Protein 4GGV (pdb70)

CATH classification: 1.10.630.10

Radius of gyration: 21.09 Å; Cα contacts (8 Å, |Δi|>4): 622; chains: 1; bounding box: 58×50×53 Å

B-factor: mean 36.75, std 15.18, range [9.9, 95.61]

Sequence (396 aa):
TTVVDRWNIHPDHLWLRGQRPESPVVFDETQGVWNVYGYPEAMDILNDHDTFTSDLAHLLPVSVDAPLLEGDMSQMDPPRHRKYRQLVSRAFTPRLVADMETRVADITRELLDAVDGKPEIEIAADLAYPLPVIVIAELLGVPAGDRDLFKKWADDIIEGFSGFSFLDTSGQGEQDVRDATERLRPLLDYMAGHVTERRRTPREDLLTHLVQAEVDGERLTDNEIVNVANILLVTGHITTTMTLGNTVLCLDADPEVAAKVRADRSLVPGAIEEALRVLSPSAALARGTSREVEVAGTVIPKDQIVMLWLGAGNRDPRQFTDPEVYDPTRDPNPHFGFGRGIHFCLGAPLARLEGRVALNALFDRFPVLRTDPAKPPTFFPTPDMIGVNTLHLRTS

Foldseek 3Di:
DALCVVFVFPVVDPLLVPDDDPDQWDADVPNGAIEGQAQVLQQVLQACCVQWPQQQVVLDDPQDPADAQALPLSNDGPPVSVVSVLLLPLQLDLVQLVVCLVVLLVVLCVLCVVCFPPQKDKQLVRHLQPRLLVSLCVLLVNDPVCPVVCVVLVVLLCLQQVGDDDQHDHPVSNVSNVVSVVVCVVVLVVSLVVLVVCVVPNDSGRSVSQQVRQDPNDHDDSNSSSSVSSNSSHVCNVVLSQLLQLLVSRLQVPVVVVVVCLVPVVLQLLSSLLSCLSFPQQQKGKTAGCAFDDRRNDTDHHGHIYIYRQNSNSQHCVPDPPSSDRDSPDPPRPGCNQHDHSNGNSCVSNSSSSRSSNVNVVCVSQVAWHFDPVHHFDFDPGPRGGGTPITMIGSD

Structure (mmCIF, N/CA/C/O backbone):
data_4GGV
#
_entry.id   4GGV
#
_cell.length_a   64.410
_cell.length_b   121.139
_cell.length_c   54.731
_cell.angle_alpha   90.00
_cell.angle_beta   90.00
_cell.angle_gamma   90.00
#
_symmetry.space_group_name_H-M   'P 21 21 2'
#
loop_
_entity.id
_entity.type
_entity.pdbx_description
1 polymer 'Cytochrome P450 superfamily protein'
2 non-polymer 'PROTOPORPHYRIN IX CONTAINING FE'
3 water water
#
loop_
_atom_site.group_PDB
_atom_site.id
_atom_site.type_symbol
_atom_site.label_atom_id
_atom_site.label_alt_id
_atom_site.label_comp_id
_atom_site.label_asym_id
_atom_site.label_entity_id
_atom_site.label_seq_id
_atom_site.pdbx_PDB_ins_code
_atom_site.Cartn_x
_atom_site.Cartn_y
_atom_site.Cartn_z
_atom_site.occupancy
_atom_site.B_iso_or_equiv
_atom_site.auth_seq_id
_atom_site.auth_comp_id
_atom_site.auth_asym_id
_atom_site.auth_atom_id
_atom_site.pdbx_PDB_model_num
ATOM 1 N N . THR A 1 23 ? 22.391 40.853 26.679 1.00 35.50 2 THR A N 1
ATOM 2 C CA . THR A 1 23 ? 22.858 41.993 27.463 1.00 53.60 2 THR A CA 1
ATOM 3 C C . THR A 1 23 ? 24.270 41.736 27.993 1.00 58.51 2 THR A C 1
ATOM 4 O O . THR A 1 23 ? 24.482 40.840 28.815 1.00 40.36 2 THR A O 1
ATOM 8 N N . THR A 1 24 ? 25.230 42.525 27.511 1.00 42.61 3 THR A N 1
ATOM 9 C CA . THR A 1 24 ? 26.635 42.370 27.891 1.00 37.75 3 THR A CA 1
ATOM 10 C C . THR A 1 24 ? 26.899 42.788 29.334 1.00 32.89 3 THR A C 1
ATOM 11 O O . THR A 1 24 ? 26.074 43.467 29.950 1.00 36.14 3 THR A O 1
ATOM 15 N N . VAL A 1 25 ? 28.054 42.380 29.862 1.00 21.95 4 VAL A N 1
ATOM 16 C CA . VAL A 1 25 ? 28.476 42.759 31.211 1.00 35.03 4 VAL A CA 1
ATOM 17 C C . VAL A 1 25 ? 28.625 44.280 31.338 1.00 22.00 4 VAL A C 1
ATOM 18 O O . VAL A 1 25 ? 28.439 44.844 32.421 1.00 19.85 4 VAL A O 1
ATOM 22 N N . VAL A 1 26 ? 28.954 44.936 30.227 1.00 16.17 5 VAL A N 1
ATOM 23 C CA . VAL A 1 26 ? 29.121 46.387 30.214 1.00 34.97 5 VAL A CA 1
ATOM 24 C C . VAL A 1 26 ? 27.787 47.092 30.451 1.00 31.15 5 VAL A C 1
ATOM 25 O O . VAL A 1 26 ? 27.659 47.921 31.356 1.00 32.94 5 VAL A O 1
ATOM 29 N N . ASP A 1 27 ? 26.792 46.743 29.642 1.00 30.56 6 ASP A N 1
ATOM 30 C CA . ASP A 1 27 ? 25.482 47.384 29.707 1.00 40.91 6 ASP A CA 1
ATOM 31 C C . ASP A 1 27 ? 24.711 47.020 30.974 1.00 43.54 6 ASP A C 1
ATOM 32 O O . ASP A 1 27 ? 23.907 47.813 31.471 1.00 36.10 6 ASP A O 1
ATOM 37 N N . ARG A 1 28 ? 24.955 45.820 31.495 1.00 31.93 7 ARG A N 1
ATOM 38 C CA . ARG A 1 28 ? 24.314 45.385 32.732 1.00 30.45 7 ARG A CA 1
ATOM 39 C C . ARG A 1 28 ? 24.706 46.275 33.913 1.00 39.01 7 ARG A C 1
ATOM 40 O O . ARG A 1 28 ? 23.881 46.573 34.779 1.00 29.96 7 ARG A O 1
ATOM 48 N N . TRP A 1 29 ? 25.957 46.723 33.932 1.00 37.35 8 TRP A N 1
ATOM 49 C CA . TRP A 1 29 ? 26.455 47.498 35.064 1.00 39.28 8 TRP A CA 1
ATOM 50 C C . TRP A 1 29 ? 26.813 48.940 34.714 1.00 33.34 8 TRP A C 1
ATOM 51 O O . TRP A 1 29 ? 27.356 49.665 35.552 1.00 35.49 8 TRP A O 1
ATOM 62 N N . ASN A 1 30 ? 26.504 49.344 33.483 1.00 28.27 9 ASN A N 1
ATOM 63 C CA . ASN A 1 30 ? 26.791 50.699 33.009 1.00 37.15 9 ASN A CA 1
ATOM 64 C C . ASN A 1 30 ? 28.259 51.049 33.237 1.00 39.92 9 ASN A C 1
ATOM 65 O O . ASN A 1 30 ? 28.583 52.062 33.859 1.00 40.02 9 ASN A O 1
ATOM 70 N N . ILE A 1 31 ? 29.142 50.191 32.734 1.00 44.36 10 ILE A N 1
ATOM 71 C CA . ILE A 1 31 ? 30.574 50.313 32.984 1.00 33.99 10 ILE A CA 1
ATOM 72 C C . ILE A 1 31 ? 31.222 51.392 32.117 1.00 30.63 10 ILE A C 1
ATOM 73 O O . ILE A 1 31 ? 31.084 51.378 30.891 1.00 21.53 10 ILE A O 1
ATOM 78 N N . HIS A 1 32 ? 31.941 52.306 32.770 1.00 31.23 11 HIS A N 1
ATOM 79 C CA . HIS A 1 32 ? 32.609 53.440 32.116 1.00 40.76 11 HIS A CA 1
ATOM 80 C C . HIS A 1 32 ? 31.837 54.018 30.929 1.00 35.98 11 HIS A C 1
ATOM 81 O O . HIS A 1 32 ? 32.246 53.850 29.777 1.00 39.26 11 HIS A O 1
ATOM 88 N N . PRO A 1 33 ? 30.722 54.711 31.213 1.00 45.33 12 PRO A N 1
ATOM 89 C CA . PRO A 1 33 ? 29.860 55.278 30.168 1.00 43.42 12 PRO A CA 1
ATOM 90 C C . PRO A 1 33 ? 30.597 56.267 29.267 1.00 40.28 12 PRO A C 1
ATOM 91 O O . PRO A 1 33 ? 30.115 56.555 28.174 1.00 42.96 12 PRO A O 1
ATOM 95 N N . ASP A 1 34 ? 31.739 56.775 29.720 1.00 40.49 13 ASP A N 1
ATOM 96 C CA . ASP A 1 34 ? 32.549 57.684 28.914 1.00 44.28 13 ASP A CA 1
ATOM 97 C C . ASP A 1 34 ? 33.169 56.970 27.713 1.00 43.20 13 ASP A C 1
ATOM 98 O O . ASP A 1 34 ? 33.450 57.584 26.682 1.00 38.16 13 ASP A O 1
ATOM 103 N N . HIS A 1 35 ? 33.381 55.666 27.855 1.00 45.86 14 HIS A N 1
ATOM 104 C CA . HIS A 1 35 ? 33.986 54.872 26.792 1.00 40.43 14 HIS A CA 1
ATOM 105 C C . HIS A 1 35 ? 32.925 54.262 25.867 1.00 33.32 14 HIS A C 1
ATOM 106 O O . HIS A 1 35 ? 32.303 53.250 26.197 1.00 33.78 14 HIS A O 1
ATOM 113 N N . LEU A 1 36 ? 32.727 54.889 24.708 1.00 32.20 15 LEU A N 1
ATOM 114 C CA . LEU A 1 36 ? 31.700 54.473 23.747 1.00 42.21 15 LEU A CA 1
ATOM 115 C C . LEU A 1 36 ? 32.068 53.175 23.029 1.00 34.85 15 LEU A C 1
ATOM 116 O O . LEU A 1 36 ? 31.191 52.399 22.635 1.00 33.71 15 LEU A O 1
ATOM 121 N N . TRP A 1 37 ? 33.368 52.947 22.859 1.00 35.66 16 TRP A N 1
ATOM 122 C CA . TRP A 1 37 ? 33.864 51.741 22.195 1.00 39.69 16 TRP A CA 1
ATOM 123 C C . TRP A 1 37 ? 33.576 50.476 23.004 1.00 33.22 16 TRP A C 1
ATOM 124 O O . TRP A 1 37 ? 33.608 49.368 22.465 1.00 28.33 16 TRP A O 1
ATOM 135 N N . LEU A 1 38 ? 33.290 50.651 24.294 1.00 28.97 17 LEU A N 1
ATOM 136 C CA . LEU A 1 38 ? 32.861 49.547 25.155 1.00 34.60 17 LEU A CA 1
ATOM 137 C C . LEU A 1 38 ? 31.495 48.998 24.734 1.00 37.88 17 LEU A C 1
ATOM 138 O O . LEU A 1 38 ? 31.066 47.951 25.220 1.00 41.68 17 LEU A O 1
ATOM 143 N N . ARG A 1 39 ? 30.820 49.702 23.827 1.00 35.89 18 ARG A N 1
ATOM 144 C CA . ARG A 1 39 ? 29.496 49.300 23.357 1.00 38.71 18 ARG A CA 1
ATOM 145 C C . ARG A 1 39 ? 29.442 49.163 21.836 1.00 41.69 18 ARG A C 1
ATOM 146 O O . ARG A 1 39 ? 28.376 48.938 21.263 1.00 47.27 18 ARG A O 1
ATOM 154 N N . GLY A 1 40 ? 30.595 49.292 21.189 1.00 40.19 19 GLY A N 1
ATOM 155 C CA . GLY A 1 40 ? 30.669 49.153 19.747 1.00 39.81 19 GLY A CA 1
ATOM 156 C C . GLY A 1 40 ? 30.574 50.474 19.008 1.00 38.32 19 GLY A C 1
ATOM 157 O O . GLY A 1 40 ? 30.568 50.505 17.775 1.00 41.42 19 GLY A O 1
ATOM 158 N N . GLN A 1 41 ? 30.493 51.569 19.755 1.00 33.21 20 GLN A N 1
ATOM 159 C CA . GLN A 1 41 ? 30.441 52.894 19.143 1.00 46.16 20 GLN A CA 1
ATOM 160 C C . GLN A 1 41 ? 31.846 53.420 18.889 1.00 38.61 20 GLN A C 1
ATOM 161 O O . GLN A 1 41 ? 32.470 54.015 19.772 1.00 35.51 20 GLN A O 1
ATOM 167 N N . ARG A 1 42 ? 32.330 53.196 17.671 1.00 36.57 21 ARG A N 1
ATOM 168 C CA . ARG A 1 42 ? 33.701 53.527 17.303 1.00 41.15 21 ARG A CA 1
ATOM 169 C C . ARG A 1 42 ? 33.752 54.678 16.308 1.00 42.42 21 ARG A C 1
ATOM 170 O O . ARG A 1 42 ? 32.866 54.811 15.459 1.00 39.25 21 ARG A O 1
ATOM 178 N N . PRO A 1 43 ? 34.792 55.518 16.416 1.00 39.05 22 PRO A N 1
ATOM 179 C CA . PRO A 1 43 ? 35.072 56.560 15.420 1.00 39.45 22 PRO A CA 1
ATOM 180 C C . PRO A 1 43 ? 35.379 55.943 14.057 1.00 39.93 22 PRO A C 1
ATOM 181 O O . PRO A 1 43 ? 35.803 54.785 13.997 1.00 40.13 22 PRO A O 1
ATOM 185 N N . GLU A 1 44 ? 35.169 56.700 12.982 1.00 47.47 23 GLU A N 1
ATOM 186 C CA . GLU A 1 44 ? 35.438 56.210 11.630 1.00 53.30 23 GLU A CA 1
ATOM 187 C C . GLU A 1 44 ? 36.938 56.023 11.402 1.00 52.01 23 GLU A C 1
ATOM 188 O O . GLU A 1 44 ? 37.368 55.069 10.746 1.00 48.85 23 GLU A O 1
ATOM 194 N N . SER A 1 45 ? 37.729 56.935 11.960 1.00 52.64 24 SER A N 1
ATOM 195 C CA . SER A 1 45 ? 39.182 56.871 11.847 1.00 46.47 24 SER A CA 1
ATOM 196 C C . SER A 1 45 ? 39.792 56.173 13.061 1.00 37.29 24 SER A C 1
ATOM 197 O O . SER A 1 45 ? 39.370 56.412 14.198 1.00 35.28 24 SER A O 1
ATOM 200 N N . PRO A 1 46 ? 40.772 55.288 12.817 1.00 36.12 25 PRO A N 1
ATOM 201 C CA . PRO A 1 46 ? 41.492 54.635 13.915 1.00 39.58 25 PRO A CA 1
ATOM 202 C C . PRO A 1 46 ? 42.260 55.659 14.740 1.00 42.08 25 PRO A C 1
ATOM 203 O O . PRO A 1 46 ? 42.277 55.550 15.965 1.00 44.02 25 PRO A O 1
ATOM 207 N N . VAL A 1 47 ? 42.877 56.634 14.073 1.00 44.08 26 VAL A N 1
ATOM 208 C CA . VAL A 1 47 ? 43.637 57.678 14.752 1.00 38.98 26 VAL A CA 1
ATOM 209 C C . VAL A 1 47 ? 42.873 59.003 14.736 1.00 36.69 26 VAL A C 1
ATOM 210 O O . VAL A 1 47 ? 42.653 59.579 13.670 1.00 36.80 26 VAL A O 1
ATOM 214 N N . VAL A 1 48 ? 42.465 59.482 15.909 1.00 41.42 27 VAL A N 1
ATOM 215 C CA . VAL A 1 48 ? 41.752 60.754 16.009 1.00 34.98 27 VAL A CA 1
ATOM 216 C C . VAL A 1 48 ? 42.428 61.682 17.017 1.00 42.62 27 VAL A C 1
ATOM 217 O O . VAL A 1 48 ? 42.424 61.408 18.220 1.00 35.19 27 VAL A O 1
ATOM 221 N N . PHE A 1 49 ? 43.012 62.773 16.524 1.00 42.35 28 PHE A N 1
ATOM 222 C CA . PHE A 1 49 ? 43.645 63.767 17.391 1.00 43.90 28 PHE A CA 1
ATOM 223 C C . PHE A 1 49 ? 42.617 64.440 18.304 1.00 37.34 28 PHE A C 1
ATOM 224 O O . PHE A 1 49 ? 41.560 64.882 17.847 1.00 43.53 28 PHE A O 1
ATOM 232 N N . ASP A 1 50 ? 42.920 64.477 19.599 1.00 39.00 29 ASP A N 1
ATOM 233 C CA . ASP A 1 50 ? 42.156 65.267 20.560 1.00 50.61 29 ASP A CA 1
ATOM 234 C C . ASP A 1 50 ? 42.845 66.628 20.641 1.00 64.68 29 ASP A C 1
ATOM 235 O O . ASP A 1 50 ? 43.929 66.800 20.096 1.00 65.31 29 ASP A O 1
ATOM 240 N N . GLU A 1 51 ? 42.223 67.585 21.311 1.00 70.88 30 GLU A N 1
ATOM 241 C CA . GLU A 1 51 ? 42.836 68.892 21.474 1.00 70.09 30 GLU A CA 1
ATOM 242 C C . GLU A 1 51 ? 42.429 69.441 22.823 1.00 67.30 30 GLU A C 1
ATOM 243 O O . GLU A 1 51 ? 41.954 70.572 22.925 1.00 74.35 30 GLU A O 1
ATOM 249 N N . THR A 1 52 ? 42.622 68.631 23.869 1.00 69.33 31 THR A N 1
ATOM 250 C CA . THR A 1 52 ? 42.063 68.907 25.198 1.00 71.48 31 THR A CA 1
ATOM 251 C C . THR A 1 52 ? 43.042 69.064 26.379 1.00 76.12 31 THR A C 1
ATOM 252 O O . THR A 1 52 ? 43.138 70.148 26.953 1.00 88.38 31 THR A O 1
ATOM 256 N N . GLN A 1 53 ? 43.721 67.987 26.779 1.00 78.04 32 GLN A N 1
ATOM 257 C CA . GLN A 1 53 ? 43.747 66.747 26.022 1.00 62.75 32 GLN A CA 1
ATOM 258 C C . GLN A 1 53 ? 44.462 66.926 24.691 1.00 65.11 32 GLN A C 1
ATOM 259 O O . GLN A 1 53 ? 43.820 66.874 23.642 1.00 66.80 32 GLN A O 1
ATOM 265 N N . GLY A 1 54 ? 45.780 67.136 24.704 1.00 51.26 33 GLY A N 1
ATOM 266 C CA . GLY A 1 54 ? 46.439 67.291 23.420 1.00 50.98 33 GLY A CA 1
ATOM 267 C C . GLY A 1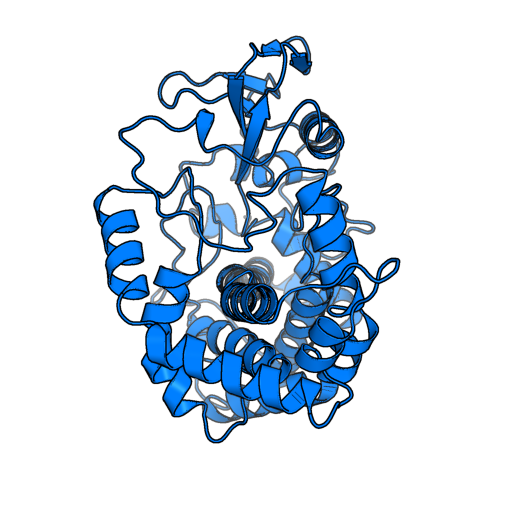 54 ? 47.143 66.032 22.952 1.00 56.78 33 GLY A C 1
ATOM 268 O O . GLY A 1 54 ? 48.318 66.071 22.575 1.00 44.00 33 GLY A O 1
ATOM 269 N N . VAL A 1 55 ? 46.419 64.915 22.966 1.00 45.17 34 VAL A N 1
ATOM 270 C CA . VAL A 1 55 ? 46.981 63.627 22.574 1.00 37.71 34 VAL A CA 1
ATOM 271 C C . VAL A 1 55 ? 46.333 63.085 21.301 1.00 38.17 34 VAL A C 1
ATOM 272 O O . VAL A 1 55 ? 45.256 63.529 20.901 1.00 40.93 34 VAL A O 1
ATOM 276 N N . TRP A 1 56 ? 46.999 62.122 20.673 1.00 32.26 35 TRP A N 1
ATOM 277 C CA . TRP A 1 56 ? 46.449 61.427 19.519 1.00 34.74 35 TRP A CA 1
ATOM 278 C C . TRP A 1 56 ? 45.915 60.064 19.953 1.00 30.92 35 TRP A C 1
ATOM 279 O O . TRP A 1 56 ? 46.685 59.166 20.306 1.00 22.62 35 TRP A O 1
ATOM 290 N N . ASN A 1 57 ? 44.595 59.917 19.938 1.00 33.24 36 ASN A N 1
ATOM 291 C CA . ASN A 1 57 ? 43.972 58.663 20.340 1.00 33.79 36 ASN A CA 1
ATOM 292 C C . ASN A 1 57 ? 43.957 57.631 19.212 1.00 30.55 36 ASN A C 1
ATOM 293 O O . ASN A 1 57 ? 43.541 57.932 18.090 1.00 29.90 36 ASN A O 1
ATOM 298 N N . VAL A 1 58 ? 44.424 56.420 19.514 1.00 26.90 37 VAL A N 1
ATOM 299 C CA . VAL A 1 58 ? 44.409 55.313 18.556 1.00 29.25 37 VAL A CA 1
ATOM 300 C C . VAL A 1 58 ? 43.428 54.238 19.012 1.00 32.12 37 VAL A C 1
ATOM 301 O O . VAL A 1 58 ? 43.523 53.736 20.134 1.00 23.95 37 VAL A O 1
ATOM 305 N N . TYR A 1 59 ? 42.484 53.894 18.139 1.00 33.86 38 TYR A N 1
ATOM 306 C CA . TYR A 1 59 ? 41.430 52.945 18.481 1.00 30.06 38 TYR A CA 1
ATOM 307 C C . TYR A 1 59 ? 41.563 51.638 17.703 1.00 31.26 38 TYR A C 1
ATOM 308 O O . TYR A 1 59 ? 41.032 50.603 18.115 1.00 22.01 38 TYR A O 1
ATOM 317 N N . GLY A 1 60 ? 42.277 51.689 16.580 1.00 28.51 39 GLY A N 1
ATOM 318 C CA . GLY A 1 60 ? 42.377 50.544 15.689 1.00 29.27 39 GLY A CA 1
ATOM 319 C C . GLY A 1 60 ? 43.318 49.434 16.139 1.00 32.18 39 GLY A C 1
ATOM 320 O O . GLY A 1 60 ? 44.344 49.700 16.769 1.00 32.97 39 GLY A O 1
ATOM 321 N N . TYR A 1 61 ? 42.973 48.188 15.811 1.00 28.87 40 TYR A N 1
ATOM 322 C CA . TYR A 1 61 ? 43.817 47.036 16.146 1.00 22.44 40 TYR A CA 1
ATOM 323 C C . TYR A 1 61 ? 45.097 46.942 15.295 1.00 28.60 40 TYR A C 1
ATOM 324 O O . TYR A 1 61 ? 46.186 46.787 15.851 1.00 28.14 40 TYR A O 1
ATOM 333 N N . PRO A 1 62 ? 44.974 47.014 13.950 1.00 32.69 41 PRO A N 1
ATOM 334 C CA . PRO A 1 62 ? 46.208 46.909 13.160 1.00 31.60 41 PRO A CA 1
ATOM 335 C C . PRO A 1 62 ? 47.152 48.083 13.413 1.00 24.30 41 PRO A C 1
ATOM 336 O O . PRO A 1 62 ? 48.371 47.919 13.350 1.00 28.17 41 PRO A O 1
ATOM 340 N N . GLU A 1 63 ? 46.586 49.252 13.699 1.00 26.34 42 GLU A N 1
ATOM 341 C CA . GLU A 1 63 ? 47.376 50.449 13.981 1.00 30.55 42 GLU A CA 1
ATOM 342 C C . GLU A 1 63 ? 48.122 50.344 15.311 1.00 29.60 42 GLU A C 1
ATOM 343 O O . GLU A 1 63 ? 49.313 50.654 15.385 1.00 29.75 42 GLU A O 1
ATOM 349 N N . ALA A 1 64 ? 47.421 49.912 16.358 1.00 26.34 43 ALA A N 1
ATOM 350 C CA . ALA A 1 64 ? 48.043 49.721 17.666 1.00 33.05 43 ALA A CA 1
ATOM 351 C C . ALA A 1 64 ? 49.188 48.723 17.570 1.00 25.12 43 ALA A C 1
ATOM 352 O O . ALA A 1 64 ? 50.256 48.934 18.145 1.00 24.18 43 ALA A O 1
ATOM 354 N N . MET A 1 65 ? 48.956 47.637 16.839 1.00 23.85 44 MET A N 1
ATOM 355 C CA . MET A 1 65 ? 49.972 46.613 16.619 1.00 25.39 44 MET A CA 1
ATOM 356 C C . MET A 1 65 ? 51.216 47.219 15.970 1.00 27.33 44 MET A C 1
ATOM 357 O O . MET A 1 65 ? 52.344 46.981 16.413 1.00 29.79 44 MET A O 1
ATOM 362 N N . ASP A 1 66 ? 50.998 48.004 14.918 1.00 25.33 45 ASP A N 1
ATOM 363 C CA . ASP A 1 66 ? 52.083 48.687 14.216 1.00 28.90 45 ASP A CA 1
ATOM 364 C C . ASP A 1 66 ? 52.839 49.645 15.130 1.00 24.21 45 ASP A C 1
ATOM 365 O O . ASP A 1 66 ? 54.070 49.675 15.129 1.00 25.68 45 ASP A O 1
ATOM 370 N N . ILE A 1 67 ? 52.095 50.431 15.902 1.00 17.64 46 ILE A N 1
ATOM 371 C CA . ILE A 1 67 ? 52.693 51.394 16.823 1.00 25.26 46 ILE A CA 1
ATOM 372 C C . ILE A 1 67 ? 53.517 50.711 17.916 1.00 26.38 46 ILE A C 1
ATOM 373 O O . ILE A 1 67 ? 54.628 51.147 18.231 1.00 21.44 46 ILE A O 1
ATOM 378 N N . LEU A 1 68 ? 52.979 49.631 18.478 1.00 18.37 47 LEU A N 1
ATOM 379 C CA . LEU A 1 68 ? 53.651 48.908 19.558 1.00 18.44 47 LEU A CA 1
ATOM 380 C C . LEU A 1 68 ? 54.927 48.222 19.081 1.00 21.20 47 LEU A C 1
ATOM 381 O O . LEU A 1 68 ? 55.918 48.161 19.813 1.00 20.84 47 LEU A O 1
ATOM 386 N N . ASN A 1 69 ? 54.906 47.710 17.853 1.00 17.73 48 ASN A N 1
ATOM 387 C CA . ASN A 1 69 ? 56.081 47.049 17.289 1.00 16.23 48 ASN A CA 1
ATOM 388 C C . ASN A 1 69 ? 57.193 48.023 16.910 1.00 23.61 48 ASN A C 1
ATOM 389 O O . ASN A 1 69 ? 58.373 47.673 16.936 1.00 27.99 48 ASN A O 1
ATOM 394 N N . ASP A 1 70 ? 56.812 49.246 16.555 1.00 24.16 49 ASP A N 1
ATOM 395 C CA . ASP A 1 70 ? 57.786 50.256 16.148 1.00 29.91 49 ASP A CA 1
ATOM 396 C C . ASP A 1 70 ? 58.179 51.153 17.323 1.00 24.08 49 ASP A C 1
ATOM 397 O O . ASP A 1 70 ? 57.774 52.318 17.389 1.00 20.66 49 ASP A O 1
ATOM 402 N N . HIS A 1 71 ? 58.984 50.612 18.234 1.00 21.46 50 HIS A N 1
ATOM 403 C CA . HIS A 1 71 ? 59.380 51.327 19.451 1.00 30.79 50 HIS A CA 1
ATOM 404 C C . HIS A 1 71 ? 60.302 52.517 19.182 1.00 28.65 50 HIS A C 1
ATOM 405 O O . HIS A 1 71 ? 60.353 53.465 19.972 1.00 28.44 50 HIS A O 1
ATOM 412 N N . ASP A 1 72 ? 61.038 52.465 18.074 1.00 20.96 51 ASP A N 1
ATOM 413 C CA . ASP A 1 72 ? 61.914 53.574 17.695 1.00 34.53 51 ASP A CA 1
ATOM 414 C C . ASP A 1 72 ? 61.116 54.828 17.346 1.00 32.16 51 ASP A C 1
ATOM 415 O O . ASP A 1 72 ? 61.450 55.930 17.785 1.00 26.21 51 ASP A O 1
ATOM 420 N N . THR A 1 73 ? 60.062 54.653 16.557 1.00 25.75 52 THR A N 1
ATOM 421 C CA . THR A 1 73 ? 59.192 55.766 16.183 1.00 27.43 52 THR A CA 1
ATOM 422 C C . THR A 1 73 ? 58.266 56.146 17.338 1.00 24.57 52 THR A C 1
ATOM 423 O O . THR A 1 73 ? 57.971 57.326 17.563 1.00 24.81 52 THR A O 1
ATOM 427 N N . PHE A 1 74 ? 57.814 55.138 18.076 1.00 21.30 53 PHE A N 1
ATOM 428 C CA . PHE A 1 74 ? 56.908 55.369 19.197 1.00 25.25 53 PHE A CA 1
ATOM 429 C C . PHE A 1 74 ? 57.554 54.943 20.513 1.00 28.88 53 PHE A C 1
ATOM 430 O O . PHE A 1 74 ? 57.421 53.797 20.957 1.00 24.26 53 PHE A O 1
ATOM 438 N N . THR A 1 75 ? 58.252 55.896 21.124 1.00 16.95 54 THR A N 1
ATOM 439 C CA . THR A 1 75 ? 59.049 55.677 22.329 1.00 24.67 54 THR A CA 1
ATOM 440 C C . THR A 1 75 ? 58.213 55.661 23.610 1.00 20.55 54 THR A C 1
ATOM 441 O O . THR A 1 75 ? 57.075 56.138 23.622 1.00 15.61 54 THR A O 1
ATOM 445 N N . SER A 1 76 ? 58.797 55.140 24.691 1.00 22.43 55 SER A N 1
ATOM 446 C CA . SER A 1 76 ? 58.062 54.925 25.941 1.00 25.98 55 SER A CA 1
ATOM 447 C C . SER A 1 76 ? 58.427 55.872 27.088 1.00 31.68 55 SER A C 1
ATOM 448 O O . SER A 1 76 ? 57.699 55.951 28.084 1.00 25.45 55 SER A O 1
ATOM 451 N N . ASP A 1 77 ? 59.554 56.569 26.964 1.00 27.97 56 ASP A N 1
ATOM 452 C CA . ASP A 1 77 ? 59.935 57.574 27.956 1.00 30.24 56 ASP A CA 1
ATOM 453 C C . ASP A 1 77 ? 59.367 58.937 27.561 1.00 30.13 56 ASP A C 1
ATOM 454 O O . ASP A 1 77 ? 59.778 59.527 26.561 1.00 29.31 56 ASP A O 1
ATOM 459 N N . LEU A 1 78 ? 58.424 59.432 28.355 1.00 25.14 57 LEU A N 1
ATOM 460 C CA . LEU A 1 78 ? 57.645 60.609 27.978 1.00 44.04 57 LEU A CA 1
ATOM 461 C C . LEU A 1 78 ? 57.988 61.867 28.770 1.00 28.70 57 LEU A C 1
ATOM 462 O O . LEU A 1 78 ? 57.294 62.877 28.651 1.00 30.99 57 LEU A O 1
ATOM 467 N N . ALA A 1 79 ? 59.044 61.802 29.578 1.00 35.64 58 ALA A N 1
ATOM 468 C CA . ALA A 1 79 ? 59.421 62.915 30.456 1.00 39.06 58 ALA A CA 1
ATOM 469 C C . ALA A 1 79 ? 59.544 64.249 29.719 1.00 26.33 58 ALA A C 1
ATOM 470 O O . ALA A 1 79 ? 59.007 65.264 30.160 1.00 27.00 58 ALA A O 1
ATOM 472 N N . HIS A 1 80 ? 60.250 64.240 28.594 1.00 20.77 59 HIS A N 1
ATOM 473 C CA . HIS A 1 80 ? 60.436 65.459 27.809 1.00 29.72 59 HIS A CA 1
ATOM 474 C C . HIS A 1 80 ? 59.132 65.982 27.201 1.00 33.52 59 HIS A C 1
ATOM 475 O O . HIS A 1 80 ? 59.057 67.145 26.801 1.00 27.48 59 HIS A O 1
ATOM 482 N N . LEU 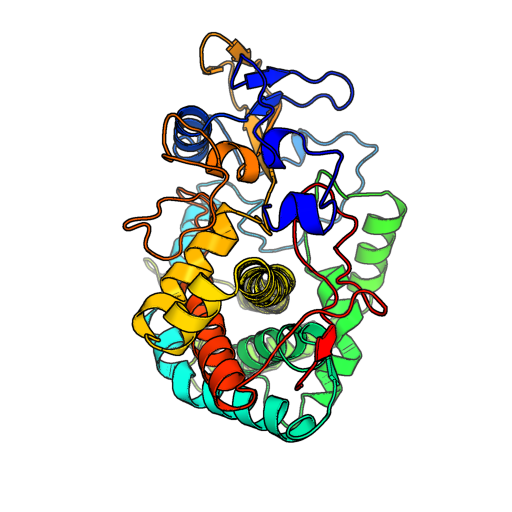A 1 81 ? 58.112 65.123 27.146 1.00 25.19 60 LEU A N 1
ATOM 483 C CA . LEU A 1 81 ? 56.827 65.467 26.532 1.00 21.79 60 LEU A CA 1
ATOM 484 C C . LEU A 1 81 ? 55.779 65.970 27.532 1.00 24.16 60 LEU A C 1
ATOM 485 O O . LEU A 1 81 ? 54.724 66.470 27.135 1.00 20.94 60 LEU A O 1
ATOM 490 N N . LEU A 1 82 ? 56.066 65.842 28.825 1.00 18.85 61 LEU A N 1
ATOM 491 C CA . LEU A 1 82 ? 55.102 66.231 29.858 1.00 21.99 61 LEU A CA 1
ATOM 492 C C . LEU A 1 82 ? 55.177 67.726 30.170 1.00 31.95 61 LEU A C 1
ATOM 493 O O . LEU A 1 82 ? 56.271 68.281 30.308 1.00 26.99 61 LEU A O 1
ATOM 498 N N . PRO A 1 83 ? 54.010 68.383 30.278 1.00 30.15 62 PRO A N 1
ATOM 499 C CA . PRO A 1 83 ? 53.975 69.803 30.652 1.00 26.75 62 PRO A CA 1
ATOM 500 C C . PRO A 1 83 ? 54.484 70.006 32.074 1.00 35.18 62 PRO A C 1
ATOM 501 O O . PRO A 1 83 ? 54.412 69.072 32.878 1.00 35.52 62 PRO A O 1
ATOM 505 N N . VAL A 1 84 ? 54.982 71.205 32.379 1.00 28.99 63 VAL A N 1
ATOM 506 C CA . VAL A 1 84 ? 55.516 71.505 33.708 1.00 29.03 63 VAL A CA 1
ATOM 507 C C . VAL A 1 84 ? 54.442 71.398 34.785 1.00 35.61 63 VAL A C 1
ATOM 508 O O . VAL A 1 84 ? 54.748 71.285 35.967 1.00 33.54 63 VAL A O 1
ATOM 512 N N . SER A 1 85 ? 53.181 71.437 34.369 1.00 42.40 64 SER A N 1
ATOM 513 C CA . SER A 1 85 ? 52.075 71.169 35.279 1.00 42.63 64 SER A CA 1
ATOM 514 C C . SER A 1 85 ? 52.174 69.750 35.849 1.00 41.03 64 SER A C 1
ATOM 515 O O . SER A 1 85 ? 51.711 69.489 36.961 1.00 39.63 64 SER A O 1
ATOM 518 N N . VAL A 1 86 ? 52.777 68.839 35.088 1.00 38.91 65 VAL A N 1
ATOM 519 C CA . VAL A 1 86 ? 53.041 67.489 35.580 1.00 41.55 65 VAL A CA 1
ATOM 520 C C . VAL A 1 86 ? 54.380 67.444 36.320 1.00 39.21 65 VAL A C 1
ATOM 521 O O . VAL A 1 86 ? 55.449 67.462 35.705 1.00 33.43 65 VAL A O 1
ATOM 525 N N . ASP A 1 87 ? 54.297 67.397 37.649 1.00 45.60 66 ASP A N 1
ATOM 526 C CA . ASP A 1 87 ? 55.457 67.380 38.538 1.00 48.48 66 ASP A CA 1
ATOM 527 C C . ASP A 1 87 ? 55.602 65.966 39.112 1.00 51.61 66 ASP A C 1
ATOM 528 O O . ASP A 1 87 ? 55.313 65.730 40.287 1.00 49.85 66 ASP A O 1
ATOM 533 N N . ALA A 1 88 ? 56.051 65.027 38.281 1.00 49.60 67 ALA A N 1
ATOM 534 C CA . ALA A 1 88 ? 56.064 63.612 38.661 1.00 51.32 67 ALA A CA 1
ATOM 535 C C . ALA A 1 88 ? 57.442 63.089 39.046 1.00 44.95 67 ALA A C 1
ATOM 536 O O . ALA A 1 88 ? 58.382 63.171 38.254 1.00 47.51 67 ALA A O 1
ATOM 538 N N . PRO A 1 89 ? 57.557 62.526 40.258 1.00 57.01 68 PRO A N 1
ATOM 539 C CA . PRO A 1 89 ? 58.774 61.857 40.723 1.00 53.78 68 PRO A CA 1
ATOM 540 C C . PRO A 1 89 ? 59.117 60.677 39.822 1.00 52.32 68 PRO A C 1
ATOM 541 O O . PRO A 1 89 ? 58.257 59.825 39.582 1.00 49.03 68 PRO A O 1
ATOM 545 N N . LEU A 1 90 ? 60.349 60.621 39.325 1.00 51.49 69 LEU A N 1
ATOM 546 C CA . LEU A 1 90 ? 60.761 59.498 38.493 1.00 58.31 69 LEU A CA 1
ATOM 547 C C . LEU A 1 90 ? 60.981 58.266 39.359 1.00 54.59 69 LEU A C 1
ATOM 548 O O . LEU A 1 90 ? 61.788 58.288 40.293 1.00 43.58 69 LEU A O 1
ATOM 553 N N . LEU A 1 91 ? 60.256 57.195 39.054 1.00 51.06 70 LEU A N 1
ATOM 554 C CA . LEU A 1 91 ? 60.429 55.937 39.770 1.00 49.93 70 LEU A CA 1
ATOM 555 C C . LEU A 1 91 ? 61.609 55.170 39.185 1.00 39.39 70 LEU A C 1
ATOM 556 O O . LEU A 1 91 ? 61.600 54.808 38.006 1.00 49.64 70 LEU A O 1
ATOM 561 N N . GLU A 1 92 ? 62.624 54.932 40.010 1.00 43.11 71 GLU A N 1
ATOM 562 C CA . GLU A 1 92 ? 63.846 54.268 39.558 1.00 52.25 71 GLU A CA 1
ATOM 563 C C . GLU A 1 92 ? 63.642 52.803 39.188 1.00 38.82 71 GLU A C 1
ATOM 564 O O . GLU A 1 92 ? 63.034 52.038 39.941 1.00 33.41 71 GLU A O 1
ATOM 570 N N . GLY A 1 93 ? 64.167 52.420 38.027 1.00 29.72 72 GLY A N 1
ATOM 571 C CA . GLY A 1 93 ? 64.096 51.045 37.570 1.00 33.45 72 GLY A CA 1
ATOM 572 C C . GLY A 1 93 ? 62.821 50.688 36.827 1.00 32.66 72 GLY A C 1
ATOM 573 O O . GLY A 1 93 ? 62.609 49.523 36.486 1.00 26.37 72 GLY A O 1
ATOM 574 N N . ASP A 1 94 ? 61.965 51.677 36.575 1.00 23.30 73 ASP A N 1
ATOM 575 C CA . ASP A 1 94 ? 60.709 51.413 35.872 1.00 26.01 73 ASP A CA 1
ATOM 576 C C . ASP A 1 94 ? 60.951 51.191 34.378 1.00 26.37 73 ASP A C 1
ATOM 577 O O . ASP A 1 94 ? 61.163 52.141 33.619 1.00 19.93 73 ASP A O 1
ATOM 582 N N . MET A 1 95 ? 60.915 49.928 33.967 1.00 20.12 74 MET A N 1
ATOM 583 C CA . MET A 1 95 ? 61.249 49.552 32.599 1.00 26.05 74 MET A CA 1
ATOM 584 C C . MET A 1 95 ? 60.231 50.040 31.570 1.00 20.84 74 MET A C 1
ATOM 585 O O . MET A 1 95 ? 60.575 50.227 30.405 1.00 20.03 74 MET A O 1
ATOM 590 N N . SER A 1 96 ? 58.987 50.252 31.997 1.00 14.93 75 SER A N 1
ATOM 591 C CA . SER A 1 96 ? 57.928 50.697 31.083 1.00 22.42 75 SER A CA 1
ATOM 592 C C . SER A 1 96 ? 58.097 52.160 30.682 1.00 26.21 75 SER A C 1
ATOM 593 O O . SER A 1 96 ? 57.588 52.595 29.645 1.00 17.76 75 SER A O 1
ATOM 596 N N . GLN A 1 97 ? 58.811 52.917 31.513 1.00 24.50 76 GLN A N 1
ATOM 597 C CA . GLN A 1 97 ? 59.115 54.322 31.224 1.00 28.01 76 GLN A CA 1
ATOM 598 C C . GLN A 1 97 ? 60.527 54.470 30.674 1.00 30.52 76 GLN A C 1
ATOM 599 O O . GLN A 1 97 ? 61.054 55.579 30.560 1.00 30.55 76 GLN A O 1
ATOM 605 N N . MET A 1 98 ? 61.119 53.337 30.313 1.00 17.42 77 MET A N 1
ATOM 606 C CA . MET A 1 98 ? 62.520 53.275 29.916 1.00 21.12 77 MET A CA 1
ATOM 607 C C . MET A 1 98 ? 62.677 52.925 28.431 1.00 25.13 77 MET A C 1
ATOM 608 O O . MET A 1 98 ? 61.940 52.086 27.902 1.00 26.21 77 MET A O 1
ATOM 613 N N . ASP A 1 99 ? 63.635 53.570 27.765 1.00 16.58 78 ASP A N 1
ATOM 614 C CA . ASP A 1 99 ? 63.874 53.364 26.332 1.00 19.12 78 ASP A CA 1
ATOM 615 C C . ASP A 1 99 ? 65.200 52.654 26.060 1.00 24.03 78 ASP A C 1
ATOM 616 O O . ASP A 1 99 ? 66.131 52.750 26.866 1.00 18.59 78 ASP A O 1
ATOM 621 N N . PRO A 1 100 ? 65.289 51.939 24.921 1.00 20.44 79 PRO A N 1
ATOM 622 C CA . PRO A 1 100 ? 66.557 51.302 24.543 1.00 26.08 79 PRO A CA 1
ATOM 623 C C . PRO A 1 100 ? 67.605 52.374 24.254 1.00 22.51 79 PRO A C 1
ATOM 624 O O . PRO A 1 100 ? 67.229 53.516 23.979 1.00 19.60 79 PRO A O 1
ATOM 628 N N . PRO A 1 101 ? 68.900 52.024 24.309 1.00 18.33 80 PRO A N 1
ATOM 629 C CA . PRO A 1 101 ? 69.501 50.721 24.625 1.00 23.47 80 PRO A CA 1
ATOM 630 C C . PRO A 1 101 ? 69.408 50.295 26.088 1.00 19.56 80 PRO A C 1
ATOM 631 O O . PRO A 1 101 ? 69.468 49.091 26.335 1.00 25.67 80 PRO A O 1
ATOM 635 N N . ARG A 1 102 ? 69.281 51.229 27.031 1.00 14.79 81 ARG A N 1
ATOM 636 C CA . ARG A 1 102 ? 69.253 50.859 28.455 1.00 15.67 81 ARG A CA 1
ATOM 637 C C . ARG A 1 102 ? 68.126 49.869 28.800 1.00 24.37 81 ARG A C 1
ATOM 638 O O . ARG A 1 102 ? 68.341 48.913 29.543 1.00 18.17 81 ARG A O 1
ATOM 646 N N . HIS A 1 103 ? 66.934 50.092 28.253 1.00 17.46 82 HIS A N 1
ATOM 647 C CA . HIS A 1 103 ? 65.818 49.178 28.495 1.00 20.47 82 HIS A CA 1
ATOM 648 C C . HIS A 1 103 ? 66.153 47.749 28.068 1.00 22.50 82 HIS A C 1
ATOM 649 O O . HIS A 1 103 ? 65.831 46.787 28.773 1.00 15.43 82 HIS A O 1
ATOM 656 N N . ARG A 1 104 ? 66.804 47.618 26.915 1.00 16.96 83 ARG A N 1
ATOM 657 C CA . ARG A 1 104 ? 67.178 46.310 26.378 1.00 22.87 83 ARG A CA 1
ATOM 658 C C . ARG A 1 104 ? 68.064 45.527 27.343 1.00 22.22 83 ARG A C 1
ATOM 659 O O . ARG A 1 104 ? 67.811 44.353 27.612 1.00 24.67 83 ARG A O 1
ATOM 667 N N . LYS A 1 105 ? 69.105 46.176 27.857 1.00 17.11 84 LYS A N 1
ATOM 668 C CA . LYS A 1 105 ? 69.991 45.553 28.838 1.00 21.75 84 LYS A CA 1
ATOM 669 C C . LYS A 1 105 ? 69.261 45.220 30.140 1.00 21.00 84 LYS A C 1
ATOM 670 O O . LYS A 1 105 ? 69.466 44.157 30.727 1.00 17.70 84 LYS A O 1
ATOM 676 N N . TYR A 1 106 ? 68.422 46.147 30.600 1.00 15.46 85 TYR A N 1
ATOM 677 C CA . TYR A 1 106 ? 67.642 45.951 31.824 1.00 20.13 85 TYR A CA 1
ATOM 678 C C . TYR A 1 106 ? 66.642 44.798 31.713 1.00 21.25 85 TYR A C 1
ATOM 679 O O . TYR A 1 106 ? 66.496 43.999 32.637 1.00 23.56 85 TYR A O 1
ATOM 688 N N . ARG A 1 107 ? 65.965 44.717 30.571 1.00 22.21 86 ARG A N 1
ATOM 689 C CA . ARG A 1 107 ? 65.068 43.602 30.267 1.00 25.58 86 ARG A CA 1
ATOM 690 C C . ARG A 1 107 ? 65.766 42.249 30.079 1.00 24.13 86 ARG A C 1
ATOM 691 O O . ARG A 1 107 ? 65.289 41.235 30.587 1.00 17.65 86 ARG A O 1
ATOM 699 N N . GLN A 1 108 ? 66.893 42.227 29.367 1.00 24.80 87 GLN A N 1
ATOM 700 C CA . GLN A 1 108 ? 67.660 40.988 29.245 1.00 21.24 87 GLN A CA 1
ATOM 701 C C . GLN A 1 108 ? 67.981 40.425 30.617 1.00 29.59 87 GLN A C 1
ATOM 702 O O . GLN A 1 108 ? 67.833 39.228 30.860 1.00 26.16 87 GLN A O 1
ATOM 708 N N . LEU A 1 109 ? 68.413 41.305 31.514 1.00 20.05 88 LEU A N 1
ATOM 709 C CA . LEU A 1 109 ? 68.852 40.898 32.845 1.00 22.07 88 LEU A CA 1
ATOM 710 C C . LEU A 1 109 ? 67.700 40.431 33.729 1.00 24.12 88 LEU A C 1
ATOM 711 O O . LEU A 1 109 ? 67.739 39.330 34.278 1.00 14.18 88 LEU A O 1
ATOM 716 N N . VAL A 1 110 ? 66.678 41.270 33.868 1.00 20.55 89 VAL A N 1
ATOM 717 C CA . VAL A 1 110 ? 65.528 40.933 34.702 1.00 22.29 89 VAL A CA 1
ATOM 718 C C . VAL A 1 110 ? 64.839 39.651 34.223 1.00 26.38 89 VAL A C 1
ATOM 719 O O . VAL A 1 110 ? 64.390 38.835 35.030 1.00 21.04 89 VAL A O 1
ATOM 723 N N . SER A 1 111 ? 64.782 39.463 32.908 1.00 17.48 90 SER A N 1
ATOM 724 C CA . SER A 1 111 ? 64.149 38.274 32.346 1.00 29.35 90 SER A CA 1
ATOM 725 C C . SER A 1 111 ? 65.047 37.041 32.453 1.00 29.96 90 SER A C 1
ATOM 726 O O . SER A 1 111 ? 64.603 35.927 32.170 1.00 26.53 90 SER A O 1
ATOM 729 N N . ARG A 1 112 ? 66.304 37.237 32.855 1.00 25.73 91 ARG A N 1
ATOM 730 C CA . ARG A 1 112 ? 67.183 36.107 33.165 1.00 30.93 91 ARG A CA 1
ATOM 731 C C . ARG A 1 112 ? 66.696 35.474 34.460 1.00 31.09 91 ARG A C 1
ATOM 732 O O . ARG A 1 112 ? 66.872 34.278 34.688 1.00 29.72 91 ARG A O 1
ATOM 740 N N . ALA A 1 113 ? 66.092 36.306 35.306 1.00 23.86 92 ALA A N 1
ATOM 741 C CA . ALA A 1 113 ? 65.646 35.897 36.634 1.00 29.63 92 ALA A CA 1
ATOM 742 C C . ALA A 1 113 ? 64.149 35.608 36.668 1.00 28.12 92 ALA A C 1
ATOM 743 O O . ALA A 1 113 ? 63.720 34.550 37.132 1.00 34.92 92 ALA A O 1
ATOM 745 N N . PHE A 1 114 ? 63.355 36.561 36.191 1.00 26.87 93 PHE A N 1
ATOM 746 C CA . PHE A 1 114 ? 61.905 36.399 36.168 1.00 24.55 93 PHE A CA 1
ATOM 747 C C . PHE A 1 114 ? 61.520 35.485 35.005 1.00 29.07 93 PHE A C 1
ATOM 748 O O . PHE A 1 114 ? 61.209 35.950 33.908 1.00 37.55 93 PHE A O 1
ATOM 756 N N . THR A 1 115 ? 61.536 34.180 35.268 1.00 32.78 94 THR A N 1
ATOM 757 C CA . THR A 1 115 ? 61.447 33.156 34.228 1.00 37.03 94 THR A CA 1
ATOM 758 C C . THR A 1 115 ? 60.155 32.338 34.315 1.00 46.26 94 THR A C 1
ATOM 759 O O . THR A 1 115 ? 59.492 32.341 35.356 1.00 38.12 94 THR A O 1
ATOM 763 N N . PRO A 1 116 ? 59.790 31.638 33.220 1.00 50.01 95 PRO A N 1
ATOM 764 C CA . PRO A 1 116 ? 58.614 30.760 33.263 1.00 44.88 95 PRO A CA 1
ATOM 765 C C . PRO A 1 116 ? 58.766 29.640 34.288 1.00 34.77 95 PRO A C 1
ATOM 766 O O . PRO A 1 116 ? 57.799 29.297 34.969 1.00 34.53 95 PRO A O 1
ATOM 770 N N . ARG A 1 117 ? 59.969 29.084 34.389 1.00 32.10 96 ARG A N 1
ATOM 771 C CA . ARG A 1 117 ? 60.239 27.965 35.285 1.00 27.52 96 ARG A CA 1
ATOM 772 C C . ARG A 1 117 ? 60.052 28.337 36.759 1.00 31.63 96 ARG A C 1
ATOM 773 O O . ARG A 1 117 ? 59.505 27.558 37.546 1.00 28.40 96 ARG A O 1
ATOM 781 N N . LEU A 1 118 ? 60.508 29.531 37.124 1.00 25.31 97 LEU A N 1
ATOM 782 C CA . LEU A 1 118 ? 60.381 30.025 38.494 1.00 29.14 97 LEU A CA 1
ATOM 783 C C . LEU A 1 118 ? 58.910 30.218 38.852 1.00 28.06 97 LEU A C 1
ATOM 784 O O . LEU A 1 118 ? 58.476 29.875 39.957 1.00 20.99 97 LEU A O 1
ATOM 789 N N . VAL A 1 119 ? 58.151 30.763 37.903 1.00 24.53 98 VAL A N 1
ATOM 790 C CA . VAL A 1 119 ? 56.720 30.985 38.081 1.00 28.20 98 VAL A CA 1
ATOM 791 C C . VAL A 1 119 ? 55.974 29.665 38.255 1.00 31.19 98 VAL A C 1
ATOM 792 O O . VAL A 1 119 ? 55.213 29.496 39.211 1.00 21.72 98 VAL A O 1
ATOM 796 N N . ALA A 1 120 ? 56.206 28.731 37.336 1.00 17.46 99 ALA A N 1
ATOM 797 C CA . ALA A 1 120 ? 55.544 27.430 37.368 1.00 23.72 99 ALA A CA 1
ATOM 798 C C . ALA A 1 120 ? 55.801 26.671 38.670 1.00 25.43 99 ALA A C 1
ATOM 799 O O . ALA A 1 120 ? 54.924 25.960 39.164 1.00 23.54 99 ALA A O 1
ATOM 801 N N . ASP A 1 121 ? 57.001 26.823 39.222 1.00 21.79 100 ASP A N 1
ATOM 802 C CA . ASP A 1 121 ? 57.364 26.140 40.464 1.00 22.39 100 ASP A CA 1
ATOM 803 C C . ASP A 1 121 ? 56.618 26.711 41.673 1.00 28.81 100 ASP A C 1
ATOM 804 O O . ASP A 1 121 ? 56.638 26.130 42.760 1.00 27.68 100 ASP A O 1
ATOM 809 N N . MET A 1 122 ? 55.966 27.853 41.481 1.00 28.90 101 MET A N 1
ATOM 810 C CA . MET A 1 122 ? 55.234 28.511 42.559 1.00 23.74 101 MET A CA 1
ATOM 811 C C . MET A 1 122 ? 53.794 28.029 42.707 1.00 21.95 101 MET A C 1
ATOM 812 O O . MET A 1 122 ? 53.101 28.428 43.643 1.00 34.32 101 MET A O 1
ATOM 817 N N . GLU A 1 123 ? 53.348 27.174 41.792 1.00 24.68 102 GLU A N 1
ATOM 818 C CA . GLU A 1 123 ? 51.939 26.768 41.735 1.00 29.49 102 GLU A CA 1
ATOM 819 C C . GLU A 1 123 ? 51.371 26.210 43.041 1.00 26.97 102 GLU A C 1
ATOM 820 O O . GLU A 1 123 ? 50.298 26.632 43.484 1.00 27.63 102 GLU A O 1
ATOM 826 N N . THR A 1 124 ? 52.083 25.264 43.651 1.00 18.02 103 THR A N 1
ATOM 827 C CA . THR A 1 124 ? 51.615 24.645 44.892 1.00 31.87 103 THR A CA 1
ATOM 828 C C . THR A 1 124 ? 51.478 25.705 45.979 1.00 28.48 103 THR A C 1
ATOM 829 O O . THR A 1 124 ? 50.490 25.734 46.717 1.00 20.73 103 THR A O 1
ATOM 833 N N . ARG A 1 125 ? 52.465 26.591 46.053 1.00 18.33 104 ARG A N 1
ATOM 834 C CA . ARG A 1 125 ? 52.431 27.693 47.007 1.00 28.85 104 ARG A CA 1
ATOM 835 C C . ARG A 1 125 ? 51.223 28.607 46.764 1.00 29.24 104 ARG A C 1
ATOM 836 O O . ARG A 1 125 ? 50.556 29.031 47.713 1.00 25.84 104 ARG A O 1
ATOM 844 N N . VAL A 1 126 ? 50.940 28.894 45.495 1.00 20.56 105 VAL A N 1
ATOM 845 C CA . VAL A 1 126 ? 49.798 29.732 45.126 1.00 23.06 105 VAL A CA 1
ATOM 846 C C . VAL A 1 126 ? 48.481 29.077 45.542 1.00 29.44 105 VAL A C 1
ATOM 847 O O . VAL A 1 126 ? 47.575 29.742 46.051 1.00 20.35 105 VAL A O 1
ATOM 851 N N . ALA A 1 127 ? 48.390 27.768 45.325 1.00 18.39 106 ALA A N 1
ATOM 852 C CA . ALA A 1 127 ? 47.214 26.998 45.717 1.00 25.30 106 ALA A CA 1
ATOM 853 C C . ALA A 1 127 ? 47.030 26.998 47.233 1.00 23.60 106 ALA A C 1
ATOM 854 O O . ALA A 1 127 ? 45.904 27.063 47.731 1.00 22.47 106 ALA A O 1
ATOM 856 N N . ASP A 1 128 ? 48.141 26.912 47.960 1.00 22.67 107 ASP A N 1
ATOM 857 C CA . ASP A 1 128 ? 48.115 26.872 49.422 1.00 26.66 107 ASP A CA 1
ATOM 858 C C . ASP A 1 128 ? 47.651 28.199 50.021 1.00 26.71 107 ASP A C 1
ATOM 859 O O . ASP A 1 128 ? 46.855 28.219 50.963 1.00 25.26 107 ASP A O 1
ATOM 864 N N . ILE A 1 129 ? 48.159 29.302 49.478 1.00 18.81 108 ILE A N 1
ATOM 865 C CA . ILE A 1 129 ? 47.707 30.630 49.877 1.00 24.66 108 ILE A CA 1
ATOM 866 C C . ILE A 1 129 ? 46.225 30.796 49.538 1.00 29.28 108 ILE A C 1
ATOM 867 O O . ILE A 1 129 ? 45.438 31.279 50.357 1.00 17.88 108 ILE A O 1
ATOM 872 N N . THR A 1 130 ? 45.847 30.374 48.332 1.00 24.51 109 THR A N 1
ATOM 873 C CA . THR A 1 130 ? 44.464 30.486 47.865 1.00 25.31 109 THR A CA 1
ATOM 874 C C . THR A 1 130 ? 43.497 29.739 48.779 1.00 33.45 109 THR A C 1
ATOM 875 O O . THR A 1 130 ? 42.424 30.247 49.116 1.00 24.97 109 THR A O 1
ATOM 879 N N . ARG A 1 131 ? 43.883 28.529 49.172 1.00 32.29 110 ARG A N 1
ATOM 880 C CA . ARG A 1 131 ? 43.070 27.708 50.061 1.00 36.31 110 ARG A CA 1
ATOM 881 C C . ARG A 1 131 ? 42.845 28.397 51.405 1.00 29.31 110 ARG A C 1
ATOM 882 O O . ARG A 1 131 ? 41.708 28.477 51.882 1.00 27.06 110 ARG A O 1
ATOM 890 N N . GLU A 1 132 ? 43.924 28.903 52.002 1.00 25.05 111 GLU A N 1
ATOM 891 C CA . GLU A 1 132 ? 43.838 29.599 53.288 1.00 41.10 111 GLU A CA 1
ATOM 892 C C . GLU A 1 132 ? 42.898 30.797 53.234 1.00 34.81 111 GLU A C 1
ATOM 893 O O . GLU A 1 132 ? 42.177 31.073 54.193 1.00 34.79 111 GLU A O 1
ATOM 899 N N . LEU A 1 133 ? 42.913 31.510 52.112 1.00 28.48 112 LEU A N 1
ATOM 900 C CA . LEU A 1 133 ? 42.053 32.679 51.948 1.00 26.71 112 LEU A CA 1
ATOM 901 C C . LEU A 1 133 ? 40.589 32.263 51.838 1.00 31.66 112 LEU A C 1
ATOM 902 O O . LEU A 1 133 ? 39.710 32.879 52.442 1.00 31.86 112 LEU A O 1
ATOM 907 N N . LEU A 1 134 ? 40.339 31.206 51.070 1.00 27.94 113 LEU A N 1
ATOM 908 C CA . LEU A 1 134 ? 38.988 30.692 50.876 1.00 28.04 113 LEU A CA 1
ATOM 909 C C . LEU A 1 134 ? 38.466 30.022 52.139 1.00 31.24 113 LEU A C 1
ATOM 910 O O . LEU A 1 134 ? 37.258 30.000 52.382 1.00 30.57 113 LEU A O 1
ATOM 915 N N . ASP A 1 135 ? 39.378 29.475 52.938 1.00 26.33 114 ASP A N 1
ATOM 916 C CA . ASP A 1 135 ? 39.016 28.847 54.208 1.00 38.77 114 ASP A CA 1
ATOM 917 C C . ASP A 1 135 ? 38.359 29.841 55.161 1.00 36.18 114 ASP A C 1
ATOM 918 O O . ASP A 1 135 ? 37.518 29.474 55.979 1.00 35.49 114 ASP A O 1
ATOM 923 N N . ALA A 1 136 ? 38.754 31.103 55.049 1.00 33.08 115 ALA A N 1
ATOM 924 C CA . ALA A 1 136 ? 38.272 32.145 55.948 1.00 40.42 115 ALA A CA 1
ATOM 925 C C . ALA A 1 136 ? 36.818 32.527 55.688 1.00 42.77 115 ALA A C 1
ATOM 926 O O . ALA A 1 136 ? 36.127 33.011 56.586 1.00 54.04 115 ALA A O 1
ATOM 928 N N . VAL A 1 137 ? 36.356 32.321 54.458 1.00 32.87 116 VAL A N 1
ATOM 929 C CA . VAL A 1 137 ? 35.014 32.757 54.075 1.00 32.43 116 VAL A CA 1
ATOM 930 C C . VAL A 1 137 ? 34.135 31.595 53.613 1.00 42.40 116 VAL A C 1
ATOM 931 O O . VAL A 1 137 ? 33.005 31.798 53.163 1.00 41.27 116 VAL A O 1
ATOM 935 N N . ASP A 1 138 ? 34.661 30.380 53.734 1.00 34.11 117 ASP A N 1
ATOM 936 C CA . ASP A 1 138 ? 33.934 29.171 53.353 1.00 41.03 117 ASP A CA 1
ATOM 937 C C . ASP A 1 138 ? 32.643 29.030 54.166 1.00 52.99 117 ASP A C 1
ATOM 938 O O . ASP A 1 138 ? 32.671 29.046 55.397 1.00 46.95 117 ASP A O 1
ATOM 943 N N . GLY A 1 139 ? 31.510 28.916 53.478 1.00 45.49 118 GLY A N 1
ATOM 944 C CA . GLY A 1 139 ? 30.235 28.714 54.148 1.00 38.00 118 GLY A CA 1
ATOM 945 C C . GLY A 1 139 ? 29.362 29.952 54.285 1.00 39.33 118 GLY A C 1
ATOM 946 O O . GLY A 1 139 ? 28.150 29.834 54.487 1.00 44.62 118 GLY A O 1
ATOM 947 N N . LYS A 1 140 ? 29.970 31.135 54.185 1.00 41.74 119 LYS A N 1
ATOM 948 C CA . LYS A 1 140 ? 29.239 32.400 54.290 1.00 40.66 119 LYS A CA 1
ATOM 949 C C . LYS A 1 140 ? 28.230 32.557 53.156 1.00 50.56 119 LYS A C 1
ATOM 950 O O . LYS A 1 140 ? 28.467 32.074 52.052 1.00 50.41 119 LYS A O 1
ATOM 956 N N . PRO A 1 141 ? 27.096 33.228 53.432 1.00 45.89 120 PRO A N 1
ATOM 957 C CA . PRO A 1 141 ? 26.069 33.464 52.410 1.00 44.88 120 PRO A CA 1
ATOM 958 C C . PRO A 1 141 ? 26.504 34.540 51.425 1.00 42.50 120 PRO A C 1
ATOM 959 O O . PRO A 1 141 ? 25.964 34.617 50.318 1.00 39.10 120 PRO A O 1
ATOM 963 N N . GLU A 1 142 ? 27.472 35.359 51.826 1.00 40.77 121 GLU A N 1
ATOM 964 C CA . GLU A 1 142 ? 27.978 36.414 50.954 1.00 51.24 121 GLU A CA 1
ATOM 965 C C . GLU A 1 142 ? 29.466 36.699 51.175 1.00 37.14 121 GLU A C 1
ATOM 966 O O . GLU A 1 142 ? 29.913 36.898 52.306 1.00 39.46 121 GLU A O 1
ATOM 972 N N . ILE A 1 143 ? 30.222 36.709 50.080 1.00 40.33 122 ILE A N 1
ATOM 973 C CA . ILE A 1 143 ? 31.637 37.060 50.112 1.00 36.26 122 ILE A CA 1
ATOM 974 C C . ILE A 1 143 ? 31.892 38.282 49.237 1.00 39.62 122 ILE A C 1
ATOM 975 O O . ILE A 1 143 ? 31.073 38.628 48.381 1.00 32.76 122 ILE A O 1
ATOM 980 N N . GLU A 1 144 ? 33.029 38.936 49.454 1.00 30.17 123 GLU A N 1
ATOM 981 C CA . GLU A 1 144 ? 33.460 40.018 48.580 1.00 29.48 123 GLU A CA 1
ATOM 982 C C . GLU A 1 144 ? 34.779 39.601 47.934 1.00 32.49 123 GLU A C 1
ATOM 983 O O . GLU A 1 144 ? 35.789 39.429 48.618 1.00 29.24 123 GLU A O 1
ATOM 989 N N . ILE A 1 145 ? 34.755 39.441 46.614 1.00 34.36 124 ILE A N 1
ATOM 990 C CA . ILE A 1 145 ? 35.838 38.787 45.873 1.00 32.75 124 ILE A CA 1
ATOM 991 C C . ILE A 1 145 ? 37.206 39.468 45.970 1.00 33.19 124 ILE A C 1
ATOM 992 O O . ILE A 1 145 ? 38.238 38.794 46.055 1.00 26.60 124 ILE A O 1
ATOM 997 N N . ALA A 1 146 ? 37.218 40.796 45.966 1.00 29.10 125 ALA A N 1
ATOM 998 C CA . ALA A 1 146 ? 38.477 41.527 46.016 1.00 24.85 125 ALA A CA 1
ATOM 999 C C . ALA A 1 146 ? 39.126 41.384 47.384 1.00 27.78 125 ALA A C 1
ATOM 1000 O O . ALA A 1 146 ? 40.242 40.879 47.503 1.00 37.35 125 ALA A O 1
ATOM 1002 N N . ALA A 1 147 ? 38.419 41.827 48.417 1.00 28.62 126 ALA A N 1
ATOM 1003 C CA . ALA A 1 147 ? 38.958 41.815 49.774 1.00 29.00 126 ALA A CA 1
ATOM 1004 C C . ALA A 1 147 ? 39.331 40.419 50.269 1.00 37.51 126 ALA A C 1
ATOM 1005 O O . ALA A 1 147 ? 40.302 40.258 51.012 1.00 35.15 126 ALA A O 1
ATOM 1007 N N . ASP A 1 148 ? 38.557 39.415 49.865 1.00 34.48 127 ASP A N 1
ATOM 1008 C CA . ASP A 1 148 ? 38.738 38.059 50.380 1.00 32.49 127 ASP A CA 1
ATOM 1009 C C . ASP A 1 148 ? 39.750 37.223 49.598 1.00 33.35 127 ASP A C 1
ATOM 1010 O O . ASP A 1 148 ? 40.375 36.324 50.159 1.00 36.27 127 ASP A O 1
ATOM 1015 N N . LEU A 1 149 ? 39.921 37.512 48.312 1.00 30.68 128 LEU A N 1
ATOM 1016 C CA . LEU A 1 149 ? 40.760 36.659 47.473 1.00 30.73 128 LEU A CA 1
ATOM 1017 C C . LEU A 1 149 ? 41.594 37.415 46.445 1.00 23.82 128 LEU A C 1
ATOM 1018 O O . LEU A 1 149 ? 42.825 37.363 46.473 1.00 23.04 128 LEU A O 1
ATOM 1023 N N . ALA A 1 150 ? 40.911 38.110 45.541 1.00 18.20 129 ALA A N 1
ATOM 1024 C CA . ALA A 1 150 ? 41.551 38.735 44.384 1.00 27.61 129 ALA A CA 1
ATOM 1025 C C . ALA A 1 150 ? 42.670 39.707 44.754 1.00 29.84 129 ALA A C 1
ATOM 1026 O O . ALA A 1 150 ? 43.682 39.785 44.061 1.00 28.48 129 ALA A O 1
ATOM 1028 N N . TYR A 1 151 ? 42.485 40.443 45.846 1.00 24.22 130 TYR A N 1
ATOM 1029 C CA . TYR A 1 151 ? 43.477 41.428 46.282 1.00 27.39 130 TYR A CA 1
ATOM 1030 C C . TYR A 1 151 ? 44.642 40.869 47.120 1.00 25.83 130 TYR A C 1
ATOM 1031 O O . TYR A 1 151 ? 45.797 41.200 46.849 1.00 36.41 130 TYR A O 1
ATOM 1040 N N . PRO A 1 152 ? 44.350 40.051 48.153 1.00 35.88 131 PRO A N 1
ATOM 1041 C CA . PRO A 1 152 ? 45.471 39.583 48.980 1.00 32.52 131 PRO A CA 1
ATOM 1042 C C . PRO A 1 152 ? 46.411 38.618 48.258 1.00 24.52 131 PRO A C 1
ATOM 1043 O O . PRO A 1 152 ? 47.613 38.642 48.530 1.00 28.12 131 PRO A O 1
ATOM 1047 N N . LEU A 1 153 ? 45.879 37.784 47.366 1.00 24.39 132 LEU A N 1
ATOM 1048 C CA . LEU A 1 153 ? 46.683 36.747 46.706 1.00 25.91 132 LEU A CA 1
ATOM 1049 C C . LEU A 1 153 ? 47.931 37.239 45.944 1.00 19.61 132 LEU A C 1
ATOM 1050 O O . LEU A 1 153 ? 49.029 36.737 46.194 1.00 27.61 132 LEU A O 1
ATOM 1055 N N . PRO A 1 154 ? 47.775 38.214 45.022 1.00 31.69 133 PRO A N 1
ATOM 1056 C CA . PRO A 1 154 ? 48.955 38.661 44.269 1.00 26.57 133 PRO A CA 1
ATOM 1057 C C . PRO A 1 154 ? 50.008 39.288 45.175 1.00 28.33 133 PRO A C 1
ATOM 1058 O O . PRO A 1 154 ? 51.200 39.116 44.913 1.00 30.59 133 PRO A O 1
ATOM 1062 N N . VAL A 1 155 ? 49.570 40.002 46.213 1.00 26.76 134 VAL A N 1
ATOM 1063 C CA . VAL A 1 155 ? 50.480 40.610 47.182 1.00 32.49 134 VAL A CA 1
ATOM 1064 C C . VAL A 1 155 ? 51.378 39.564 47.821 1.00 28.69 134 VAL A C 1
ATOM 1065 O O . VAL A 1 155 ? 52.608 39.646 47.743 1.00 29.27 134 VAL A O 1
ATOM 1069 N N . ILE A 1 156 ? 50.741 38.589 48.462 1.00 26.92 135 ILE A N 1
ATOM 1070 C CA . ILE A 1 156 ? 51.441 37.531 49.179 1.00 28.84 135 ILE A CA 1
ATOM 1071 C C . ILE A 1 156 ? 52.350 36.739 48.245 1.00 23.97 135 ILE A C 1
ATOM 1072 O O . ILE A 1 156 ? 53.512 36.489 48.570 1.00 24.03 135 ILE A O 1
ATOM 1077 N N . VAL A 1 157 ? 51.823 36.359 47.083 1.00 21.21 136 VAL A N 1
ATOM 1078 C CA . VAL A 1 157 ? 52.596 35.597 46.106 1.00 26.04 136 VAL A CA 1
ATOM 1079 C C . VAL A 1 157 ? 53.886 36.313 45.699 1.00 24.68 136 VAL A C 1
ATOM 1080 O O . VAL A 1 157 ? 54.970 35.734 45.767 1.00 18.94 136 VAL A O 1
ATOM 1084 N N . ILE A 1 158 ? 53.774 37.576 45.299 1.00 27.16 137 ILE A N 1
ATOM 1085 C CA . ILE A 1 158 ? 54.946 38.311 44.832 1.00 32.38 137 ILE A CA 1
ATOM 1086 C C . ILE A 1 158 ? 55.938 38.604 45.967 1.00 33.93 137 ILE A C 1
ATOM 1087 O O . ILE A 1 158 ? 57.147 38.676 45.743 1.00 27.18 137 ILE A O 1
ATOM 1092 N N . ALA A 1 159 ? 55.426 38.745 47.187 1.00 26.14 138 ALA A N 1
ATOM 1093 C CA . ALA A 1 159 ? 56.283 38.975 48.348 1.00 31.28 138 ALA A CA 1
ATOM 1094 C C . ALA A 1 159 ? 57.155 37.753 48.638 1.00 29.47 138 ALA A C 1
ATOM 1095 O O . ALA A 1 159 ? 58.350 37.880 48.920 1.00 28.92 138 ALA A O 1
ATOM 1097 N N . GLU A 1 160 ? 56.555 36.568 48.574 1.00 26.33 139 GLU A N 1
ATOM 1098 C CA . GLU A 1 160 ? 57.293 35.334 48.829 1.00 36.02 139 GLU A CA 1
ATOM 1099 C C . GLU A 1 160 ? 58.325 35.064 47.738 1.00 29.81 139 GLU A C 1
ATOM 1100 O O . GLU A 1 160 ? 59.386 34.500 48.003 1.00 28.85 139 GLU A O 1
ATOM 1106 N N . LEU A 1 161 ? 58.009 35.473 46.512 1.00 30.75 140 LEU A N 1
ATOM 1107 C CA . LEU A 1 161 ? 58.961 35.391 45.406 1.00 31.21 140 LEU A CA 1
ATOM 1108 C C . LEU A 1 161 ? 60.179 36.274 45.659 1.00 31.82 140 LEU A C 1
ATOM 1109 O O . LEU A 1 161 ? 61.253 36.038 45.105 1.00 28.36 140 LEU A O 1
ATOM 1114 N N . LEU A 1 162 ? 60.002 37.289 46.501 1.00 27.98 141 LEU A N 1
ATOM 1115 C CA . LEU A 1 162 ? 61.059 38.258 46.778 1.00 39.21 141 LEU A CA 1
ATOM 1116 C C . LEU A 1 162 ? 61.684 38.053 48.159 1.00 36.76 141 LEU A C 1
ATOM 1117 O O . LEU A 1 162 ? 62.275 38.971 48.733 1.00 38.09 141 LEU A O 1
ATOM 1122 N N . GLY A 1 163 ? 61.556 36.839 48.686 1.00 33.90 142 GLY A N 1
ATOM 1123 C CA . GLY A 1 163 ? 62.197 36.489 49.940 1.00 39.33 142 GLY A CA 1
ATOM 1124 C C . GLY A 1 163 ? 61.558 37.093 51.176 1.00 33.47 142 GLY A C 1
ATOM 1125 O O . GLY A 1 163 ? 62.209 37.216 52.216 1.00 47.64 142 GLY A O 1
ATOM 1126 N N . VAL A 1 164 ? 60.290 37.476 51.071 1.00 33.29 143 VAL A N 1
ATOM 1127 C CA . VAL A 1 164 ? 59.541 37.900 52.247 1.00 38.69 143 VAL A CA 1
ATOM 1128 C C . VAL A 1 164 ? 58.876 36.679 52.878 1.00 39.87 143 VAL A C 1
ATOM 1129 O O . VAL A 1 164 ? 58.003 36.058 52.270 1.00 31.54 143 VAL A O 1
ATOM 1133 N N . PRO A 1 165 ? 59.303 36.324 54.100 1.00 43.26 144 PRO A N 1
ATOM 1134 C CA . PRO A 1 165 ? 58.759 35.174 54.833 1.00 42.65 144 PRO A CA 1
ATOM 1135 C C . PRO A 1 165 ? 57.389 35.489 55.429 1.00 55.38 144 PRO A C 1
ATOM 1136 O O . PRO A 1 165 ? 57.067 36.665 55.626 1.00 37.87 144 PRO A O 1
ATOM 1140 N N . ALA A 1 166 ? 56.604 34.449 55.710 1.00 44.38 145 ALA A N 1
ATOM 1141 C CA . ALA A 1 166 ? 55.245 34.604 56.231 1.00 45.62 145 ALA A CA 1
ATOM 1142 C C . ALA A 1 166 ? 55.181 35.443 57.506 1.00 47.36 145 ALA A C 1
ATOM 1143 O O . ALA A 1 166 ? 54.284 36.275 57.663 1.00 47.61 145 ALA A O 1
ATOM 1145 N N . GLY A 1 167 ? 56.130 35.221 58.411 1.00 44.61 146 GLY A N 1
ATOM 1146 C CA . GLY A 1 167 ? 56.176 35.951 59.667 1.00 45.76 146 GLY A CA 1
ATOM 1147 C C . GLY A 1 167 ? 56.280 37.458 59.501 1.00 48.49 146 GLY A C 1
ATOM 1148 O O . GLY A 1 167 ? 55.996 38.216 60.433 1.00 45.19 146 GLY A O 1
ATOM 1149 N N . ASP A 1 168 ? 56.690 37.893 58.311 1.00 40.52 147 ASP A N 1
ATOM 1150 C CA . ASP A 1 168 ? 56.801 39.317 58.005 1.00 48.46 147 ASP A CA 1
ATOM 1151 C C . ASP A 1 168 ? 55.625 39.854 57.182 1.00 48.51 147 ASP A C 1
ATOM 1152 O O . ASP A 1 168 ? 55.759 40.880 56.516 1.00 50.29 147 ASP A O 1
ATOM 1157 N N . ARG A 1 169 ? 54.479 39.175 57.220 1.00 35.51 148 ARG A N 1
ATOM 1158 C CA . ARG A 1 169 ? 53.300 39.669 56.499 1.00 49.65 148 ARG A CA 1
ATOM 1159 C C . ARG A 1 169 ? 52.713 40.914 57.171 1.00 57.24 148 ARG A C 1
ATOM 1160 O O . ARG A 1 169 ? 52.355 41.883 56.498 1.00 54.13 148 ARG A O 1
ATOM 1168 N N . ASP A 1 170 ? 52.633 40.883 58.499 1.00 57.53 149 ASP A N 1
ATOM 1169 C CA . ASP A 1 170 ? 52.132 42.012 59.285 1.00 65.79 149 ASP A CA 1
ATOM 1170 C C . ASP A 1 170 ? 52.978 43.274 59.091 1.00 64.92 149 ASP A C 1
ATOM 1171 O O . ASP A 1 170 ? 52.499 44.392 59.286 1.00 58.20 149 ASP A O 1
ATOM 1176 N N . LEU A 1 171 ? 54.237 43.082 58.711 1.00 61.75 150 LEU A N 1
ATOM 1177 C CA . LEU A 1 171 ? 55.152 44.189 58.452 1.00 62.29 150 LEU A CA 1
ATOM 1178 C C . LEU A 1 171 ? 54.898 44.803 57.076 1.00 51.93 150 LEU A C 1
ATOM 1179 O O . LEU A 1 171 ? 55.224 45.966 56.831 1.00 54.82 150 LEU A O 1
ATOM 1184 N N . PHE A 1 172 ? 54.304 44.018 56.182 1.00 55.37 151 PHE A N 1
ATOM 1185 C CA . PHE A 1 172 ? 54.068 44.456 54.806 1.00 59.71 151 PHE A CA 1
ATOM 1186 C C . PHE A 1 172 ? 52.648 44.968 54.579 1.00 64.96 151 PHE A C 1
ATOM 1187 O O . PHE A 1 172 ? 52.402 45.748 53.657 1.00 60.48 151 PHE A O 1
ATOM 1195 N N . LYS A 1 173 ? 51.715 44.523 55.415 1.00 67.04 152 LYS A N 1
ATOM 1196 C CA . LYS A 1 173 ? 50.385 45.118 55.429 1.00 72.02 152 LYS A CA 1
ATOM 1197 C C . LYS A 1 173 ? 50.516 46.492 56.064 1.00 72.29 152 LYS A C 1
ATOM 1198 O O . LYS A 1 173 ? 49.785 47.428 55.731 1.00 67.40 152 LYS A O 1
ATOM 1204 N N . LYS A 1 174 ? 51.465 46.592 56.991 1.00 52.82 153 LYS A N 1
ATOM 1205 C CA . LYS A 1 174 ? 51.806 47.844 57.655 1.00 63.09 153 LYS A CA 1
ATOM 1206 C C . LYS A 1 174 ? 52.324 48.870 56.646 1.00 64.99 153 LYS A C 1
ATOM 1207 O O . LYS A 1 174 ? 51.940 50.040 56.687 1.00 56.22 153 LYS A O 1
ATOM 1213 N N . TRP A 1 175 ? 53.183 48.419 55.734 1.00 62.60 154 TRP A N 1
ATOM 1214 C CA . TRP A 1 175 ? 53.766 49.287 54.713 1.00 62.50 154 TRP A CA 1
ATOM 1215 C C . TRP A 1 175 ? 52.908 49.350 53.453 1.00 64.95 154 TRP A C 1
ATOM 1216 O O . TRP A 1 175 ? 53.204 50.121 52.541 1.00 63.07 154 TRP A O 1
ATOM 1227 N N . ALA A 1 176 ? 51.850 48.542 53.415 1.00 60.13 155 ALA A N 1
ATOM 1228 C CA . ALA A 1 176 ? 51.039 48.350 52.209 1.00 63.48 155 ALA A CA 1
ATOM 1229 C C . ALA A 1 176 ? 50.720 49.625 51.421 1.00 65.85 155 ALA A C 1
ATOM 1230 O O . ALA A 1 176 ? 50.980 49.698 50.218 1.00 67.28 155 ALA A O 1
ATOM 1232 N N . ASP A 1 177 ? 50.162 50.622 52.101 1.00 62.15 156 ASP A N 1
ATOM 1233 C CA . ASP A 1 177 ? 49.791 51.877 51.452 1.00 67.49 156 ASP A CA 1
ATOM 1234 C C . ASP A 1 177 ? 50.992 52.647 50.893 1.00 66.72 156 ASP A C 1
ATOM 1235 O O . ASP A 1 177 ? 50.964 53.103 49.749 1.00 67.60 156 ASP A O 1
ATOM 1240 N N . ASP A 1 178 ? 52.041 52.787 51.699 1.00 65.45 157 ASP A N 1
ATOM 1241 C CA . ASP A 1 178 ? 53.219 53.559 51.302 1.00 68.38 157 ASP A CA 1
ATOM 1242 C C . ASP A 1 178 ? 53.981 52.953 50.125 1.00 68.29 157 ASP A C 1
ATOM 1243 O O . ASP A 1 178 ? 54.529 53.679 49.293 1.00 70.70 157 ASP A O 1
ATOM 1248 N N . ILE A 1 179 ? 54.015 51.624 50.068 1.00 61.80 158 ILE A N 1
ATOM 1249 C CA . ILE A 1 179 ? 54.684 50.907 48.987 1.00 68.72 158 ILE A CA 1
ATOM 1250 C C . ILE A 1 179 ? 54.067 51.248 47.633 1.00 63.76 158 ILE A C 1
ATOM 1251 O O . ILE A 1 179 ? 54.776 51.583 46.683 1.00 60.48 158 ILE A O 1
ATOM 1256 N N . ILE A 1 180 ? 52.741 51.165 47.556 1.00 64.01 159 ILE A N 1
ATOM 1257 C CA . ILE A 1 180 ? 52.035 51.368 46.292 1.00 68.04 159 ILE A CA 1
ATOM 1258 C C . ILE A 1 180 ? 52.004 52.823 45.822 1.00 69.68 159 ILE A C 1
ATOM 1259 O O . ILE A 1 180 ? 51.975 53.082 44.624 1.00 63.73 159 ILE A O 1
ATOM 1264 N N . GLU A 1 181 ? 52.001 53.770 46.754 1.00 69.30 160 GLU A N 1
ATOM 1265 C CA . GLU A 1 181 ? 52.153 55.173 46.382 1.00 67.56 160 GLU A CA 1
ATOM 1266 C C . GLU A 1 181 ? 53.572 55.411 45.879 1.00 69.42 160 GLU A C 1
ATOM 1267 O O . GLU A 1 181 ? 53.791 56.164 44.930 1.00 55.72 160 GLU A O 1
ATOM 1273 N N . GLY A 1 182 ? 54.532 54.743 46.512 1.00 63.22 161 GLY A N 1
ATOM 1274 C CA . GLY A 1 182 ? 55.936 54.967 46.224 1.00 65.36 161 GLY A CA 1
ATOM 1275 C C . GLY A 1 182 ? 56.507 54.216 45.035 1.00 69.61 161 GLY A C 1
ATOM 1276 O O . GLY A 1 182 ? 57.589 54.555 44.556 1.00 64.29 161 GLY A O 1
ATOM 1277 N N . PHE A 1 183 ? 55.798 53.196 44.557 1.00 69.28 162 PHE A N 1
ATOM 1278 C CA . PHE A 1 183 ? 56.313 52.385 43.454 1.00 72.56 162 PHE A CA 1
ATOM 1279 C C . PHE A 1 183 ? 55.259 52.033 42.397 1.00 69.32 162 PHE A C 1
ATOM 1280 O O . PHE A 1 183 ? 55.410 51.047 41.672 1.00 67.66 162 PHE A O 1
ATOM 1288 N N . SER A 1 184 ? 54.202 52.839 42.309 1.00 65.81 163 SER A N 1
ATOM 1289 C CA . SER A 1 184 ? 53.189 52.664 41.265 1.00 68.16 163 SER A CA 1
ATOM 1290 C C . SER A 1 184 ? 53.699 53.149 39.914 1.00 75.67 163 SER A C 1
ATOM 1291 O O . SER A 1 184 ? 53.560 52.457 38.906 1.00 71.68 163 SER A O 1
ATOM 1294 N N . GLY A 1 185 ? 54.276 54.345 39.890 1.00 69.33 164 GLY A N 1
ATOM 1295 C CA . GLY A 1 185 ? 54.796 54.896 38.653 1.00 66.35 164 GLY A CA 1
A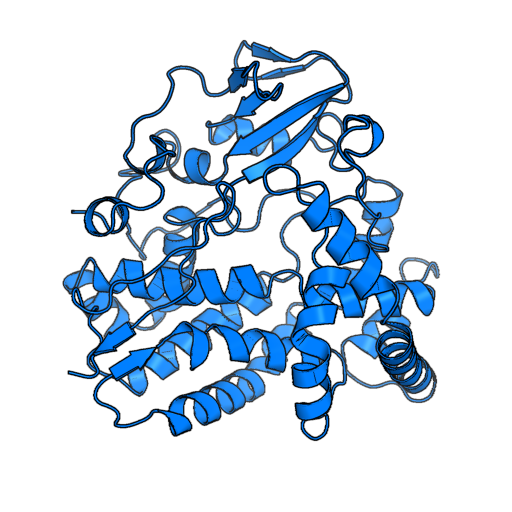TOM 1296 C C . GLY A 1 185 ? 53.794 55.762 37.907 1.00 70.98 164 GLY A C 1
ATOM 1297 O O . GLY A 1 185 ? 52.756 56.137 38.452 1.00 59.48 164 GLY A O 1
ATOM 1298 N N . PHE A 1 186 ? 54.107 56.057 36.648 1.00 63.80 165 PHE A N 1
ATOM 1299 C CA . PHE A 1 186 ? 53.364 57.018 35.833 1.00 57.58 165 PHE A CA 1
ATOM 1300 C C . PHE A 1 186 ? 52.572 56.276 34.738 1.00 53.76 165 PHE A C 1
ATOM 1301 O O . PHE A 1 186 ? 53.187 55.477 34.031 1.00 67.83 165 PHE A O 1
ATOM 1309 N N . SER A 1 187 ? 51.287 56.554 34.523 1.00 52.85 166 SER A N 1
ATOM 1310 C CA . SER A 1 187 ? 50.537 57.570 35.240 1.00 59.58 166 SER A CA 1
ATOM 1311 C C . SER A 1 187 ? 50.369 58.862 34.431 1.00 59.23 166 SER A C 1
ATOM 1312 O O . SER A 1 187 ? 50.698 59.936 34.933 1.00 63.95 166 SER A O 1
ATOM 1315 N N . PHE A 1 188 ? 49.857 58.790 33.197 1.00 53.25 167 PHE A N 1
ATOM 1316 C CA . PHE A 1 188 ? 49.628 60.052 32.483 1.00 63.18 167 PHE A CA 1
ATOM 1317 C C . PHE A 1 188 ? 48.187 60.562 32.572 1.00 69.24 167 PHE A C 1
ATOM 1318 O O . PHE A 1 188 ? 47.956 61.754 32.788 1.00 62.08 167 PHE A O 1
ATOM 1326 N N . LEU A 1 189 ? 47.222 59.666 32.383 1.00 63.81 168 LEU A N 1
ATOM 1327 C CA . LEU A 1 189 ? 45.814 60.057 32.392 1.00 60.38 168 LEU A CA 1
ATOM 1328 C C . LEU A 1 189 ? 45.326 60.420 33.794 1.00 65.55 168 LEU A C 1
ATOM 1329 O O . LEU A 1 189 ? 44.535 61.350 33.963 1.00 71.73 168 LEU A O 1
ATOM 1334 N N . ASP A 1 190 ? 45.819 59.695 34.795 1.00 68.17 169 ASP A N 1
ATOM 1335 C CA . ASP A 1 190 ? 45.279 59.767 36.152 1.00 76.66 169 ASP A CA 1
ATOM 1336 C C . ASP A 1 190 ? 46.025 60.738 37.062 1.00 68.29 169 ASP A C 1
ATOM 1337 O O . ASP A 1 190 ? 45.558 61.044 38.161 1.00 68.90 169 ASP A O 1
ATOM 1342 N N . THR A 1 191 ? 47.182 61.213 36.610 1.00 65.47 170 THR A N 1
ATOM 1343 C CA . THR A 1 191 ? 48.011 62.073 37.445 1.00 65.10 170 THR A CA 1
ATOM 1344 C C . THR A 1 191 ? 47.324 63.371 37.866 1.00 62.50 170 THR A C 1
ATOM 1345 O O . THR A 1 191 ? 46.566 63.981 37.106 1.00 59.15 170 THR A O 1
ATOM 1349 N N . SER A 1 192 ? 47.585 63.763 39.106 1.00 61.95 171 SER A N 1
ATOM 1350 C CA . SER A 1 192 ? 47.157 65.050 39.627 1.00 63.72 171 SER A CA 1
ATOM 1351 C C . SER A 1 192 ? 48.334 65.634 40.390 1.00 63.69 171 SER A C 1
ATOM 1352 O O . SER A 1 192 ? 49.290 64.921 40.701 1.00 59.23 171 SER A O 1
ATOM 1355 N N . GLY A 1 193 ? 48.275 66.928 40.683 1.00 58.58 172 GLY A N 1
ATOM 1356 C CA . GLY A 1 193 ? 49.326 67.566 41.456 1.00 64.17 172 GLY A CA 1
ATOM 1357 C C . GLY A 1 193 ? 49.419 66.990 42.857 1.00 60.52 172 GLY A C 1
ATOM 1358 O O . GLY A 1 193 ? 50.508 66.696 43.354 1.00 52.61 172 GLY A O 1
ATOM 1359 N N . GLN A 1 194 ? 48.260 66.827 43.488 1.00 61.48 173 GLN A N 1
ATOM 1360 C CA . GLN A 1 194 ? 48.166 66.256 44.826 1.00 69.05 173 GLN A CA 1
ATOM 1361 C C . GLN A 1 194 ? 48.528 64.769 44.826 1.00 64.87 173 GLN A C 1
ATOM 1362 O O . GLN A 1 194 ? 49.076 64.248 45.803 1.00 62.26 173 GLN A O 1
ATOM 1368 N N . GLY A 1 195 ? 48.226 64.093 43.720 1.00 62.73 174 GLY A N 1
ATOM 1369 C CA . GLY A 1 195 ? 48.581 62.695 43.560 1.00 60.14 174 GLY A CA 1
ATOM 1370 C C . GLY A 1 195 ? 50.083 62.482 43.584 1.00 58.75 174 GLY A C 1
ATOM 1371 O O . GLY A 1 195 ? 50.585 61.640 44.334 1.00 54.26 174 GLY A O 1
ATOM 1372 N N . GLU A 1 196 ? 50.800 63.248 42.763 1.00 60.21 175 GLU A N 1
ATOM 1373 C CA . GLU A 1 196 ? 52.260 63.189 42.725 1.00 59.25 175 GLU A CA 1
ATOM 1374 C C . GLU A 1 196 ? 52.874 63.640 44.049 1.00 60.34 175 GLU A C 1
ATOM 1375 O O . GLU A 1 196 ? 53.923 63.139 44.457 1.00 52.44 175 GLU A O 1
ATOM 1381 N N . GLN A 1 197 ? 52.213 64.588 44.709 1.00 57.57 176 GLN A N 1
ATOM 1382 C CA . GLN A 1 197 ? 52.631 65.060 46.027 1.00 61.25 176 GLN A CA 1
ATOM 1383 C C . GLN A 1 197 ? 52.641 63.910 47.035 1.00 57.24 176 GLN A C 1
ATOM 1384 O O . GLN A 1 197 ? 53.549 63.798 47.864 1.00 55.74 176 GLN A O 1
ATOM 1390 N N . ASP A 1 198 ? 51.624 63.055 46.951 1.00 55.77 177 ASP A N 1
ATOM 1391 C CA . ASP A 1 198 ? 51.515 61.878 47.813 1.00 67.54 177 ASP A CA 1
ATOM 1392 C C . ASP A 1 198 ? 52.650 60.879 47.572 1.00 66.22 177 ASP A C 1
ATOM 1393 O O . ASP A 1 198 ? 53.179 60.290 48.518 1.00 58.07 177 ASP A O 1
ATOM 1398 N N . VAL A 1 199 ? 53.007 60.682 46.303 1.00 62.62 178 VAL A N 1
ATOM 1399 C CA . VAL A 1 199 ? 54.112 59.797 45.934 1.00 62.67 178 VAL A CA 1
ATOM 1400 C C . VAL A 1 199 ? 55.418 60.245 46.593 1.00 66.97 178 VAL A C 1
ATOM 1401 O O . VAL A 1 199 ? 56.167 59.420 47.127 1.00 62.55 178 VAL A O 1
ATOM 1405 N N . ARG A 1 200 ? 55.675 61.553 46.566 1.00 64.40 179 ARG A N 1
ATOM 1406 C CA . ARG A 1 200 ? 56.882 62.128 47.163 1.00 62.93 179 ARG A CA 1
ATOM 1407 C C . ARG A 1 200 ? 56.961 61.875 48.668 1.00 68.76 179 ARG A C 1
ATOM 1408 O O . ARG A 1 200 ? 58.015 61.507 49.190 1.00 69.87 179 ARG A O 1
ATOM 1416 N N . ASP A 1 201 ? 55.843 62.086 49.357 1.00 63.75 180 ASP A N 1
ATOM 1417 C CA . ASP A 1 201 ? 55.781 61.927 50.807 1.00 64.39 180 ASP A CA 1
ATOM 1418 C C . ASP A 1 201 ? 56.001 60.474 51.217 1.00 63.10 180 ASP A C 1
ATOM 1419 O O . ASP A 1 201 ? 56.755 60.189 52.150 1.00 64.48 180 ASP A O 1
ATOM 1424 N N . ALA A 1 202 ? 55.340 59.563 50.510 1.00 65.36 181 ALA A N 1
ATOM 1425 C CA . ALA A 1 202 ? 55.510 58.134 50.741 1.00 69.90 181 ALA A CA 1
ATOM 1426 C C . ALA A 1 202 ? 56.970 57.719 50.552 1.00 68.29 181 ALA A C 1
ATOM 1427 O O . ALA A 1 202 ? 57.535 57.015 51.389 1.00 64.08 181 ALA A O 1
ATOM 1429 N N . THR A 1 203 ? 57.572 58.178 49.457 1.00 66.00 182 THR A N 1
ATOM 1430 C CA . THR A 1 203 ? 58.977 57.907 49.140 1.00 67.68 182 THR A CA 1
ATOM 1431 C C . THR A 1 203 ? 59.927 58.353 50.258 1.00 66.82 182 THR A C 1
ATOM 1432 O O . THR A 1 203 ? 60.94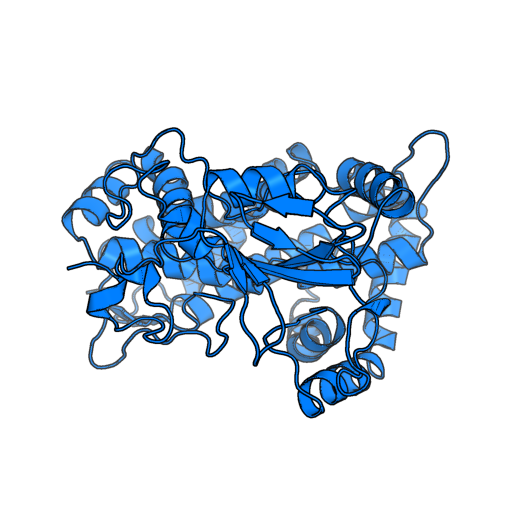6 57.707 50.522 1.00 63.84 182 THR A O 1
ATOM 1436 N N . GLU A 1 204 ? 59.575 59.448 50.926 1.00 67.72 183 GLU A N 1
ATOM 1437 C CA . GLU A 1 204 ? 60.353 59.950 52.056 1.00 69.06 183 GLU A CA 1
ATOM 1438 C C . GLU A 1 204 ? 60.336 58.987 53.250 1.00 65.49 183 GLU A C 1
ATOM 1439 O O . GLU A 1 204 ? 61.231 59.022 54.095 1.00 68.20 183 GLU A O 1
ATOM 1445 N N . ARG A 1 205 ? 59.321 58.127 53.307 1.00 62.86 184 ARG A N 1
ATOM 1446 C CA . ARG A 1 205 ? 59.185 57.155 54.392 1.00 65.01 184 ARG A CA 1
ATOM 1447 C C . ARG A 1 205 ? 59.382 55.722 53.899 1.00 68.25 184 ARG A C 1
ATOM 1448 O O . ARG A 1 205 ? 58.569 54.848 54.201 1.00 69.19 184 ARG A O 1
ATOM 1456 N N . LEU A 1 206 ? 60.454 55.484 53.145 1.00 69.81 185 LEU A N 1
ATOM 1457 C CA . LEU A 1 206 ? 60.710 54.160 52.570 1.00 73.90 185 LEU A CA 1
ATOM 1458 C C . LEU A 1 206 ? 62.110 53.614 52.865 1.00 65.38 185 LEU A C 1
ATOM 1459 O O . LEU A 1 206 ? 62.472 52.529 52.407 1.00 59.62 185 LEU A O 1
ATOM 1464 N N . ARG A 1 207 ? 62.889 54.369 53.635 1.00 65.03 186 ARG A N 1
ATOM 1465 C CA . ARG A 1 207 ? 64.196 53.901 54.094 1.00 64.60 186 ARG A CA 1
ATOM 1466 C C . ARG A 1 207 ? 64.175 52.496 54.725 1.00 67.27 186 ARG A C 1
ATOM 1467 O O . ARG A 1 207 ? 65.063 51.690 54.443 1.00 63.77 186 ARG A O 1
ATOM 1475 N N . PRO A 1 208 ? 63.171 52.192 55.576 1.00 71.33 187 PRO A N 1
ATOM 1476 C CA . PRO A 1 208 ? 63.208 50.862 56.199 1.00 66.85 187 PRO A CA 1
ATOM 1477 C C . PRO A 1 208 ? 62.792 49.715 55.269 1.00 63.20 187 PRO A C 1
ATOM 1478 O O . PRO A 1 208 ? 63.128 48.562 55.552 1.00 51.35 187 PRO A O 1
ATOM 1482 N N . LEU A 1 209 ? 62.069 50.012 54.192 1.00 55.09 188 LEU A N 1
ATOM 1483 C CA . LEU A 1 209 ? 61.755 48.981 53.203 1.00 56.62 188 LEU A CA 1
ATOM 1484 C C . LEU A 1 209 ? 62.964 48.722 52.312 1.00 55.67 188 LEU A C 1
ATOM 1485 O O . LEU A 1 209 ? 63.283 47.575 51.990 1.00 47.97 188 LEU A O 1
ATOM 1490 N N . LEU A 1 210 ? 63.635 49.797 51.911 1.00 56.10 189 LEU A N 1
ATOM 1491 C CA . LEU A 1 210 ? 64.816 49.677 51.067 1.00 54.73 189 LEU A CA 1
ATOM 1492 C C . LEU A 1 210 ? 66.025 49.161 51.848 1.00 49.56 189 LEU A C 1
ATOM 1493 O O . LEU A 1 210 ? 66.963 48.623 51.261 1.00 50.58 189 LEU A O 1
ATOM 1498 N N . ASP A 1 211 ? 65.999 49.314 53.169 1.00 49.17 190 ASP A N 1
ATOM 1499 C CA . ASP A 1 211 ? 67.001 48.675 54.020 1.00 47.95 190 ASP A CA 1
ATOM 1500 C C . ASP A 1 211 ? 66.641 47.201 54.199 1.00 41.73 190 ASP A C 1
ATOM 1501 O O . ASP A 1 211 ? 67.511 46.361 54.430 1.00 44.10 190 ASP A O 1
ATOM 1506 N N . TYR A 1 212 ? 65.348 46.901 54.086 1.00 44.46 191 TYR A N 1
ATOM 1507 C CA . TYR A 1 212 ? 64.848 45.534 54.194 1.00 48.04 191 TYR A CA 1
ATOM 1508 C C . TYR A 1 212 ? 65.249 44.728 52.967 1.00 39.67 191 TYR A C 1
ATOM 1509 O O . TYR A 1 212 ? 65.778 43.623 53.088 1.00 38.12 191 TYR A O 1
ATOM 1518 N N . MET A 1 213 ? 65.000 45.284 51.785 1.00 37.46 192 MET A N 1
ATOM 1519 C CA . MET A 1 213 ? 65.361 44.611 50.540 1.00 40.47 192 MET A CA 1
ATOM 1520 C C . MET A 1 213 ? 66.870 44.452 50.392 1.00 35.64 192 MET A C 1
ATOM 1521 O O . MET A 1 213 ? 67.352 43.394 49.982 1.00 22.45 192 MET A O 1
ATOM 1526 N N . ALA A 1 214 ? 67.608 45.506 50.730 1.00 34.03 193 ALA A N 1
ATOM 1527 C CA . ALA A 1 214 ? 69.068 45.490 50.653 1.00 35.36 193 ALA A CA 1
ATOM 1528 C C . ALA A 1 214 ? 69.666 44.372 51.503 1.00 26.90 193 ALA A C 1
ATOM 1529 O O . ALA A 1 214 ? 70.664 43.759 51.121 1.00 34.42 193 ALA A O 1
ATOM 1531 N N . GLY A 1 215 ? 69.059 44.117 52.660 1.00 27.44 194 GLY A N 1
ATOM 1532 C CA . GLY A 1 215 ? 69.521 43.058 53.541 1.00 35.00 194 GLY A CA 1
ATOM 1533 C C . GLY A 1 215 ? 69.338 41.673 52.942 1.00 35.11 194 GLY A C 1
ATOM 1534 O O . GLY A 1 215 ? 70.173 40.785 53.131 1.00 31.87 194 GLY A O 1
ATOM 1535 N N . HIS A 1 216 ? 68.239 41.484 52.218 1.00 32.06 195 HIS A N 1
ATOM 1536 C CA . HIS A 1 216 ? 67.968 40.205 51.563 1.00 35.61 195 HIS A CA 1
ATOM 1537 C C . HIS A 1 216 ? 68.839 40.020 50.318 1.00 30.78 195 HIS A C 1
ATOM 1538 O O . HIS A 1 216 ? 69.216 38.893 49.975 1.00 23.01 195 HIS A O 1
ATOM 1545 N N . VAL A 1 217 ? 69.154 41.125 49.645 1.00 26.53 196 VAL A N 1
ATOM 1546 C CA . VAL A 1 217 ? 70.032 41.083 48.476 1.00 29.22 196 VAL A CA 1
ATOM 1547 C C . VAL A 1 217 ? 71.468 40.767 48.884 1.00 30.54 196 VAL A C 1
ATOM 1548 O O . VAL A 1 217 ? 72.148 39.966 48.234 1.00 29.15 196 VAL A O 1
ATOM 1552 N N . THR A 1 218 ? 71.920 41.393 49.968 1.00 31.05 197 THR A N 1
ATOM 1553 C CA . THR A 1 218 ? 73.240 41.108 50.525 1.00 32.34 197 THR A CA 1
ATOM 1554 C C . THR A 1 218 ? 73.339 39.640 50.946 1.00 35.11 197 THR A C 1
ATOM 1555 O O . THR A 1 218 ? 74.393 39.011 50.820 1.00 32.00 197 THR A O 1
ATOM 1559 N N . GLU A 1 219 ? 72.227 39.092 51.428 1.00 28.14 198 GLU A N 1
ATOM 1560 C CA . GLU A 1 219 ? 72.186 37.707 51.890 1.00 30.87 198 GLU A CA 1
ATOM 1561 C C . GLU A 1 219 ? 72.267 36.728 50.723 1.00 34.25 198 GLU A C 1
ATOM 1562 O O . GLU A 1 219 ? 72.959 35.711 50.803 1.00 39.13 198 GLU A O 1
ATOM 1568 N N . ARG A 1 220 ? 71.554 37.036 49.641 1.00 26.61 199 ARG A N 1
ATOM 1569 C CA . ARG A 1 220 ? 71.521 36.157 48.474 1.00 33.87 199 ARG A CA 1
ATOM 1570 C C . ARG A 1 220 ? 72.860 36.141 47.750 1.00 35.54 199 ARG A C 1
ATOM 1571 O O . ARG A 1 220 ? 73.225 35.147 47.123 1.00 35.85 199 ARG A O 1
ATOM 1579 N N . ARG A 1 221 ? 73.588 37.247 47.835 1.00 35.00 200 ARG A N 1
ATOM 1580 C CA . ARG A 1 221 ? 74.909 37.335 47.226 1.00 41.09 200 ARG A CA 1
ATOM 1581 C C . ARG A 1 221 ? 75.914 36.572 48.089 1.00 41.55 200 ARG A C 1
ATOM 1582 O O . ARG A 1 221 ? 76.898 36.025 47.587 1.00 38.87 200 ARG A O 1
ATOM 1590 N N . ARG A 1 222 ? 75.643 36.528 49.392 1.00 45.38 201 ARG A N 1
ATOM 1591 C CA . ARG A 1 222 ? 76.487 35.810 50.346 1.00 44.58 201 ARG A CA 1
ATOM 1592 C C . ARG A 1 222 ? 76.213 34.306 50.317 1.00 52.08 201 ARG A C 1
ATOM 1593 O O . ARG A 1 222 ? 77.136 33.504 50.160 1.00 49.61 201 ARG A O 1
ATOM 1601 N N . THR A 1 223 ? 74.945 33.932 50.470 1.00 42.61 202 THR A N 1
ATOM 1602 C CA . THR A 1 223 ? 74.534 32.538 50.320 1.00 40.03 202 THR A CA 1
ATOM 1603 C C . THR A 1 223 ? 73.394 32.422 49.308 1.00 44.67 202 THR A C 1
ATOM 1604 O O . THR A 1 223 ? 72.224 32.647 49.640 1.00 41.96 202 THR A O 1
ATOM 1608 N N . PRO A 1 224 ? 73.748 32.089 48.057 1.00 40.66 203 PRO A N 1
ATOM 1609 C CA . PRO A 1 224 ? 72.825 31.952 46.923 1.00 37.09 203 PRO A CA 1
ATOM 1610 C C . PRO A 1 224 ? 71.739 30.911 47.162 1.00 43.96 203 PRO A C 1
ATOM 1611 O O . PRO A 1 224 ? 71.975 29.938 47.878 1.00 45.54 203 PRO A O 1
ATOM 1615 N N . ARG A 1 225 ? 70.566 31.123 46.570 1.00 38.64 204 ARG A N 1
ATOM 1616 C CA . ARG A 1 225 ? 69.470 30.165 46.642 1.00 40.90 204 ARG A CA 1
ATOM 1617 C C . ARG A 1 225 ? 68.840 30.026 45.263 1.00 52.72 204 ARG A C 1
ATOM 1618 O O . ARG A 1 225 ? 69.093 30.837 44.374 1.00 48.06 204 ARG A O 1
ATOM 1626 N N . GLU A 1 226 ? 68.023 28.995 45.085 1.00 56.51 205 GLU A N 1
ATOM 1627 C CA . GLU A 1 226 ? 67.190 28.905 43.896 1.00 58.76 205 GLU A CA 1
ATOM 1628 C C . GLU A 1 226 ? 65.961 29.783 44.111 1.00 50.37 205 GLU A C 1
ATOM 1629 O O . GLU A 1 226 ? 64.890 29.287 44.467 1.00 51.82 205 GLU A O 1
ATOM 1635 N N . ASP A 1 227 ? 66.128 31.090 43.921 1.00 52.60 206 ASP A N 1
ATOM 1636 C CA . ASP A 1 227 ? 65.011 32.031 44.016 1.00 43.12 206 ASP A CA 1
ATOM 1637 C C . ASP A 1 227 ? 65.249 33.293 43.180 1.00 36.63 206 ASP A C 1
ATOM 1638 O O . ASP A 1 227 ? 66.323 33.463 42.595 1.00 35.96 206 ASP A O 1
ATOM 1643 N N . LEU A 1 228 ? 64.248 34.172 43.135 1.00 31.50 207 LEU A N 1
ATOM 1644 C CA . LEU A 1 228 ? 64.273 35.354 42.265 1.00 40.29 207 LEU A CA 1
ATOM 1645 C C . LEU A 1 228 ? 65.395 36.345 42.581 1.00 36.06 207 LEU A C 1
ATOM 1646 O O . LEU A 1 228 ? 66.153 36.733 41.686 1.00 36.44 207 LEU A O 1
ATOM 1651 N N . LEU A 1 229 ? 65.489 36.755 43.845 1.00 29.60 208 LEU A N 1
ATOM 1652 C CA . LEU A 1 229 ? 66.515 37.710 44.278 1.00 34.50 208 LEU A CA 1
ATOM 1653 C C . LEU A 1 229 ? 67.927 37.248 43.921 1.00 36.98 208 LEU A C 1
ATOM 1654 O O . LEU A 1 229 ? 68.758 38.046 43.476 1.00 30.15 208 LEU A O 1
ATOM 1659 N N . THR A 1 230 ? 68.194 35.959 44.108 1.00 30.51 209 THR A N 1
ATOM 1660 C CA . THR A 1 230 ? 69.496 35.397 43.760 1.00 38.21 209 THR A CA 1
ATOM 1661 C C . THR A 1 230 ? 69.734 35.439 42.254 1.00 32.56 209 THR A C 1
ATOM 1662 O O . THR A 1 230 ? 70.827 35.775 41.796 1.00 25.81 209 THR A O 1
ATOM 1666 N N . HIS A 1 231 ? 68.706 35.090 41.486 1.00 25.17 210 HIS A N 1
ATOM 1667 C CA . HIS A 1 231 ? 68.819 35.072 40.031 1.00 30.08 210 HIS A CA 1
ATOM 1668 C C . HIS A 1 231 ? 69.010 36.485 39.471 1.00 26.46 210 HIS A C 1
ATOM 1669 O O . HIS A 1 231 ? 69.711 36.671 38.478 1.00 32.08 210 HIS A O 1
ATOM 1676 N N . LEU A 1 232 ? 68.390 37.477 40.109 1.00 29.40 211 LEU A N 1
ATOM 1677 C CA . LEU A 1 232 ? 68.623 38.879 39.748 1.00 30.34 211 LEU A CA 1
ATOM 1678 C C . LEU A 1 232 ? 70.062 39.305 40.060 1.00 32.84 211 LEU A C 1
ATOM 1679 O O . LEU A 1 232 ? 70.673 40.064 39.302 1.00 22.50 211 LEU A O 1
ATOM 1684 N N . VAL A 1 233 ? 70.599 38.809 41.173 1.00 27.29 212 VAL A N 1
ATOM 1685 C CA . VAL A 1 233 ? 71.982 39.089 41.559 1.00 32.76 212 VAL A CA 1
ATOM 1686 C C . VAL A 1 233 ? 72.969 38.440 40.586 1.00 30.76 212 VAL A C 1
ATOM 1687 O O . VAL A 1 233 ? 74.006 39.020 40.243 1.00 32.04 212 VAL A O 1
ATOM 1691 N N . GLN A 1 234 ? 72.623 37.243 40.126 1.00 26.11 213 GLN A N 1
ATOM 1692 C CA . GLN A 1 234 ? 73.524 36.455 39.287 1.00 30.79 213 GLN A CA 1
ATOM 1693 C C . GLN A 1 234 ? 73.369 36.710 37.788 1.00 34.67 213 GLN A C 1
ATOM 1694 O O . GLN A 1 234 ? 74.233 36.311 37.013 1.00 44.45 213 GLN A O 1
ATOM 1700 N N . ALA A 1 235 ? 72.274 37.357 37.385 1.00 32.94 214 ALA A N 1
ATOM 1701 C CA . ALA A 1 235 ? 72.006 37.639 35.966 1.00 29.34 214 ALA A CA 1
ATOM 1702 C C . ALA A 1 235 ? 73.225 38.252 35.266 1.00 34.68 214 ALA A C 1
ATOM 1703 O O . ALA A 1 235 ? 73.846 39.182 35.787 1.00 29.09 214 ALA A O 1
ATOM 1705 N N . GLU A 1 236 ? 73.553 37.739 34.081 1.00 30.89 215 GLU A N 1
ATOM 1706 C CA . GLU A 1 236 ? 74.895 37.910 33.518 1.00 45.01 215 GLU A CA 1
ATOM 1707 C C . GLU A 1 236 ? 75.026 38.818 32.290 1.00 40.43 215 GLU A C 1
ATOM 1708 O O . GLU A 1 236 ? 75.548 39.926 32.399 1.00 55.11 215 GLU A O 1
ATOM 1714 N N . VAL A 1 237 ? 74.584 38.333 31.130 1.00 34.15 216 VAL A N 1
ATOM 1715 C CA . VAL A 1 237 ? 74.763 39.034 29.848 1.00 46.73 216 VAL A CA 1
ATOM 1716 C C . VAL A 1 237 ? 76.156 39.682 29.650 1.00 56.97 216 VAL A C 1
ATOM 1717 O O . VAL A 1 237 ? 76.333 40.881 29.885 1.00 55.65 216 VAL A O 1
ATOM 1721 N N . ASP A 1 238 ? 77.119 38.872 29.203 1.00 55.74 217 ASP A N 1
ATOM 1722 C CA . ASP A 1 238 ? 78.542 39.248 29.059 1.00 62.21 217 ASP A CA 1
ATOM 1723 C C . ASP A 1 238 ? 79.207 39.989 30.238 1.00 60.02 217 ASP A C 1
ATOM 1724 O O . ASP A 1 238 ? 80.022 40.893 30.035 1.00 49.64 217 ASP A O 1
ATOM 1729 N N . GLY A 1 239 ? 78.882 39.580 31.463 1.00 72.22 218 GLY A N 1
ATOM 1730 C CA . GLY A 1 239 ? 79.516 40.135 32.648 1.00 63.22 218 GLY A CA 1
ATOM 1731 C C . GLY A 1 239 ? 78.827 41.370 33.194 1.00 63.33 218 GLY A C 1
ATOM 1732 O O . GLY A 1 239 ? 78.923 41.675 34.386 1.00 65.00 218 GLY A O 1
ATOM 1733 N N . GLU A 1 240 ? 78.130 42.081 32.313 1.00 58.47 219 GLU A N 1
ATOM 1734 C CA . GLU A 1 240 ? 77.403 43.292 32.675 1.00 46.17 219 GLU A CA 1
ATOM 1735 C C . GLU A 1 240 ? 76.196 42.993 33.566 1.00 45.75 219 GLU A C 1
ATOM 1736 O O . GLU A 1 240 ? 75.205 42.433 33.102 1.00 48.87 219 GLU A O 1
ATOM 1742 N N . ARG A 1 241 ? 76.268 43.386 34.835 1.00 50.04 220 ARG A N 1
ATOM 1743 C CA . ARG A 1 241 ? 75.222 43.037 35.800 1.00 44.72 220 ARG A CA 1
ATOM 1744 C C . ARG A 1 241 ? 74.456 44.221 36.394 1.00 33.92 220 ARG A C 1
ATOM 1745 O O . ARG A 1 241 ? 74.767 45.383 36.128 1.00 30.82 220 ARG A O 1
ATOM 1753 N N . LEU A 1 242 ? 73.450 43.897 37.204 1.00 30.94 221 LEU A N 1
ATOM 1754 C CA . LEU A 1 242 ? 72.707 44.890 37.970 1.00 32.88 221 LEU A CA 1
ATOM 1755 C C . LEU A 1 242 ? 73.456 45.200 39.263 1.00 34.57 221 LEU A C 1
ATOM 1756 O O . LEU A 1 242 ? 74.047 44.307 39.880 1.00 21.60 221 LEU A O 1
ATOM 1761 N N . THR A 1 243 ? 73.431 46.465 39.672 1.00 22.93 222 THR A N 1
ATOM 1762 C CA . THR A 1 243 ? 73.962 46.848 40.976 1.00 24.27 222 THR A CA 1
ATOM 1763 C C . THR A 1 243 ? 72.977 46.399 42.045 1.00 28.58 222 THR A C 1
ATOM 1764 O O . THR A 1 243 ? 71.816 46.121 41.735 1.00 25.80 222 THR A O 1
ATOM 1768 N N . ASP A 1 244 ? 73.436 46.318 43.292 1.00 25.05 223 ASP A N 1
ATOM 1769 C CA . ASP A 1 244 ? 72.553 45.994 44.410 1.00 27.41 223 ASP A CA 1
ATOM 1770 C C . ASP A 1 244 ? 71.368 46.956 44.464 1.00 32.26 223 ASP A C 1
ATOM 1771 O O . ASP A 1 244 ? 70.236 46.549 44.723 1.00 27.94 223 ASP A O 1
ATOM 1776 N N . ASN A 1 245 ? 71.637 48.232 44.200 1.00 32.45 224 ASN A N 1
ATOM 1777 C CA . ASN A 1 245 ? 70.607 49.263 44.251 1.00 28.34 224 ASN A CA 1
ATOM 1778 C C . ASN A 1 245 ? 69.546 49.104 43.159 1.00 28.35 224 ASN A C 1
ATOM 1779 O O . ASN A 1 245 ? 68.361 49.351 43.394 1.00 24.46 224 ASN A O 1
ATOM 1784 N N . GLU A 1 246 ? 69.968 48.690 41.967 1.00 24.29 225 GLU A N 1
ATOM 1785 C CA . GLU A 1 246 ? 69.031 48.438 40.874 1.00 30.17 225 GLU A CA 1
ATOM 1786 C C . GLU A 1 246 ? 68.155 47.231 41.182 1.00 27.73 225 GLU A C 1
ATOM 1787 O O . GLU A 1 246 ? 66.966 47.215 40.859 1.00 28.14 225 GLU A O 1
ATOM 1793 N N . ILE A 1 247 ? 68.753 46.227 41.817 1.00 27.07 226 ILE A N 1
ATOM 1794 C CA . ILE A 1 247 ? 68.026 45.034 42.245 1.00 26.83 226 ILE A CA 1
ATOM 1795 C C . ILE A 1 247 ? 66.957 45.363 43.294 1.00 26.70 226 ILE A C 1
ATOM 1796 O O . ILE A 1 247 ? 65.828 44.867 43.214 1.00 18.94 226 ILE A O 1
ATOM 1801 N N . VAL A 1 248 ? 67.311 46.204 44.266 1.00 21.53 227 VAL A N 1
ATOM 1802 C CA . VAL A 1 248 ? 66.356 46.651 45.280 1.00 25.67 227 VAL A CA 1
ATOM 1803 C C . VAL A 1 248 ? 65.191 47.391 44.630 1.00 30.04 227 VAL A C 1
ATOM 1804 O O . VAL A 1 248 ? 64.031 47.182 44.989 1.00 24.61 227 VAL A O 1
ATOM 1808 N N . ASN A 1 249 ? 65.504 48.241 43.658 1.00 30.32 228 ASN A N 1
ATOM 1809 C CA . ASN A 1 249 ? 64.473 48.980 42.938 1.00 30.85 228 ASN A CA 1
ATOM 1810 C C . ASN A 1 249 ? 63.580 48.092 42.077 1.00 35.33 228 ASN A C 1
ATOM 1811 O O . ASN A 1 249 ? 62.366 48.299 42.023 1.00 23.91 228 ASN A O 1
ATOM 1816 N N . VAL A 1 250 ? 64.184 47.116 41.401 1.00 23.56 229 VAL A N 1
ATOM 1817 C CA . VAL A 1 250 ? 63.427 46.130 40.630 1.00 35.65 229 VAL A CA 1
ATOM 1818 C C . VAL A 1 250 ? 62.427 45.400 41.524 1.00 30.44 229 VAL A C 1
ATOM 1819 O O . VAL A 1 250 ? 61.250 45.271 41.185 1.00 29.22 229 VAL A O 1
ATOM 1823 N N . ALA A 1 251 ? 62.904 44.948 42.679 1.00 27.42 230 ALA A N 1
ATOM 1824 C CA . ALA A 1 251 ? 62.084 44.194 43.621 1.00 35.35 230 ALA A CA 1
ATOM 1825 C C . ALA A 1 251 ? 60.914 45.019 44.158 1.00 41.91 230 ALA A C 1
ATOM 1826 O O . ALA A 1 251 ? 59.767 44.559 44.166 1.00 39.68 230 ALA A O 1
ATOM 1828 N N . ASN A 1 252 ? 61.207 46.236 44.611 1.00 28.70 231 ASN A N 1
ATOM 1829 C CA . ASN A 1 252 ? 60.172 47.133 45.124 1.00 34.05 231 ASN A CA 1
ATOM 1830 C C . ASN A 1 252 ? 59.120 47.484 44.086 1.00 36.36 231 ASN A C 1
ATOM 1831 O O . ASN A 1 252 ? 57.935 47.600 44.401 1.00 32.61 231 ASN A O 1
ATOM 1836 N N . ILE A 1 253 ? 59.560 47.671 42.848 1.00 30.61 232 ILE A N 1
ATOM 1837 C CA . ILE A 1 253 ? 58.631 47.922 41.760 1.00 28.08 232 ILE A CA 1
ATOM 1838 C C . ILE A 1 253 ? 57.726 46.710 41.547 1.00 35.25 232 ILE A C 1
ATOM 1839 O O . ILE A 1 253 ? 56.503 46.847 41.499 1.00 41.90 232 ILE A O 1
ATOM 1844 N N . LEU A 1 254 ? 58.326 45.523 41.460 1.00 30.72 233 LEU A N 1
ATOM 1845 C CA . LEU A 1 254 ? 57.570 44.283 41.265 1.00 27.36 233 LEU A CA 1
ATOM 1846 C C . LEU A 1 254 ? 56.514 44.038 42.349 1.00 38.87 233 LEU A C 1
ATOM 1847 O O . LEU A 1 254 ? 55.487 43.406 42.091 1.00 33.91 233 LEU A O 1
ATOM 1852 N N . LEU A 1 255 ? 56.768 44.558 43.550 1.00 43.35 234 LEU A N 1
ATOM 1853 C CA . LEU A 1 255 ? 55.829 44.461 44.669 1.00 38.60 234 LEU A CA 1
ATOM 1854 C C . LEU A 1 255 ? 54.474 45.061 44.317 1.00 44.23 234 LEU A C 1
ATOM 1855 O O . LEU A 1 255 ? 53.444 44.625 44.831 1.00 51.58 234 LEU A O 1
ATOM 1860 N N . VAL A 1 256 ? 54.477 46.062 43.438 1.00 36.96 235 VAL A N 1
ATOM 1861 C CA . VAL A 1 256 ? 53.235 46.746 43.076 1.00 46.33 235 VAL A CA 1
ATOM 1862 C C . VAL A 1 256 ? 52.814 46.644 41.600 1.00 41.19 235 VAL A C 1
ATOM 1863 O O . VAL A 1 256 ? 51.616 46.625 41.312 1.00 49.64 235 VAL A O 1
ATOM 1867 N N . THR A 1 257 ? 53.766 46.576 40.669 1.00 39.29 236 THR A N 1
ATOM 1868 C CA . THR A 1 257 ? 53.374 46.428 39.267 1.00 39.62 236 THR A CA 1
ATOM 1869 C C . THR A 1 257 ? 52.585 45.144 39.052 1.00 44.65 236 THR A C 1
ATOM 1870 O O . THR A 1 257 ? 52.949 44.074 39.554 1.00 36.41 236 THR A O 1
ATOM 1874 N N . GLY A 1 258 ? 51.481 45.269 38.328 1.00 43.12 237 GLY A N 1
ATOM 1875 C CA . GLY A 1 258 ? 50.660 44.124 38.008 1.00 44.48 237 GLY A CA 1
ATOM 1876 C C . GLY A 1 258 ? 49.807 43.631 39.155 1.00 46.34 237 GLY A C 1
ATOM 1877 O O . GLY A 1 258 ? 48.924 42.802 38.950 1.00 39.53 237 GLY A O 1
ATOM 1878 N N . HIS A 1 259 ? 50.071 44.124 40.362 1.00 49.50 238 HIS A N 1
ATOM 1879 C CA . HIS A 1 259 ? 49.260 43.754 41.516 1.00 43.13 238 HIS A CA 1
ATOM 1880 C C . HIS A 1 259 ? 47.803 44.162 41.304 1.00 40.60 238 HIS A C 1
ATOM 1881 O O . HIS A 1 259 ? 46.929 43.300 41.197 1.00 34.29 238 HIS A O 1
ATOM 1888 N N . ILE A 1 260 ? 47.546 45.466 41.241 1.00 35.51 239 ILE A N 1
ATOM 1889 C CA . ILE A 1 260 ? 46.189 45.980 41.042 1.00 38.14 239 ILE A CA 1
ATOM 1890 C C . ILE A 1 260 ? 45.512 45.386 39.799 1.00 31.06 239 ILE A C 1
ATOM 1891 O O . ILE A 1 260 ? 44.339 45.003 39.847 1.00 30.15 239 ILE A O 1
ATOM 1896 N N . THR A 1 261 ? 46.259 45.284 38.701 1.00 28.65 240 THR A N 1
ATOM 1897 C CA . THR A 1 261 ? 45.719 44.720 37.466 1.00 34.61 240 THR A CA 1
ATOM 1898 C C . THR A 1 261 ? 45.359 43.246 37.622 1.00 29.20 240 THR A C 1
ATOM 1899 O O . THR A 1 261 ? 44.398 42.767 37.018 1.00 21.81 240 THR A O 1
ATOM 1903 N N . THR A 1 262 ? 46.130 42.530 38.435 1.00 19.59 241 THR A N 1
ATOM 1904 C CA . THR A 1 262 ? 45.845 41.119 38.689 1.00 30.34 241 THR A CA 1
ATOM 1905 C C . THR A 1 262 ? 44.512 40.942 39.425 1.00 23.87 241 THR A C 1
ATOM 1906 O O . THR A 1 262 ? 43.703 40.094 39.041 1.00 32.09 241 THR A O 1
ATOM 1910 N N . THR A 1 263 ? 44.275 41.741 40.467 1.00 20.71 242 THR A N 1
ATOM 1911 C CA . THR A 1 263 ? 43.019 41.643 41.217 1.00 31.32 242 THR A CA 1
ATOM 1912 C C . THR A 1 263 ? 41.838 42.060 40.355 1.00 25.79 242 THR A C 1
ATOM 1913 O O . THR A 1 263 ? 40.766 41.459 40.440 1.00 23.07 242 THR A O 1
ATOM 1917 N N . MET A 1 264 ? 42.034 43.093 39.537 1.00 26.45 243 MET A N 1
ATOM 1918 C CA . MET A 1 264 ? 41.016 43.505 38.569 1.00 31.72 243 MET A CA 1
ATOM 1919 C C . MET A 1 264 ? 40.676 42.349 37.631 1.00 29.40 243 MET A C 1
ATOM 1920 O O . MET A 1 264 ? 39.504 42.027 37.418 1.00 30.71 243 MET A O 1
ATOM 1925 N N . THR A 1 265 ? 41.716 41.723 37.086 1.00 26.77 244 THR A N 1
ATOM 1926 C CA . THR A 1 265 ? 41.570 40.601 36.159 1.00 24.96 244 THR A CA 1
ATOM 1927 C C . THR A 1 265 ? 40.793 39.442 36.778 1.00 29.42 244 THR A C 1
ATOM 1928 O O . THR A 1 265 ? 39.943 38.833 36.123 1.00 28.46 244 THR A O 1
ATOM 1932 N N . LEU A 1 266 ? 41.082 39.145 38.042 1.00 23.38 245 LEU A N 1
ATOM 1933 C CA . LEU A 1 266 ? 40.337 38.128 38.784 1.00 27.34 245 LEU A CA 1
ATOM 1934 C C . LEU A 1 266 ? 38.856 38.489 38.890 1.00 34.28 245 LEU A C 1
ATOM 1935 O O . LEU A 1 266 ? 37.984 37.676 38.571 1.00 27.25 245 LEU A O 1
ATOM 1940 N N . GLY A 1 267 ? 38.578 39.711 39.342 1.00 28.76 246 GLY A N 1
ATOM 1941 C CA . GLY A 1 267 ? 37.211 40.168 39.516 1.00 30.50 246 GLY A CA 1
ATOM 1942 C C . GLY A 1 267 ? 36.466 40.322 38.202 1.00 24.08 246 GLY A C 1
ATOM 1943 O O . GLY A 1 267 ? 35.271 40.019 38.116 1.00 27.10 246 GLY A O 1
ATOM 1944 N N . ASN A 1 268 ? 37.167 40.796 37.176 1.00 21.63 247 ASN A N 1
ATOM 1945 C CA . ASN A 1 268 ? 36.562 40.969 35.856 1.00 18.99 247 ASN A CA 1
ATOM 1946 C C . ASN A 1 268 ? 36.097 39.653 35.235 1.00 20.89 247 ASN A C 1
ATOM 1947 O O . ASN A 1 268 ? 35.017 39.587 34.637 1.00 22.19 247 ASN A O 1
ATOM 1952 N N . THR A 1 269 ? 36.919 38.613 35.364 1.00 16.84 248 THR A N 1
ATOM 1953 C CA . THR A 1 269 ? 36.563 37.291 34.849 1.00 22.22 248 THR A CA 1
ATOM 1954 C C . THR A 1 269 ? 35.252 36.797 35.466 1.00 26.30 248 THR A C 1
ATOM 1955 O O . THR A 1 269 ? 34.350 36.350 34.752 1.00 17.09 248 THR A O 1
ATOM 1959 N N . VAL A 1 270 ? 35.143 36.897 36.789 1.00 20.96 249 VAL A N 1
ATOM 1960 C CA . VAL A 1 270 ? 33.937 36.460 37.487 1.00 27.08 249 VAL A CA 1
ATOM 1961 C C . VAL A 1 270 ? 32.711 37.267 37.062 1.00 29.54 249 VAL A C 1
ATOM 1962 O O . VAL A 1 270 ? 31.622 36.712 36.882 1.00 19.85 249 VAL A O 1
ATOM 1966 N N . LEU A 1 271 ? 32.897 38.571 36.882 1.00 19.93 250 LEU A N 1
ATOM 1967 C CA . LEU A 1 271 ? 31.799 39.445 36.478 1.00 23.65 250 LEU A CA 1
ATOM 1968 C C . LEU A 1 271 ? 31.290 39.084 35.082 1.00 27.13 250 LEU A C 1
ATOM 1969 O O . LEU A 1 271 ? 30.079 39.011 34.856 1.00 27.18 250 LEU A O 1
ATOM 1974 N N . CYS A 1 272 ? 32.216 38.846 34.155 1.00 17.35 251 CYS A N 1
ATOM 1975 C CA . CYS A 1 272 ? 31.859 38.428 32.798 1.00 25.95 251 CYS A CA 1
ATOM 1976 C C . CYS A 1 272 ? 31.115 37.097 32.810 1.00 25.12 251 CYS A C 1
ATOM 1977 O O . CYS A 1 272 ? 30.189 36.880 32.027 1.00 22.86 251 CYS A O 1
ATOM 1980 N N . LEU A 1 273 ? 31.530 36.207 33.706 1.00 20.42 252 LEU A N 1
ATOM 1981 C CA . LEU A 1 273 ? 30.903 34.893 33.830 1.00 25.50 252 LEU A CA 1
ATOM 1982 C C . LEU A 1 273 ? 29.518 34.985 34.479 1.00 23.37 252 LEU A C 1
ATOM 1983 O O . LEU A 1 273 ? 28.591 34.286 34.075 1.00 25.16 252 LEU A O 1
ATOM 1988 N N . ASP A 1 274 ? 29.380 35.859 35.472 1.00 28.14 253 ASP A N 1
ATOM 1989 C CA . ASP A 1 274 ? 28.092 36.076 36.126 1.00 35.12 253 ASP A CA 1
ATOM 1990 C C . ASP A 1 274 ? 27.050 36.584 35.133 1.00 31.46 253 ASP A C 1
ATOM 1991 O O . ASP A 1 274 ? 25.878 36.205 35.192 1.00 35.52 253 ASP A O 1
ATOM 1996 N N . ALA A 1 275 ? 27.491 37.432 34.210 1.00 29.26 254 ALA A N 1
ATOM 1997 C CA . ALA A 1 275 ? 26.589 38.048 33.239 1.00 32.21 254 ALA A CA 1
ATOM 1998 C C . ALA A 1 275 ? 25.968 37.047 32.264 1.00 33.67 254 ALA A C 1
ATOM 1999 O O . ALA A 1 275 ? 24.944 37.336 31.640 1.00 34.94 254 ALA A O 1
ATOM 2001 N N . ASP A 1 276 ? 26.590 35.877 32.133 1.00 24.51 255 ASP A N 1
ATOM 2002 C CA . ASP A 1 276 ? 26.131 34.855 31.192 1.00 33.28 255 ASP A CA 1
ATOM 2003 C C . ASP A 1 276 ? 26.129 33.472 31.849 1.00 33.87 255 ASP A C 1
ATOM 2004 O O . ASP A 1 276 ? 27.069 32.694 31.660 1.00 24.36 255 ASP A O 1
ATOM 2009 N N . PRO A 1 277 ? 25.062 33.163 32.611 1.00 34.54 256 PRO A N 1
ATOM 2010 C CA . PRO A 1 277 ? 24.927 31.940 33.414 1.00 34.79 256 PRO A CA 1
ATOM 2011 C C . PRO A 1 277 ? 25.222 30.650 32.653 1.00 24.91 256 PRO A C 1
ATOM 2012 O O . PRO A 1 277 ? 25.750 29.709 33.249 1.00 29.92 256 PRO A O 1
ATOM 2016 N N . GLU A 1 278 ? 24.884 30.598 31.367 1.00 31.84 257 GLU A N 1
ATOM 2017 C CA . GLU A 1 278 ? 25.141 29.398 30.569 1.00 37.15 257 GLU A CA 1
ATOM 2018 C C . GLU A 1 278 ? 26.632 29.191 30.281 1.00 34.66 257 GLU A C 1
ATOM 2019 O O . GLU A 1 278 ? 27.138 28.066 30.356 1.00 27.49 257 GLU A O 1
ATOM 2025 N N . VAL A 1 279 ? 27.334 30.273 29.956 1.00 29.46 258 VAL A N 1
ATOM 2026 C CA . VAL A 1 279 ? 28.781 30.206 29.775 1.00 22.12 258 VAL A CA 1
ATOM 2027 C C . VAL A 1 279 ? 29.462 29.887 31.105 1.00 17.54 258 VAL A C 1
ATOM 2028 O O . VAL A 1 279 ? 30.385 29.070 31.164 1.00 19.17 258 VAL A O 1
ATOM 2032 N N . ALA A 1 280 ? 28.989 30.518 32.174 1.00 18.35 259 ALA A N 1
ATOM 2033 C CA . ALA A 1 280 ? 29.515 30.251 33.510 1.00 21.33 259 ALA A CA 1
ATOM 2034 C C . ALA A 1 280 ? 29.389 28.770 33.860 1.00 27.04 259 ALA A C 1
ATOM 2035 O O . ALA A 1 280 ? 30.348 28.154 34.322 1.00 21.14 259 ALA A O 1
ATOM 2037 N N . ALA A 1 281 ? 28.205 28.204 33.633 1.00 23.20 260 ALA A N 1
ATOM 2038 C CA . ALA A 1 281 ? 27.968 26.786 33.898 1.00 25.29 260 ALA A CA 1
ATOM 2039 C C . ALA A 1 281 ? 28.899 25.900 33.080 1.00 20.95 260 ALA A C 1
ATOM 2040 O O . ALA A 1 281 ? 29.406 24.887 33.570 1.00 18.99 260 ALA A O 1
ATOM 2042 N N . LYS A 1 282 ? 29.108 26.282 31.824 1.00 18.92 261 LYS A N 1
ATOM 2043 C CA . LYS A 1 282 ? 29.959 25.523 30.908 1.00 20.18 261 LYS A CA 1
ATOM 2044 C C . LYS A 1 282 ? 31.422 25.556 31.355 1.00 27.94 261 LYS A C 1
ATOM 2045 O O . LYS A 1 282 ? 32.128 24.543 31.290 1.00 21.27 261 LYS A O 1
ATOM 2051 N N . VAL A 1 283 ? 31.876 26.735 31.774 1.00 23.01 262 VAL A N 1
ATOM 2052 C CA . VAL A 1 283 ? 33.231 26.913 32.292 1.00 17.19 262 VAL A CA 1
ATOM 2053 C C . VAL A 1 283 ? 33.467 26.130 33.582 1.00 19.57 262 VAL A C 1
ATOM 2054 O O . VAL A 1 283 ? 34.519 25.517 33.764 1.00 21.16 262 VAL A O 1
ATOM 2058 N N . ARG A 1 284 ? 32.479 26.152 34.473 1.00 19.05 263 ARG A N 1
ATOM 2059 C CA . ARG A 1 284 ? 32.549 25.400 35.719 1.00 23.83 263 ARG A CA 1
ATOM 2060 C C . ARG A 1 284 ? 32.656 23.907 35.421 1.00 26.88 263 ARG A C 1
ATOM 2061 O O . ARG A 1 284 ? 33.408 23.183 36.074 1.00 21.77 263 ARG A O 1
ATOM 2069 N N . ALA A 1 285 ? 31.879 23.444 34.448 1.00 20.46 264 ALA A N 1
ATOM 2070 C CA . ALA A 1 285 ? 31.921 22.047 34.017 1.00 31.06 264 ALA A CA 1
ATOM 2071 C C . ALA A 1 285 ? 33.259 21.634 33.392 1.00 35.20 264 ALA A C 1
ATOM 2072 O O . ALA A 1 285 ? 33.757 20.535 33.635 1.00 29.78 264 ALA A O 1
ATOM 2074 N N . ASP A 1 286 ? 33.824 22.523 32.581 1.00 30.47 265 ASP A N 1
ATOM 2075 C CA . ASP A 1 286 ? 35.020 22.233 31.794 1.00 24.11 265 ASP A CA 1
ATOM 2076 C C . ASP A 1 286 ? 36.119 23.225 32.161 1.00 30.17 265 ASP A C 1
ATOM 2077 O O . ASP A 1 286 ? 36.252 24.278 31.531 1.00 20.15 265 ASP A O 1
ATOM 2082 N N . ARG A 1 287 ? 36.912 22.880 33.172 1.00 27.19 266 ARG A N 1
ATOM 2083 C CA . ARG A 1 287 ? 37.919 23.793 33.706 1.00 22.49 266 ARG A CA 1
ATOM 2084 C C . ARG A 1 287 ? 39.077 24.079 32.750 1.00 27.70 266 ARG A C 1
ATOM 2085 O O . ARG A 1 287 ? 39.927 24.924 33.038 1.00 22.00 266 ARG A O 1
ATOM 2093 N N . SER A 1 288 ? 39.113 23.383 31.618 1.00 22.56 267 SER A N 1
ATOM 2094 C CA . SER A 1 288 ? 40.135 23.642 30.603 1.00 21.00 267 SER A CA 1
ATOM 2095 C C . SER A 1 288 ? 39.871 24.983 29.916 1.00 19.95 267 SER A C 1
ATOM 2096 O O . SER A 1 288 ? 40.725 25.507 29.199 1.00 22.26 267 SER A O 1
ATO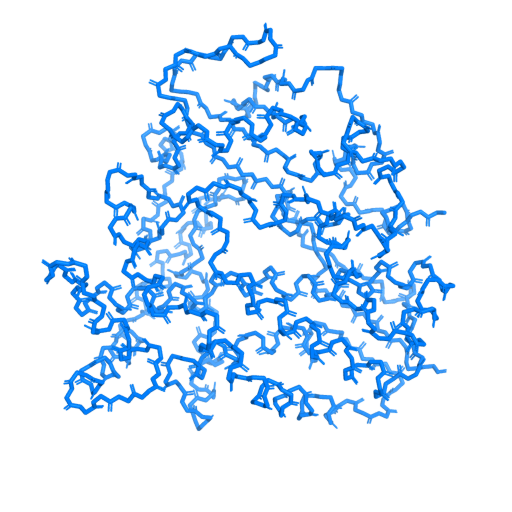M 2099 N N . LEU A 1 289 ? 38.682 25.535 30.152 1.00 18.04 268 LEU A N 1
ATOM 2100 C CA . LEU A 1 289 ? 38.282 26.820 29.578 1.00 17.91 268 LEU A CA 1
ATOM 2101 C C . LEU A 1 289 ? 38.606 28.007 30.485 1.00 20.88 268 LEU A C 1
ATOM 2102 O O . LEU A 1 289 ? 38.437 29.161 30.079 1.00 17.38 268 LEU A O 1
ATOM 2107 N N . VAL A 1 290 ? 39.054 27.726 31.709 1.00 12.83 269 VAL A N 1
ATOM 2108 C CA . VAL A 1 290 ? 39.409 28.786 32.658 1.00 21.50 269 VAL A CA 1
ATOM 2109 C C . VAL A 1 290 ? 40.420 29.812 32.111 1.00 18.49 269 VAL A C 1
ATOM 2110 O O . VAL A 1 290 ? 40.141 31.014 32.145 1.00 16.67 269 VAL A O 1
ATOM 2114 N N . PRO A 1 291 ? 41.584 29.351 31.598 1.00 22.42 270 PRO A N 1
ATOM 2115 C CA . PRO A 1 291 ? 42.521 30.362 31.094 1.00 22.69 270 PRO A CA 1
ATOM 2116 C C . PRO A 1 291 ? 41.922 31.162 29.947 1.00 21.44 270 PRO A C 1
ATOM 2117 O O . PRO A 1 291 ? 42.157 32.367 29.873 1.00 22.52 270 PRO A O 1
ATOM 2121 N N . GLY A 1 292 ? 41.158 30.504 29.074 1.00 15.37 271 GLY A N 1
ATOM 2122 C CA . GLY A 1 292 ? 40.503 31.186 27.970 1.00 16.46 271 GLY A CA 1
ATOM 2123 C C . GLY A 1 292 ? 39.503 32.222 28.454 1.00 20.55 271 GLY A C 1
ATOM 2124 O O . GLY A 1 292 ? 39.337 33.280 27.841 1.00 21.96 271 GLY A O 1
ATOM 2125 N N . ALA A 1 293 ? 38.837 31.917 29.565 1.00 15.37 272 ALA A N 1
ATOM 2126 C CA . ALA A 1 293 ? 37.870 32.838 30.149 1.00 21.49 272 ALA A CA 1
ATOM 2127 C C . ALA A 1 293 ? 38.590 34.041 30.750 1.00 19.16 272 ALA A C 1
ATOM 2128 O O . ALA A 1 293 ? 38.056 35.155 30.773 1.00 16.64 272 ALA A O 1
ATOM 2130 N N . ILE A 1 294 ? 39.802 33.804 31.245 1.00 19.59 273 ILE A N 1
ATOM 2131 C CA . ILE A 1 294 ? 40.646 34.872 31.772 1.00 15.35 273 ILE A CA 1
ATOM 2132 C C . ILE A 1 294 ? 41.169 35.746 30.635 1.00 19.52 273 ILE A C 1
ATOM 2133 O O . ILE A 1 294 ? 41.109 36.976 30.706 1.00 17.34 273 ILE A O 1
ATOM 2138 N N . GLU A 1 295 ? 41.680 35.107 29.585 1.00 14.86 274 GLU A N 1
ATOM 2139 C CA . GLU A 1 295 ? 42.123 35.830 28.395 1.00 21.26 274 GLU A CA 1
ATOM 2140 C C . GLU A 1 295 ? 41.004 36.683 27.814 1.00 23.34 274 GLU A C 1
ATOM 2141 O O . GLU A 1 295 ? 41.205 37.866 27.531 1.00 16.73 274 GLU A O 1
ATOM 2147 N N . GLU A 1 296 ? 39.827 36.085 27.646 1.00 16.63 275 GLU A N 1
ATOM 2148 C CA . GLU A 1 296 ? 38.687 36.795 27.062 1.00 15.57 275 GLU A CA 1
ATOM 2149 C C . GLU A 1 296 ? 38.227 37.985 27.914 1.00 21.72 275 GLU A C 1
ATOM 2150 O O . GLU A 1 296 ? 37.764 39.000 27.384 1.00 16.84 275 GLU A O 1
ATOM 2156 N N . ALA A 1 297 ? 38.367 37.866 29.232 1.00 17.22 276 ALA A N 1
ATOM 2157 C CA . ALA A 1 297 ? 37.992 38.955 30.133 1.00 16.65 276 ALA A CA 1
ATOM 2158 C C . ALA A 1 297 ? 38.944 40.139 29.979 1.00 19.04 276 ALA A C 1
ATOM 2159 O O . ALA A 1 297 ? 38.542 41.295 30.116 1.00 19.83 276 ALA A O 1
ATOM 2161 N N . LEU A 1 298 ? 40.210 39.839 29.710 1.00 16.35 277 LEU A N 1
ATOM 2162 C CA . LEU A 1 298 ? 41.219 40.869 29.467 1.00 22.32 277 LEU A CA 1
ATOM 2163 C C . LEU A 1 298 ? 40.922 41.636 28.181 1.00 22.25 277 LEU A C 1
ATOM 2164 O O . LEU A 1 298 ? 41.150 42.846 28.100 1.00 22.57 277 LEU A O 1
ATOM 2169 N N . ARG A 1 299 ? 40.425 40.924 27.173 1.00 13.31 278 ARG A N 1
ATOM 2170 C CA . ARG A 1 299 ? 40.032 41.549 25.910 1.00 24.22 278 ARG A CA 1
ATOM 2171 C C . ARG A 1 299 ? 38.771 42.391 26.100 1.00 21.64 278 ARG A C 1
ATOM 2172 O O . ARG A 1 299 ? 38.649 43.480 25.536 1.00 18.93 278 ARG A O 1
ATOM 2180 N N . VAL A 1 300 ? 37.844 41.886 26.910 1.00 24.18 279 VAL A N 1
ATOM 2181 C CA . VAL A 1 300 ? 36.545 42.534 27.109 1.00 21.46 279 VAL A CA 1
ATOM 2182 C C . VAL A 1 300 ? 36.596 43.715 28.087 1.00 26.29 279 VAL A C 1
ATOM 2183 O O . VAL A 1 300 ? 36.083 44.800 27.796 1.00 23.96 279 VAL A O 1
ATOM 2187 N N . LEU A 1 301 ? 37.207 43.491 29.246 1.00 20.08 280 LEU A N 1
ATOM 2188 C CA . LEU A 1 301 ? 37.412 44.543 30.239 1.00 19.91 280 LEU A CA 1
ATOM 2189 C C . LEU A 1 301 ? 38.907 44.663 30.519 1.00 28.47 280 LEU A C 1
ATOM 2190 O O . LEU A 1 301 ? 39.460 43.875 31.287 1.00 28.18 280 LEU A O 1
ATOM 2195 N N . SER A 1 302 ? 39.554 45.648 29.901 1.00 24.23 281 SER A N 1
ATOM 2196 C CA . SER A 1 302 ? 41.007 45.776 29.976 1.00 29.85 281 SER A CA 1
ATOM 2197 C C . SER A 1 302 ? 41.478 46.589 31.178 1.00 31.73 281 SER A C 1
ATOM 2198 O O . SER A 1 302 ? 41.221 47.791 31.253 1.00 28.73 281 SER A O 1
ATOM 2201 N N . PRO A 1 303 ? 42.184 45.930 32.118 1.00 29.20 282 PRO A N 1
ATOM 2202 C CA . PRO A 1 303 ? 42.807 46.614 33.259 1.00 38.24 282 PRO A CA 1
ATOM 2203 C C . PRO A 1 303 ? 43.786 47.674 32.773 1.00 36.22 282 PRO A C 1
ATOM 2204 O O . PRO A 1 303 ? 43.871 48.749 33.363 1.00 36.01 282 PRO A O 1
ATOM 2208 N N . SER A 1 304 ? 44.523 47.356 31.712 1.00 28.31 283 SER A N 1
ATOM 2209 C CA . SER A 1 304 ? 45.348 48.344 31.026 1.00 36.46 283 SER A CA 1
ATOM 2210 C C . SER A 1 304 ? 44.655 48.769 29.736 1.00 30.77 283 SER A C 1
ATOM 2211 O O . SER A 1 304 ? 44.951 48.253 28.658 1.00 30.21 283 SER A O 1
ATOM 2214 N N . ALA A 1 305 ? 43.722 49.709 29.856 1.00 33.04 284 ALA A N 1
ATOM 2215 C CA . ALA A 1 305 ? 42.923 50.144 28.716 1.00 34.94 284 ALA A CA 1
ATOM 2216 C C . ALA A 1 305 ? 43.689 51.117 27.822 1.00 30.19 284 ALA A C 1
ATOM 2217 O O . ALA A 1 305 ? 43.450 51.183 26.612 1.00 22.20 284 ALA A O 1
ATOM 2219 N N . ALA A 1 306 ? 44.607 51.869 28.423 1.00 23.48 285 ALA A N 1
ATOM 2220 C CA . ALA A 1 306 ? 45.348 52.896 27.697 1.00 23.22 285 ALA A CA 1
ATOM 2221 C C . ALA A 1 306 ? 46.857 52.776 27.878 1.00 27.70 285 ALA A C 1
ATOM 2222 O O . ALA A 1 306 ? 47.345 52.542 28.986 1.00 30.16 285 ALA A O 1
ATOM 2224 N N . LEU A 1 307 ? 47.590 52.951 26.782 1.00 22.11 286 LEU A N 1
ATOM 2225 C CA . LEU A 1 307 ? 49.047 53.032 26.833 1.00 26.14 286 LEU A CA 1
ATOM 2226 C C . LEU A 1 307 ? 49.514 54.308 26.158 1.00 20.97 286 LEU A C 1
ATOM 2227 O O . LEU A 1 307 ? 48.928 54.748 25.165 1.00 27.99 286 LEU A O 1
ATOM 2232 N N . ALA A 1 308 ? 50.577 54.895 26.693 1.00 22.64 287 ALA A N 1
ATOM 2233 C CA . ALA A 1 308 ? 51.114 56.134 26.149 1.00 22.71 287 ALA A CA 1
ATOM 2234 C C . ALA A 1 308 ? 52.427 55.901 25.404 1.00 21.44 287 ALA A C 1
ATOM 2235 O O . ALA A 1 308 ? 53.254 55.081 25.809 1.00 21.16 287 ALA A O 1
ATOM 2237 N N . ARG A 1 309 ? 52.606 56.630 24.309 1.00 21.31 288 ARG A N 1
ATOM 2238 C CA . ARG A 1 309 ? 53.827 56.559 23.517 1.00 23.38 288 ARG A CA 1
ATOM 2239 C C . ARG A 1 309 ? 54.173 57.961 23.033 1.00 27.76 288 ARG A C 1
ATOM 2240 O O . ARG A 1 309 ? 53.308 58.840 22.992 1.00 23.53 288 ARG A O 1
ATOM 2248 N N . GLY A 1 310 ? 55.434 58.173 22.676 1.00 28.07 289 GLY A N 1
ATOM 2249 C CA . GLY A 1 310 ? 55.862 59.468 22.184 1.00 26.60 289 GLY A CA 1
ATOM 2250 C C . GLY A 1 310 ? 56.443 59.360 20.788 1.00 28.02 289 GLY A C 1
ATOM 2251 O O . GLY A 1 310 ? 57.222 58.449 20.506 1.00 23.27 289 GLY A O 1
ATOM 2252 N N . THR A 1 311 ? 56.066 60.284 19.908 1.00 23.56 290 THR A N 1
ATOM 2253 C CA . THR A 1 311 ? 56.603 60.296 18.550 1.00 26.42 290 THR A CA 1
ATOM 2254 C C . THR A 1 311 ? 58.024 60.851 18.521 1.00 27.79 290 THR A C 1
ATOM 2255 O O . THR A 1 311 ? 58.284 61.935 19.046 1.00 30.73 290 THR A O 1
ATOM 2259 N N . SER A 1 312 ? 58.941 60.102 17.914 1.00 25.26 291 SER A N 1
ATOM 2260 C CA . SER A 1 312 ? 60.321 60.556 17.763 1.00 26.94 291 SER A CA 1
ATOM 2261 C C . SER A 1 312 ? 60.528 61.234 16.409 1.00 34.16 291 SER A C 1
ATOM 2262 O O . SER A 1 312 ? 61.573 61.834 16.161 1.00 34.42 291 SER A O 1
ATOM 2265 N N . ARG A 1 313 ? 59.525 61.127 15.540 1.00 40.60 292 ARG A N 1
ATOM 2266 C CA . ARG A 1 313 ? 59.567 61.736 14.212 1.00 34.52 292 ARG A CA 1
ATOM 2267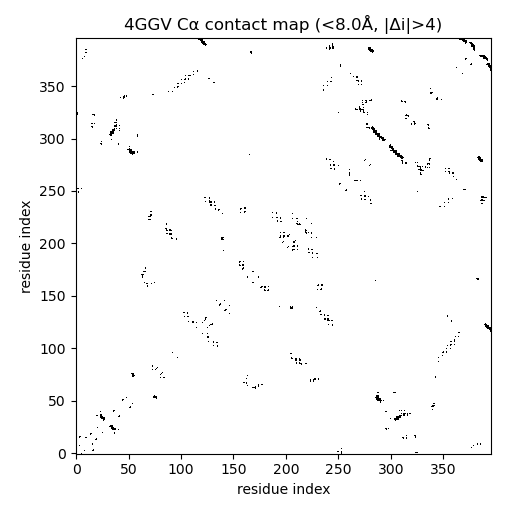 C C . ARG A 1 313 ? 58.155 61.898 13.680 1.00 35.56 292 ARG A C 1
ATOM 2268 O O . ARG A 1 313 ? 57.203 61.373 14.259 1.00 35.34 292 ARG A O 1
ATOM 2276 N N . GLU A 1 314 ? 58.019 62.618 12.573 1.00 38.19 293 GLU A N 1
ATOM 2277 C CA . GLU A 1 314 ? 56.729 62.723 11.908 1.00 37.46 293 GLU A CA 1
ATOM 2278 C C . GLU A 1 314 ? 56.397 61.382 11.257 1.00 38.89 293 GLU A C 1
ATOM 2279 O O . GLU A 1 314 ? 57.207 60.827 10.508 1.00 31.54 293 GLU A O 1
ATOM 2285 N N . VAL A 1 315 ? 55.210 60.858 11.551 1.00 30.55 294 VAL A N 1
ATOM 2286 C CA . VAL A 1 315 ? 54.821 59.538 11.066 1.00 27.59 294 VAL A CA 1
ATOM 2287 C C . VAL A 1 315 ? 53.371 59.518 10.583 1.00 33.78 294 VAL A C 1
ATOM 2288 O O . VAL A 1 315 ? 52.495 60.121 11.203 1.00 36.92 294 VAL A O 1
ATOM 2292 N N . GLU A 1 316 ? 53.118 58.839 9.468 1.00 41.22 295 GLU A N 1
ATOM 2293 C CA . GLU A 1 316 ? 51.746 58.659 9.008 1.00 42.80 295 GLU A CA 1
ATOM 2294 C C . GLU A 1 316 ? 51.168 57.334 9.513 1.00 40.00 295 GLU A C 1
ATOM 2295 O O . GLU A 1 316 ? 51.727 56.262 9.264 1.00 35.84 295 GLU A O 1
ATOM 2301 N N . VAL A 1 317 ? 50.055 57.418 10.237 1.00 41.02 296 VAL A N 1
ATOM 2302 C CA . VAL A 1 317 ? 49.353 56.234 10.715 1.00 40.54 296 VAL A CA 1
ATOM 2303 C C . VAL A 1 317 ? 47.930 56.260 10.176 1.00 35.65 296 VAL A C 1
ATOM 2304 O O . VAL A 1 317 ? 47.119 57.079 10.610 1.00 31.74 296 VAL A O 1
ATOM 2308 N N . ALA A 1 318 ? 47.644 55.372 9.225 1.00 41.00 297 ALA A N 1
ATOM 2309 C CA . ALA A 1 318 ? 46.324 55.277 8.597 1.00 35.52 297 ALA A CA 1
ATOM 2310 C C . ALA A 1 318 ? 45.855 56.601 7.994 1.00 40.85 297 ALA A C 1
ATOM 2311 O O . ALA A 1 318 ? 44.773 57.097 8.320 1.00 29.33 297 ALA A O 1
ATOM 2313 N N . GLY A 1 319 ? 46.676 57.172 7.118 1.00 49.06 298 GLY A N 1
ATOM 2314 C CA . GLY A 1 319 ? 46.334 58.417 6.453 1.00 44.59 298 GLY A CA 1
ATOM 2315 C C . GLY A 1 319 ? 46.437 59.640 7.344 1.00 48.01 298 GLY A C 1
ATOM 2316 O O . GLY A 1 319 ? 46.280 60.771 6.882 1.00 53.58 298 GLY A O 1
ATOM 2317 N N . THR A 1 320 ? 46.703 59.415 8.626 1.00 42.42 299 THR A N 1
ATOM 2318 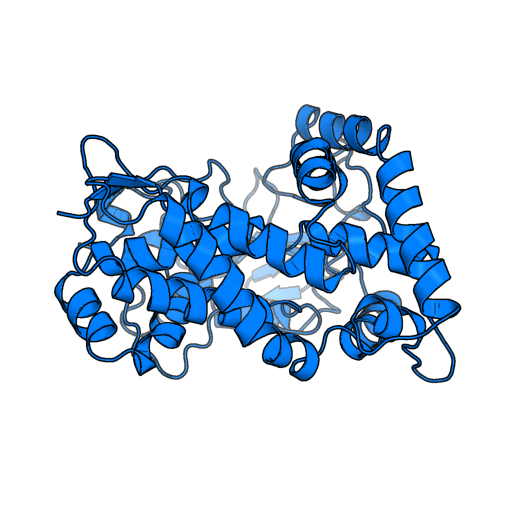C CA . THR A 1 320 ? 46.843 60.503 9.583 1.00 44.13 299 THR A CA 1
ATOM 2319 C C . THR A 1 320 ? 48.317 60.805 9.862 1.00 42.62 299 THR A C 1
ATOM 2320 O O . THR A 1 320 ? 49.051 59.950 10.367 1.00 39.09 299 THR A O 1
ATOM 2324 N N . VAL A 1 321 ? 48.748 62.018 9.523 1.00 36.93 300 VAL A N 1
ATOM 2325 C CA . VAL A 1 321 ? 50.102 62.469 9.832 1.00 39.27 300 VAL A CA 1
ATOM 2326 C C . VAL A 1 321 ? 50.174 62.966 11.272 1.00 38.17 300 VAL A C 1
ATOM 2327 O O . VAL A 1 321 ? 49.445 63.884 11.657 1.00 40.23 300 VAL A O 1
ATOM 2331 N N . ILE A 1 322 ? 51.044 62.343 12.062 1.00 30.25 301 ILE A N 1
ATOM 2332 C CA . ILE A 1 322 ? 51.292 62.765 13.438 1.00 35.33 301 ILE A CA 1
ATOM 2333 C C . ILE A 1 322 ? 52.657 63.451 13.521 1.00 30.27 301 ILE A C 1
ATOM 2334 O O . ILE A 1 322 ? 53.671 62.872 13.120 1.00 31.36 301 ILE A O 1
ATOM 2339 N N . PRO A 1 323 ? 52.689 64.694 14.036 1.00 30.78 302 PRO A N 1
ATOM 2340 C CA . PRO A 1 323 ? 53.943 65.454 14.099 1.00 35.14 302 PRO A CA 1
ATOM 2341 C C . PRO A 1 323 ? 54.910 64.855 15.114 1.00 35.64 302 PRO A C 1
ATOM 2342 O O . PRO A 1 323 ? 54.498 64.040 15.944 1.00 33.11 302 PRO A O 1
ATOM 2346 N N . LYS A 1 324 ? 56.175 65.258 15.042 1.00 40.47 303 LYS A N 1
ATOM 2347 C CA . LYS A 1 324 ? 57.193 64.812 15.987 1.00 33.18 303 LYS A CA 1
ATOM 2348 C C . LYS A 1 324 ? 56.852 65.318 17.388 1.00 28.26 303 LYS A C 1
ATOM 2349 O O . LYS A 1 324 ? 56.160 66.329 17.532 1.00 27.54 303 LYS A O 1
ATOM 2355 N N . ASP A 1 325 ? 57.320 64.605 18.410 1.00 31.77 304 ASP A N 1
ATOM 2356 C CA . ASP A 1 325 ? 57.153 65.024 19.805 1.00 38.07 304 ASP A CA 1
ATOM 2357 C C . ASP A 1 325 ? 55.693 65.233 20.211 1.00 34.01 304 ASP A C 1
ATOM 2358 O O . ASP A 1 325 ? 55.360 66.195 20.908 1.00 31.00 304 ASP A O 1
ATOM 2363 N N . GLN A 1 326 ? 54.831 64.325 19.766 1.00 37.62 305 GLN A N 1
ATOM 2364 C CA . GLN A 1 326 ? 53.430 64.325 20.164 1.00 29.39 305 GLN A CA 1
ATOM 2365 C C . GLN A 1 326 ? 53.134 63.083 20.996 1.00 41.48 305 GLN A C 1
ATOM 2366 O O . GLN A 1 326 ? 53.782 62.046 20.828 1.00 36.03 305 GLN A O 1
ATOM 2372 N N . ILE A 1 327 ? 52.163 63.189 21.899 1.00 31.53 306 ILE A N 1
ATOM 2373 C CA . ILE A 1 327 ? 51.768 62.056 22.730 1.00 26.64 306 ILE A CA 1
ATOM 2374 C C . ILE A 1 327 ? 50.642 61.246 22.082 1.00 32.03 306 ILE A C 1
ATOM 2375 O O . ILE A 1 327 ? 49.580 61.785 21.757 1.00 31.86 306 ILE A O 1
ATOM 2380 N N . VAL A 1 328 ? 50.889 59.952 21.894 1.00 30.88 307 VAL A N 1
ATOM 2381 C CA . VAL A 1 328 ? 49.907 59.041 21.315 1.00 31.46 307 VAL A CA 1
ATOM 2382 C C . VAL A 1 328 ? 49.304 58.181 22.417 1.00 30.93 307 VAL A C 1
ATOM 2383 O O . VAL A 1 328 ? 50.035 57.558 23.191 1.00 30.95 307 VAL A O 1
ATOM 2387 N N . MET A 1 329 ? 47.976 58.156 22.498 1.00 28.34 308 MET A N 1
ATOM 2388 C CA . MET A 1 329 ? 47.292 57.303 23.464 1.00 26.64 308 MET A CA 1
ATOM 2389 C C . MET A 1 329 ? 46.715 56.069 22.786 1.00 34.94 308 MET A C 1
ATOM 2390 O O . MET A 1 329 ? 45.719 56.159 22.066 1.00 27.66 308 MET A O 1
ATOM 2395 N N . LEU A 1 330 ? 47.350 54.923 23.012 1.00 28.42 309 LEU A N 1
ATOM 2396 C CA . LEU A 1 330 ? 46.855 53.658 22.482 1.00 28.84 309 LEU A CA 1
ATOM 2397 C C . LEU A 1 330 ? 45.727 53.133 23.356 1.00 23.71 309 LEU A C 1
ATOM 2398 O O . LEU A 1 330 ? 45.965 52.675 24.476 1.00 26.69 309 LEU A O 1
ATOM 2403 N N . TRP A 1 331 ? 44.499 53.206 22.857 1.00 19.33 310 TRP A N 1
ATOM 2404 C CA . TRP A 1 331 ? 43.373 52.621 23.574 1.00 25.95 310 TRP A CA 1
ATOM 2405 C C . TRP A 1 331 ? 43.226 51.139 23.246 1.00 21.18 310 TRP A C 1
ATOM 2406 O O . TRP A 1 331 ? 42.496 50.748 22.331 1.00 25.93 310 TRP A O 1
ATOM 2417 N N . LEU A 1 332 ? 43.948 50.323 24.007 1.00 26.37 311 LEU A N 1
ATOM 2418 C CA . LEU A 1 332 ? 44.001 48.883 23.786 1.00 28.48 311 LEU A CA 1
ATOM 2419 C C . LEU A 1 332 ? 42.641 48.228 23.978 1.00 22.67 311 LEU A C 1
ATOM 2420 O O . LEU A 1 332 ? 42.337 47.225 23.329 1.00 22.51 311 LEU A O 1
ATOM 2425 N N . GLY A 1 333 ? 41.827 48.794 24.867 1.00 26.04 312 GLY A N 1
ATOM 2426 C CA . GLY A 1 333 ? 40.480 48.295 25.093 1.00 25.11 312 GLY A CA 1
ATOM 2427 C C . GLY A 1 333 ? 39.650 48.395 23.829 1.00 25.65 312 GLY A C 1
ATOM 2428 O O . GLY A 1 333 ? 38.856 47.505 23.512 1.00 20.43 312 GLY A O 1
ATOM 2429 N N . ALA A 1 334 ? 39.844 49.488 23.100 1.00 28.39 313 ALA A N 1
ATOM 2430 C CA . ALA A 1 334 ? 39.128 49.715 21.853 1.00 25.58 313 ALA A CA 1
ATOM 2431 C C . ALA A 1 334 ? 39.674 48.805 20.758 1.00 22.88 313 ALA A C 1
ATOM 2432 O O . ALA A 1 334 ? 38.907 48.223 19.985 1.00 21.81 313 ALA A O 1
ATOM 2434 N N . GLY A 1 335 ? 40.999 48.696 20.688 1.00 19.36 314 GLY A N 1
ATOM 2435 C CA . GLY A 1 335 ? 41.637 47.804 19.735 1.00 21.01 314 GLY A CA 1
ATOM 2436 C C . GLY A 1 335 ? 41.209 46.364 19.960 1.00 22.51 314 GLY A C 1
ATOM 2437 O O . GLY A 1 335 ? 41.101 45.578 19.012 1.00 16.53 314 GLY A O 1
ATOM 2438 N N . ASN A 1 336 ? 40.950 46.025 21.222 1.00 16.92 315 ASN A N 1
ATOM 2439 C CA . ASN A 1 336 ? 40.483 44.689 21.594 1.00 16.96 315 ASN A CA 1
ATOM 2440 C C . ASN A 1 336 ? 39.070 44.392 21.095 1.00 21.93 315 ASN A C 1
ATOM 2441 O O . ASN A 1 336 ? 38.596 43.260 21.194 1.00 16.83 315 ASN A O 1
ATOM 2446 N N . ARG A 1 337 ? 38.401 45.419 20.574 1.00 17.15 316 ARG A N 1
ATOM 2447 C CA . ARG A 1 337 ? 37.043 45.279 20.057 1.00 24.77 316 ARG A CA 1
ATOM 2448 C C . ARG A 1 337 ? 36.931 45.692 18.589 1.00 23.93 316 ARG A C 1
ATOM 2449 O O . ARG A 1 337 ? 35.842 46.000 18.099 1.00 25.37 316 ARG A O 1
ATOM 2457 N N . ASP A 1 338 ? 38.063 45.697 17.893 1.00 20.77 317 ASP A N 1
ATOM 2458 C CA . ASP A 1 338 ? 38.081 46.035 16.474 1.00 28.40 317 ASP A CA 1
ATOM 2459 C C . ASP A 1 338 ? 37.527 44.871 15.650 1.00 29.22 317 ASP A C 1
ATOM 2460 O O . ASP A 1 338 ? 38.119 43.787 15.609 1.00 23.14 317 ASP A O 1
ATOM 2465 N N . PRO A 1 339 ? 36.381 45.099 14.991 1.00 29.05 318 PRO A N 1
ATOM 2466 C CA . PRO A 1 339 ? 35.703 44.077 14.184 1.00 34.40 318 PRO A CA 1
ATOM 2467 C C . PRO A 1 339 ? 36.580 43.528 13.060 1.00 34.10 318 PRO A C 1
ATOM 2468 O O . PRO A 1 339 ? 36.335 42.410 12.598 1.00 34.19 318 PRO A O 1
ATOM 2472 N N . ARG A 1 340 ? 37.579 44.296 12.629 1.00 35.07 319 ARG A N 1
ATOM 2473 C CA . ARG A 1 340 ? 38.541 43.813 11.638 1.00 31.30 319 ARG A CA 1
ATOM 2474 C C . ARG A 1 340 ? 39.344 42.630 12.175 1.00 35.13 319 ARG A C 1
ATOM 2475 O O . ARG A 1 340 ? 39.808 41.779 11.413 1.00 22.94 319 ARG A O 1
ATOM 2483 N N . GLN A 1 341 ? 39.494 42.581 13.495 1.00 26.58 320 GLN A N 1
ATOM 2484 C CA . GLN A 1 341 ? 40.289 41.542 14.140 1.00 30.16 320 GLN A CA 1
ATOM 2485 C C . GLN A 1 341 ? 39.430 40.534 14.900 1.00 23.48 320 GLN A C 1
ATOM 2486 O O . GLN A 1 341 ? 39.732 39.340 14.926 1.00 23.41 320 GLN A O 1
ATOM 2492 N N . PHE A 1 342 ? 38.359 41.017 15.520 1.00 25.08 321 PHE A N 1
ATOM 2493 C CA . PHE A 1 342 ? 37.535 40.156 16.362 1.00 26.33 321 PHE A CA 1
ATOM 2494 C C . PHE A 1 342 ? 36.091 40.069 15.882 1.00 25.72 321 PHE A C 1
ATOM 2495 O O . PHE A 1 342 ? 35.373 41.070 15.853 1.00 29.90 321 PHE A O 1
ATOM 2503 N N . THR A 1 343 ? 35.673 38.864 15.503 1.00 30.45 322 THR A N 1
ATOM 2504 C CA . THR A 1 343 ? 34.289 38.622 15.099 1.00 26.72 322 THR A CA 1
ATOM 2505 C C . THR A 1 343 ? 33.397 38.662 16.338 1.00 29.79 322 THR A C 1
ATOM 2506 O O . THR A 1 343 ? 33.720 38.055 17.363 1.00 22.05 322 THR A O 1
ATOM 2510 N N . ASP A 1 344 ? 32.284 39.385 16.235 1.00 24.38 323 ASP A N 1
ATOM 2511 C CA . ASP A 1 344 ? 31.395 39.629 17.370 1.00 26.74 323 ASP A CA 1
ATOM 2512 C C . ASP A 1 344 ? 32.169 40.204 18.563 1.00 31.34 323 ASP A C 1
ATOM 2513 O O . ASP A 1 344 ? 32.173 39.611 19.648 1.00 24.70 323 ASP A O 1
ATOM 2518 N N . PRO A 1 345 ? 32.812 41.372 18.368 1.00 32.73 324 PRO A N 1
ATOM 2519 C CA . PRO A 1 345 ? 33.727 41.926 19.378 1.00 18.59 324 PRO A CA 1
ATOM 2520 C C . PRO A 1 345 ? 33.087 42.197 20.741 1.00 23.49 324 PRO A C 1
ATOM 2521 O O . PRO A 1 345 ? 33.796 42.184 21.751 1.00 18.98 324 PRO A O 1
ATOM 2525 N N . GLU A 1 346 ? 31.780 42.447 20.771 1.00 15.69 325 GLU A N 1
ATOM 2526 C CA . GLU A 1 346 ? 31.087 42.722 22.031 1.00 24.43 325 GLU A CA 1
ATOM 2527 C C . GLU A 1 346 ? 30.666 41.461 22.791 1.00 28.88 325 GLU A C 1
ATOM 2528 O O . GLU A 1 346 ? 30.105 41.552 23.886 1.00 28.44 325 GLU A O 1
ATOM 2534 N N . VAL A 1 347 ? 30.937 40.291 22.220 1.00 17.69 326 VAL A N 1
ATOM 2535 C CA . VAL A 1 347 ? 30.570 39.036 22.870 1.00 17.71 326 VAL A CA 1
ATOM 2536 C C . VAL A 1 347 ? 31.724 38.418 23.666 1.00 16.62 326 VAL A C 1
ATOM 2537 O O . VAL A 1 347 ? 32.771 38.078 23.107 1.00 18.15 326 VAL A O 1
ATOM 2541 N N . TYR A 1 348 ? 31.525 38.281 24.974 1.00 20.83 327 TYR A N 1
ATOM 2542 C CA . TYR A 1 348 ? 32.440 37.520 25.822 1.00 23.45 327 TYR A CA 1
ATOM 2543 C C . TYR A 1 348 ? 32.354 36.031 25.475 1.00 23.41 327 TYR A C 1
ATOM 2544 O O . TYR A 1 348 ? 31.363 35.372 25.795 1.00 20.60 327 TYR A O 1
ATOM 2553 N N . ASP A 1 349 ? 33.381 35.506 24.813 1.00 31.23 328 ASP A N 1
ATOM 2554 C CA . ASP A 1 349 ? 33.416 34.091 24.442 1.00 22.90 328 ASP A CA 1
ATOM 2555 C C . ASP A 1 349 ? 34.762 33.466 24.799 1.00 22.87 328 ASP A C 1
ATOM 2556 O O . ASP A 1 349 ? 35.739 33.620 24.060 1.00 22.68 328 ASP A O 1
ATOM 2561 N N . PRO A 1 350 ? 34.812 32.752 25.937 1.00 22.48 329 PRO A N 1
ATOM 2562 C CA . PRO A 1 350 ? 36.037 32.115 26.439 1.00 19.50 329 PRO A CA 1
ATOM 2563 C C . PRO A 1 350 ? 36.689 31.138 25.462 1.00 25.01 329 PRO A C 1
ATOM 2564 O O . PRO A 1 350 ? 37.858 30.805 25.651 1.00 25.17 329 PRO A O 1
ATOM 2568 N N . THR A 1 351 ? 35.951 30.687 24.449 1.00 22.31 330 THR A N 1
ATOM 2569 C CA . THR A 1 351 ? 36.458 29.689 23.504 1.00 24.03 330 THR A CA 1
ATOM 2570 C C . THR A 1 351 ? 37.299 30.261 22.359 1.00 23.34 330 THR A C 1
ATOM 2571 O O . THR A 1 351 ? 37.834 29.501 21.548 1.00 21.93 330 THR A O 1
ATOM 2575 N N . ARG A 1 352 ? 37.402 31.587 22.280 1.00 20.78 331 ARG A N 1
ATOM 2576 C CA . ARG A 1 352 ? 38.236 32.227 21.258 1.00 24.63 331 ARG A CA 1
ATOM 2577 C C . ARG A 1 352 ? 39.665 31.687 21.299 1.00 28.36 331 ARG A C 1
ATOM 2578 O O . ARG A 1 352 ? 40.332 31.746 22.335 1.00 23.30 331 ARG A O 1
ATOM 2586 N N . ASP A 1 353 ? 40.130 31.154 20.173 1.00 32.11 332 ASP A N 1
ATOM 2587 C CA . ASP A 1 353 ? 41.433 30.500 20.130 1.00 26.85 332 ASP A CA 1
ATOM 2588 C C . ASP A 1 353 ? 42.031 30.546 18.726 1.00 34.94 332 ASP A C 1
ATOM 2589 O O . ASP A 1 353 ? 41.515 29.907 17.809 1.00 31.62 332 ASP A O 1
ATOM 2594 N N . PRO A 1 354 ? 43.119 31.314 18.555 1.00 41.28 333 PRO A N 1
ATOM 2595 C CA . PRO A 1 354 ? 43.751 32.075 19.637 1.00 33.58 333 PRO A CA 1
ATOM 2596 C C . PRO A 1 354 ? 43.042 33.400 19.901 1.00 31.33 333 PRO A C 1
ATOM 2597 O O . PRO A 1 354 ? 42.161 33.807 19.134 1.00 21.43 333 PRO A O 1
ATOM 2601 N N . ASN A 1 355 ? 43.426 34.053 20.994 1.00 37.05 334 ASN A N 1
ATOM 2602 C CA . ASN A 1 355 ? 42.852 35.335 21.380 1.00 31.09 334 ASN A CA 1
ATOM 2603 C C . ASN A 1 355 ? 43.962 36.375 21.527 1.00 27.66 334 ASN A C 1
ATOM 2604 O O . ASN A 1 355 ? 4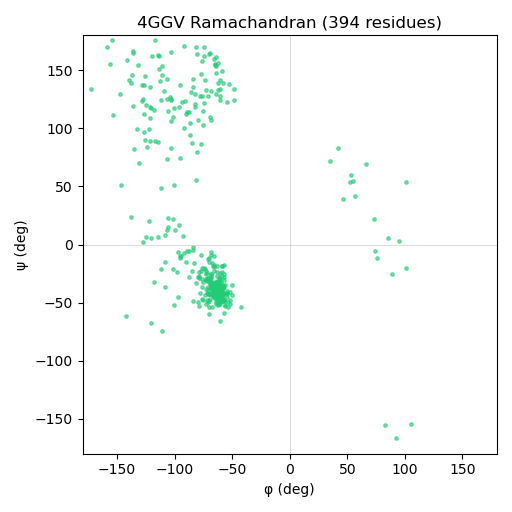4.444 36.628 22.633 1.00 18.55 334 ASN A O 1
ATOM 2609 N N . PRO A 1 356 ? 44.370 36.986 20.402 1.00 27.80 335 PRO A N 1
ATOM 2610 C CA . PRO A 1 356 ? 45.524 37.892 20.365 1.00 26.21 335 PRO A CA 1
ATOM 2611 C C . PRO A 1 356 ? 45.197 39.306 20.837 1.00 19.95 335 PRO A C 1
ATOM 2612 O O . PRO A 1 356 ? 45.443 40.270 20.111 1.00 19.74 335 PRO A O 1
ATOM 2616 N N . HIS A 1 357 ? 44.668 39.429 22.049 1.00 20.75 336 HIS A N 1
ATOM 2617 C CA . HIS A 1 357 ? 44.333 40.734 22.614 1.00 14.44 336 HIS A CA 1
ATOM 2618 C C . HIS A 1 357 ? 45.570 41.522 23.065 1.00 19.50 336 HIS A C 1
ATOM 2619 O O . HIS A 1 357 ? 46.688 40.991 23.111 1.00 19.29 336 HIS A O 1
ATOM 2626 N N . PHE A 1 358 ? 45.359 42.792 23.401 1.00 17.09 337 PHE A N 1
ATOM 2627 C CA . PHE A 1 358 ? 46.443 43.674 23.834 1.00 20.92 337 PHE A CA 1
ATOM 2628 C C . PHE A 1 358 ? 46.555 43.747 25.361 1.00 23.95 337 PHE A C 1
ATOM 2629 O O . PHE A 1 358 ? 47.182 44.666 25.894 1.00 20.10 337 PHE A O 1
ATOM 2637 N N . GLY A 1 359 ? 45.947 42.788 26.059 1.00 15.35 338 GLY A N 1
ATOM 2638 C CA . GLY A 1 359 ? 45.919 42.788 27.516 1.00 20.41 338 GLY A CA 1
ATOM 2639 C C . GLY A 1 359 ? 47.277 42.940 28.178 1.00 19.08 338 GLY A C 1
ATOM 2640 O O . GLY A 1 359 ? 47.424 43.664 29.170 1.00 20.00 338 GLY A O 1
ATOM 2641 N N . PHE A 1 360 ? 48.274 42.262 27.619 1.00 20.11 339 PHE A N 1
ATOM 2642 C CA . PHE A 1 360 ? 49.631 42.309 28.151 1.00 17.79 339 PHE A CA 1
ATOM 2643 C C . PHE A 1 360 ? 50.565 43.141 27.267 1.00 23.86 339 PHE A C 1
ATOM 2644 O O . PHE A 1 360 ? 51.788 43.112 27.433 1.00 20.86 339 PHE A O 1
ATOM 2652 N N . GLY A 1 361 ? 49.984 43.888 26.332 1.00 19.62 340 GLY A N 1
ATOM 2653 C CA . GLY A 1 361 ? 50.772 44.696 25.420 1.00 16.85 340 GLY A CA 1
ATOM 2654 C C . GLY A 1 361 ? 51.298 43.906 24.231 1.00 28.14 340 GLY A C 1
ATOM 2655 O O . GLY A 1 361 ? 50.722 42.884 23.849 1.00 20.95 340 GLY A O 1
ATOM 2656 N N . ARG A 1 362 ? 52.397 44.389 23.653 1.00 28.65 341 ARG A N 1
ATOM 2657 C CA . ARG A 1 362 ? 52.984 43.811 22.448 1.00 19.73 341 ARG A CA 1
ATOM 2658 C C . ARG A 1 362 ? 54.320 44.495 22.172 1.00 29.91 341 ARG A C 1
ATOM 2659 O O . ARG A 1 362 ? 54.413 45.724 22.236 1.00 22.78 341 ARG A O 1
ATOM 2667 N N . GLY A 1 363 ? 55.351 43.706 21.878 1.00 23.99 342 GLY A N 1
ATOM 2668 C CA . GLY A 1 363 ? 56.658 44.254 21.555 1.00 25.77 342 GLY A CA 1
ATOM 2669 C C . GLY A 1 363 ? 57.683 44.113 22.668 1.00 25.30 342 GLY A C 1
ATOM 2670 O O . GLY A 1 363 ? 57.572 43.220 23.513 1.00 23.96 342 GLY A O 1
ATOM 2671 N N . ILE A 1 364 ? 58.677 45.001 22.672 1.00 19.27 343 ILE A N 1
ATOM 2672 C CA . ILE A 1 364 ? 59.789 44.928 23.620 1.00 19.11 343 ILE A CA 1
ATOM 2673 C C . ILE A 1 364 ? 59.367 45.193 25.062 1.00 17.20 343 ILE A C 1
ATOM 2674 O O . ILE A 1 364 ? 60.103 44.894 26.002 1.00 19.64 343 ILE A O 1
ATOM 2679 N N . HIS A 1 365 ? 58.179 45.759 25.231 1.00 17.27 344 HIS A N 1
ATOM 2680 C CA . HIS A 1 365 ? 57.661 46.057 26.560 1.00 18.62 344 HIS A CA 1
ATOM 2681 C C . HIS A 1 365 ? 56.550 45.099 27.003 1.00 17.71 344 HIS A C 1
ATOM 2682 O O . HIS A 1 365 ? 55.838 45.393 27.964 1.00 24.43 344 HIS A O 1
ATOM 2689 N N . PHE A 1 366 ? 56.407 43.968 26.309 1.00 20.52 345 PHE A N 1
ATOM 2690 C CA . PHE A 1 366 ? 55.356 42.993 26.615 1.00 23.73 345 PHE A CA 1
ATOM 2691 C C . PHE A 1 366 ? 55.397 42.621 28.095 1.00 22.28 345 PHE A C 1
ATOM 2692 O O . PHE A 1 366 ? 56.480 42.458 28.664 1.00 20.45 345 PHE A O 1
ATOM 2700 N N . CYS A 1 367 ? 54.223 42.515 28.716 1.00 20.30 346 CYS A N 1
ATOM 2701 C CA . CYS A 1 367 ? 54.129 42.285 30.158 1.00 23.54 346 CYS A CA 1
ATOM 2702 C C . CYS A 1 367 ? 55.017 41.146 30.642 1.00 26.70 346 CYS A C 1
ATOM 2703 O O . CYS A 1 367 ? 54.924 40.022 30.146 1.00 20.90 346 CYS A O 1
ATOM 2706 N N . LEU A 1 368 ? 55.876 41.439 31.615 1.00 27.72 347 LEU A N 1
ATOM 2707 C CA . LEU A 1 368 ? 56.816 40.440 32.120 1.00 26.92 347 LEU A CA 1
ATOM 2708 C C . LEU A 1 368 ? 56.154 39.473 33.104 1.00 26.54 347 LEU A C 1
ATOM 2709 O O . LEU A 1 368 ? 56.572 38.320 33.222 1.00 22.86 347 LEU A O 1
ATOM 2714 N N . GLY A 1 369 ? 55.119 39.936 33.802 1.00 21.67 348 GLY A N 1
ATOM 2715 C CA . GLY A 1 369 ? 54.489 39.130 34.836 1.00 26.19 348 GLY A CA 1
ATOM 2716 C C . GLY A 1 369 ? 53.303 38.316 34.356 1.00 26.02 348 GLY A C 1
ATOM 2717 O O . GLY A 1 369 ? 52.604 37.685 35.154 1.00 24.72 348 GLY A O 1
ATOM 2718 N N . ALA A 1 370 ? 53.083 38.327 33.045 1.00 15.03 349 ALA A N 1
ATOM 2719 C CA . ALA A 1 370 ? 51.937 37.647 32.446 1.00 24.15 349 ALA A CA 1
ATOM 2720 C C . ALA A 1 370 ? 51.765 36.168 32.858 1.00 20.18 349 ALA A C 1
ATOM 2721 O O . ALA A 1 370 ? 50.672 35.774 33.282 1.00 23.39 349 ALA A O 1
ATOM 2723 N N . PRO A 1 371 ? 52.830 35.346 32.735 1.00 18.68 350 PRO A N 1
ATOM 2724 C CA . PRO A 1 371 ? 52.628 33.955 33.159 1.00 24.15 350 PRO A CA 1
ATOM 2725 C C . PRO A 1 371 ? 52.270 33.832 34.642 1.00 17.22 350 PRO A C 1
ATOM 2726 O O . PRO A 1 371 ? 51.532 32.917 35.012 1.00 17.93 350 PRO A O 1
ATOM 2730 N N . LEU A 1 372 ? 52.780 34.730 35.480 1.00 12.43 351 LEU A N 1
ATOM 2731 C CA . LEU A 1 372 ? 52.428 34.716 36.901 1.00 14.00 351 LEU A CA 1
ATOM 2732 C C . LEU A 1 372 ? 50.970 35.123 37.107 1.00 22.94 351 LEU A C 1
ATOM 2733 O O . LEU A 1 372 ? 50.247 34.513 37.900 1.00 23.26 351 LEU A O 1
ATOM 2738 N N . ALA A 1 373 ? 50.547 36.156 36.385 1.00 12.88 352 ALA A N 1
ATOM 2739 C CA . ALA A 1 373 ? 49.157 36.601 36.411 1.00 23.65 352 ALA A CA 1
ATOM 2740 C C . ALA A 1 373 ? 48.215 35.481 35.970 1.00 20.88 352 ALA A C 1
ATOM 2741 O O . ALA A 1 373 ? 47.167 35.255 36.582 1.00 16.52 352 ALA A O 1
ATOM 2743 N N . ARG A 1 374 ? 48.594 34.787 34.901 1.00 17.17 353 ARG A N 1
ATOM 2744 C CA . ARG A 1 374 ? 47.783 33.703 34.355 1.00 23.76 353 ARG A CA 1
ATOM 2745 C C . ARG A 1 374 ? 47.730 32.501 35.296 1.00 24.25 353 ARG A C 1
ATOM 2746 O O . ARG A 1 374 ? 46.750 31.749 35.307 1.00 18.25 353 ARG A O 1
ATOM 2754 N N . LEU A 1 375 ? 48.790 32.320 36.079 1.00 18.39 354 LEU A N 1
ATOM 2755 C CA . LEU A 1 375 ? 48.867 31.196 37.007 1.00 20.98 354 LEU A CA 1
ATOM 2756 C C . LEU A 1 375 ? 47.990 31.462 38.217 1.00 21.31 354 LEU A C 1
ATOM 2757 O O . LEU A 1 375 ? 47.223 30.592 38.639 1.00 26.96 354 LEU A O 1
ATOM 2762 N N . GLU A 1 376 ? 48.109 32.666 38.773 1.00 18.33 355 GLU A N 1
ATOM 2763 C CA . GLU A 1 376 ? 47.277 33.072 39.901 1.00 26.79 355 GLU A CA 1
ATOM 2764 C C . GLU A 1 376 ? 45.806 33.045 39.506 1.00 18.25 355 GLU A C 1
ATOM 2765 O O . GLU A 1 376 ? 44.963 32.583 40.272 1.00 19.87 355 GLU A O 1
ATOM 2771 N N . GLY A 1 377 ? 45.507 33.529 38.304 1.00 18.02 356 GLY A N 1
ATOM 2772 C CA . GLY A 1 377 ? 44.151 33.500 37.782 1.00 17.59 356 GLY A CA 1
ATOM 2773 C C . GLY A 1 377 ? 43.563 32.102 37.675 1.00 27.00 356 GLY A C 1
ATOM 2774 O O . GLY A 1 377 ? 42.436 31.862 38.115 1.00 21.47 356 GLY A O 1
ATOM 2775 N N . ARG A 1 378 ? 44.318 31.177 37.087 1.00 23.71 357 ARG A N 1
ATOM 2776 C CA . ARG A 1 378 ? 43.828 29.814 36.893 1.00 23.01 357 ARG A CA 1
ATOM 2777 C C . ARG A 1 378 ? 43.636 29.079 38.218 1.00 22.35 357 ARG A C 1
ATOM 2778 O O . ARG A 1 378 ? 42.653 28.356 38.407 1.00 22.37 357 ARG A O 1
ATOM 2786 N N . VAL A 1 379 ? 44.575 29.272 39.137 1.00 21.55 358 VAL A N 1
ATOM 2787 C CA . VAL A 1 379 ? 44.514 28.601 40.429 1.00 19.86 358 VAL A CA 1
ATOM 2788 C C . VAL A 1 379 ? 43.386 29.163 41.289 1.00 17.84 358 VAL A C 1
ATOM 2789 O O . VAL A 1 379 ? 42.578 28.406 41.833 1.00 21.85 358 VAL A O 1
ATOM 2793 N N . ALA A 1 380 ? 43.325 30.488 41.392 1.00 20.15 359 ALA A N 1
ATOM 2794 C CA . ALA A 1 380 ? 42.295 31.155 42.186 1.00 27.56 359 ALA A CA 1
ATOM 2795 C C . ALA A 1 380 ? 40.884 30.875 41.672 1.00 18.79 359 ALA A C 1
ATOM 2796 O O . ALA A 1 380 ? 39.974 30.602 42.457 1.00 18.60 359 ALA A O 1
ATOM 2798 N N . LEU A 1 381 ? 40.700 30.953 40.356 1.00 16.26 360 LEU A N 1
ATOM 2799 C CA . LEU A 1 381 ? 39.385 30.726 39.755 1.00 18.73 360 LEU A CA 1
ATOM 2800 C C . LEU A 1 381 ? 38.879 29.314 40.024 1.00 24.67 360 LEU A C 1
ATOM 2801 O O . LEU A 1 381 ? 37.741 29.127 40.469 1.00 23.48 360 LEU A O 1
ATOM 2806 N N . ASN A 1 382 ? 39.726 28.326 39.744 1.00 18.37 361 ASN A N 1
ATOM 2807 C CA . ASN A 1 382 ? 39.365 26.919 39.930 1.00 17.48 361 ASN A CA 1
ATOM 2808 C C . ASN A 1 382 ? 38.999 26.601 41.373 1.00 25.57 361 ASN A C 1
ATOM 2809 O O . ASN A 1 382 ? 38.034 25.882 41.628 1.00 22.58 361 ASN A O 1
ATOM 2814 N N . ALA A 1 383 ? 39.763 27.149 42.314 1.00 17.75 362 ALA A N 1
ATOM 2815 C CA . ALA A 1 383 ? 39.482 26.945 43.731 1.00 23.71 362 ALA A CA 1
ATOM 2816 C C . ALA A 1 383 ? 38.191 27.647 44.161 1.00 27.05 362 ALA A C 1
ATOM 2817 O O . ALA A 1 383 ? 37.457 27.143 45.013 1.00 28.04 362 ALA A O 1
ATOM 2819 N N . LEU A 1 384 ? 37.927 28.814 43.579 1.00 25.46 363 LEU A N 1
ATOM 2820 C CA . LEU A 1 384 ? 36.717 29.576 43.891 1.00 29.33 363 LEU A CA 1
ATOM 2821 C C . LEU A 1 384 ? 35.463 28.806 43.481 1.00 27.26 363 LEU A C 1
ATOM 2822 O O . LEU A 1 384 ? 34.498 28.717 44.243 1.00 25.64 363 LEU A O 1
ATOM 2827 N N . PHE A 1 385 ? 35.490 28.254 42.270 1.00 20.70 364 PHE A N 1
ATOM 2828 C CA . PHE A 1 385 ? 34.379 27.463 41.746 1.00 25.17 364 PHE A CA 1
ATOM 2829 C C . PHE A 1 385 ? 34.205 26.178 42.546 1.00 25.34 364 PHE A C 1
ATOM 2830 O O . PHE A 1 385 ? 33.079 25.743 42.799 1.00 22.76 364 PHE A O 1
ATOM 2838 N N . ASP A 1 386 ? 35.327 25.577 42.936 1.00 25.23 365 ASP A N 1
ATOM 2839 C CA . ASP A 1 386 ? 35.321 24.374 43.767 1.00 27.93 365 ASP A CA 1
ATOM 2840 C C . ASP A 1 386 ? 34.680 24.623 45.130 1.00 31.40 365 ASP A C 1
ATOM 2841 O O . ASP A 1 386 ? 33.919 23.795 45.632 1.00 37.75 365 ASP A O 1
ATOM 2846 N N . ARG A 1 387 ? 34.994 25.766 45.729 1.00 25.52 366 ARG A N 1
ATOM 2847 C CA . ARG A 1 387 ? 34.514 26.079 47.073 1.00 29.40 366 ARG A CA 1
ATOM 2848 C C . ARG A 1 387 ? 33.083 26.610 47.055 1.00 25.21 366 ARG A C 1
ATOM 2849 O O . ARG A 1 387 ? 32.306 26.365 47.979 1.00 24.71 366 ARG A O 1
ATOM 2857 N N . PHE A 1 388 ? 32.741 27.337 45.997 1.00 30.31 367 PHE A N 1
ATOM 2858 C CA . PHE A 1 388 ? 31.428 27.969 45.901 1.00 27.04 367 PHE A CA 1
ATOM 2859 C C . PHE A 1 388 ? 30.702 27.593 44.610 1.00 29.66 367 PHE A C 1
ATOM 2860 O O . PHE A 1 388 ? 30.842 28.281 43.599 1.00 31.23 367 PHE A O 1
ATOM 2868 N N . PRO A 1 389 ? 29.923 26.497 44.647 1.00 30.44 368 PRO A N 1
ATOM 2869 C CA . PRO A 1 389 ? 29.137 26.028 43.498 1.00 25.96 368 PRO A CA 1
ATOM 2870 C C . PRO A 1 389 ? 28.166 27.082 42.965 1.00 26.66 368 PRO A C 1
ATOM 2871 O O . PRO A 1 389 ? 27.798 27.026 41.789 1.00 25.62 368 PRO A O 1
ATOM 2875 N N . VAL A 1 390 ? 27.750 28.021 43.812 1.00 23.19 369 VAL A N 1
ATOM 2876 C CA . VAL A 1 390 ? 26.862 29.092 43.365 1.00 30.43 369 VAL A CA 1
ATOM 2877 C C . VAL A 1 390 ? 27.385 30.482 43.730 1.00 27.23 369 VAL A C 1
ATOM 2878 O O . VAL A 1 390 ? 27.633 30.780 44.901 1.00 31.22 369 VAL A O 1
ATOM 2882 N N . LEU A 1 391 ? 27.551 31.322 42.711 1.00 35.14 370 LEU A N 1
ATOM 2883 C CA . LEU A 1 391 ? 27.990 32.704 42.890 1.00 38.16 370 LEU A CA 1
ATOM 2884 C C . LEU A 1 391 ? 27.161 33.638 42.009 1.00 38.62 370 LEU A C 1
ATOM 2885 O O . LEU A 1 391 ? 27.166 33.511 40.782 1.00 39.65 370 LEU A O 1
ATOM 2890 N N . ARG A 1 392 ? 26.448 34.571 42.632 1.00 37.16 371 ARG A N 1
ATOM 2891 C CA . ARG A 1 392 ? 25.664 35.550 41.881 1.00 46.05 371 ARG A CA 1
ATOM 2892 C C . ARG A 1 392 ? 25.818 36.949 42.465 1.00 46.44 371 ARG A C 1
ATOM 2893 O O . ARG A 1 392 ? 25.968 37.113 43.678 1.00 38.33 371 ARG A O 1
ATOM 2901 N N . THR A 1 393 ? 25.794 37.948 41.587 1.00 44.09 372 THR A N 1
ATOM 2902 C CA . THR A 1 393 ? 25.874 39.347 41.994 1.00 42.94 372 THR A CA 1
ATOM 2903 C C . THR A 1 393 ? 24.665 39.761 42.826 1.00 45.25 372 THR A C 1
ATOM 2904 O O . THR A 1 393 ? 23.624 39.102 42.799 1.00 47.12 372 THR A O 1
ATOM 2908 N N . ASP A 1 394 ? 24.816 40.857 43.562 1.00 55.21 373 ASP A N 1
ATOM 2909 C CA . ASP A 1 394 ? 23.733 41.409 44.365 1.00 57.33 373 ASP A CA 1
ATOM 2910 C C . ASP A 1 394 ? 23.461 42.840 43.909 1.00 52.72 373 ASP A C 1
ATOM 2911 O O . ASP A 1 394 ? 24.348 43.688 43.968 1.00 49.42 373 ASP A O 1
ATOM 2916 N N . PRO A 1 395 ? 22.239 43.106 43.415 1.00 60.93 374 PRO A N 1
ATOM 2917 C CA . PRO A 1 395 ? 21.855 44.463 43.005 1.00 58.00 374 PRO A CA 1
ATOM 2918 C C . PRO A 1 395 ? 21.702 45.408 44.195 1.00 59.37 374 PRO A C 1
ATOM 2919 O O . PRO A 1 395 ? 21.649 46.623 44.007 1.00 53.54 374 PRO A O 1
ATOM 2923 N N . ALA A 1 396 ? 21.624 44.851 45.402 1.00 56.55 375 ALA A N 1
ATOM 2924 C CA . ALA A 1 396 ? 21.595 45.655 46.621 1.00 51.31 375 ALA A CA 1
ATOM 2925 C C . ALA A 1 396 ? 23.017 46.002 47.056 1.00 56.05 375 ALA A C 1
ATOM 2926 O O . ALA A 1 396 ? 23.237 46.960 47.801 1.00 51.18 375 ALA A O 1
ATOM 2928 N N . LYS A 1 397 ? 23.971 45.192 46.602 1.00 57.02 376 LYS A N 1
ATOM 2929 C CA . LYS A 1 397 ? 25.396 45.451 46.809 1.00 53.07 376 LYS A CA 1
ATOM 2930 C C . LYS A 1 397 ? 26.151 45.322 45.492 1.00 48.80 376 LYS A C 1
ATOM 2931 O O . LYS A 1 397 ? 26.926 44.376 45.306 1.00 46.18 376 LYS A O 1
ATOM 2937 N N . PRO A 1 398 ? 25.928 46.278 44.575 1.00 40.54 377 PRO A N 1
ATOM 2938 C CA . PRO A 1 398 ? 26.419 46.170 43.196 1.00 48.56 377 PRO A CA 1
ATOM 2939 C C . PRO A 1 398 ? 27.941 46.182 43.099 1.00 40.82 377 PRO A C 1
ATOM 2940 O O . PRO A 1 398 ? 28.610 46.713 43.989 1.00 39.57 377 PRO A O 1
ATOM 2944 N N . PRO A 1 399 ? 28.481 45.581 42.026 1.00 39.74 378 PRO A N 1
ATOM 2945 C CA . PRO A 1 399 ? 29.922 45.637 41.770 1.00 42.75 378 PRO A CA 1
ATOM 2946 C C . PRO A 1 399 ? 30.335 47.083 41.558 1.00 43.62 378 PRO A C 1
ATOM 2947 O O . PRO A 1 399 ? 29.653 47.798 40.822 1.00 39.38 378 PRO A O 1
ATOM 2951 N N . THR A 1 400 ? 31.413 47.520 42.200 1.00 34.54 379 THR A N 1
ATOM 2952 C CA . THR A 1 400 ? 31.922 48.861 41.953 1.00 42.12 379 THR A CA 1
ATOM 2953 C C . THR A 1 400 ? 33.147 48.772 41.058 1.00 45.16 379 THR A C 1
ATOM 2954 O O . THR A 1 400 ? 33.715 47.693 40.872 1.00 42.52 379 THR A O 1
ATOM 2958 N N . PHE A 1 401 ? 33.551 49.908 40.504 1.00 45.41 380 PHE A N 1
ATOM 2959 C CA . PHE A 1 401 ? 34.659 49.938 39.562 1.00 49.55 380 PHE A CA 1
ATOM 2960 C C . PHE A 1 401 ? 35.654 51.031 39.925 1.00 46.76 380 PHE A C 1
ATOM 2961 O O . PHE A 1 401 ? 35.302 52.013 40.583 1.00 55.19 380 PHE A O 1
ATOM 2969 N N . PHE A 1 402 ? 36.901 50.850 39.506 1.00 48.92 381 PHE A N 1
ATOM 2970 C CA . PHE A 1 402 ? 37.911 51.883 39.691 1.00 61.04 381 PHE A CA 1
ATOM 2971 C C . PHE A 1 402 ? 37.507 53.148 38.919 1.00 63.87 381 PHE A C 1
ATOM 2972 O O . PHE A 1 402 ? 36.993 53.057 37.801 1.00 62.92 381 PHE A O 1
ATOM 2980 N N . PRO A 1 403 ? 37.718 54.328 39.529 1.00 67.09 382 PRO A N 1
ATOM 2981 C CA . PRO A 1 403 ? 37.337 55.627 38.952 1.00 74.57 382 PRO A CA 1
ATOM 2982 C C . PRO A 1 403 ? 38.075 55.911 37.642 1.00 72.89 382 PRO A C 1
ATOM 2983 O O . PRO A 1 403 ? 37.515 56.544 36.741 1.00 62.02 382 PRO A O 1
ATOM 2987 N N . THR A 1 404 ? 39.312 55.417 37.558 1.00 59.14 383 THR A N 1
ATOM 2988 C CA . THR A 1 404 ? 40.265 55.724 36.486 1.00 57.40 383 THR A CA 1
ATOM 2989 C C . THR A 1 404 ? 39.749 55.379 35.078 1.00 53.41 383 THR A C 1
ATOM 2990 O O . THR A 1 404 ? 39.116 54.341 34.891 1.00 52.64 383 THR A O 1
ATOM 2994 N N . PRO A 1 405 ? 40.008 56.260 34.089 1.00 55.93 384 PRO A N 1
ATOM 2995 C CA . PRO A 1 405 ? 39.589 56.086 32.687 1.00 53.21 384 PRO A CA 1
ATOM 2996 C C . PRO A 1 405 ? 40.449 55.089 31.917 1.00 43.05 384 PRO A C 1
ATOM 2997 O O . PRO A 1 405 ? 40.002 54.541 30.907 1.00 38.22 384 PRO A O 1
ATOM 3001 N N . ASP A 1 406 ? 41.671 54.866 32.391 1.00 39.11 385 ASP A N 1
ATOM 3002 C CA . ASP A 1 406 ? 42.622 53.996 31.700 1.00 46.27 385 ASP A CA 1
ATOM 3003 C C . ASP A 1 406 ? 42.631 52.580 32.266 1.00 44.15 385 ASP A C 1
ATOM 3004 O O . ASP A 1 406 ? 43.302 51.692 31.733 1.00 41.27 385 ASP A O 1
ATOM 3009 N N . MET A 1 407 ? 41.899 52.382 33.357 1.00 41.49 386 MET A N 1
ATOM 3010 C CA . MET A 1 407 ? 41.820 51.079 34.002 1.00 41.85 386 MET A CA 1
ATOM 3011 C C . MET A 1 407 ? 40.366 50.640 34.136 1.00 46.17 386 MET A C 1
ATOM 3012 O O . MET A 1 407 ? 39.551 51.322 34.761 1.00 50.01 386 MET A O 1
ATOM 3017 N N . ILE A 1 408 ? 40.044 49.502 33.531 1.00 40.46 387 ILE A N 1
ATOM 3018 C CA . ILE A 1 408 ? 38.678 48.996 33.528 1.00 38.38 387 ILE A CA 1
ATOM 3019 C C . ILE A 1 408 ? 38.592 47.693 34.318 1.00 45.41 387 ILE A C 1
ATOM 3020 O O . ILE A 1 408 ? 38.743 46.595 33.768 1.00 36.34 387 ILE A O 1
ATOM 3025 N N . GLY A 1 409 ? 38.363 47.828 35.620 1.00 42.02 388 GLY A N 1
ATOM 3026 C CA . GLY A 1 409 ? 38.277 46.679 36.500 1.00 43.57 388 GLY A CA 1
ATOM 3027 C C . GLY A 1 409 ? 37.477 46.970 37.751 1.00 43.38 388 GLY A C 1
ATOM 3028 O O . GLY A 1 409 ? 37.343 48.124 38.162 1.00 40.12 388 GLY A O 1
ATOM 3029 N N . VAL A 1 410 ? 36.919 45.915 38.333 1.00 32.16 389 VAL A N 1
ATOM 3030 C CA . VAL A 1 410 ? 36.216 46.008 39.604 1.00 38.37 389 VAL A CA 1
ATOM 3031 C C . VAL A 1 410 ? 37.175 46.194 40.777 1.00 37.54 389 VAL A C 1
ATOM 3032 O O . VAL A 1 410 ? 38.266 45.626 40.801 1.00 30.59 389 VAL A O 1
ATOM 3036 N N . ASN A 1 411 ? 36.754 47.029 41.728 1.00 35.92 390 ASN A N 1
ATOM 3037 C CA . ASN A 1 411 ? 37.427 47.178 43.015 1.00 42.45 390 ASN A CA 1
ATOM 3038 C C . ASN A 1 411 ? 36.712 46.426 44.145 1.00 34.32 390 ASN A C 1
ATOM 3039 O O . ASN A 1 411 ? 37.307 46.142 45.185 1.00 40.43 390 ASN A O 1
ATOM 3044 N N . THR A 1 412 ? 35.436 46.130 43.943 1.00 37.99 391 THR A N 1
ATOM 3045 C CA . THR A 1 412 ? 34.717 45.272 44.866 1.00 33.17 391 THR A CA 1
ATOM 3046 C C . THR A 1 412 ? 33.805 44.317 44.113 1.00 36.53 391 THR A C 1
ATOM 3047 O O . THR A 1 412 ? 33.174 44.699 43.127 1.00 32.62 391 THR A O 1
ATOM 3051 N N . LEU A 1 413 ? 33.715 43.081 44.589 1.00 23.84 392 LEU A N 1
ATOM 3052 C CA . LEU A 1 413 ? 32.666 42.194 44.139 1.00 35.24 392 LEU A CA 1
ATOM 3053 C C . LEU A 1 413 ? 31.945 41.651 45.359 1.00 36.80 392 LEU A C 1
ATOM 3054 O O . LEU A 1 413 ? 32.572 41.061 46.239 1.00 32.23 392 LEU A O 1
ATOM 3059 N N . HIS A 1 414 ? 30.630 41.821 45.409 1.00 32.78 393 HIS A N 1
ATOM 3060 C CA . HIS A 1 414 ? 29.853 41.102 46.402 1.00 39.83 393 HIS A CA 1
ATOM 3061 C C . HIS A 1 414 ? 29.142 39.952 45.738 1.00 31.96 393 HIS A C 1
ATOM 3062 O O . HIS A 1 414 ? 28.405 40.149 44.748 1.00 28.51 393 HIS A O 1
ATOM 3069 N N . LEU A 1 415 ? 29.344 38.741 46.255 1.00 32.88 394 LEU A N 1
ATOM 3070 C CA . LEU A 1 415 ? 28.759 37.543 45.653 1.00 39.71 394 LEU A CA 1
ATOM 3071 C C . LEU A 1 415 ? 27.962 36.697 46.646 1.00 42.08 394 LEU A C 1
ATOM 3072 O O . LEU A 1 415 ? 28.394 36.485 47.779 1.00 33.70 394 LEU A O 1
ATOM 3077 N N . ARG A 1 416 ? 26.801 36.212 46.212 1.00 46.13 395 ARG A N 1
ATOM 3078 C CA . ARG A 1 416 ? 25.983 35.338 47.042 1.00 46.72 395 ARG A CA 1
ATOM 3079 C C . ARG A 1 416 ? 26.420 33.891 46.887 1.00 43.20 395 ARG A C 1
ATOM 3080 O O . ARG A 1 416 ? 26.661 33.424 45.771 1.00 41.60 395 ARG A O 1
ATOM 3088 N N . THR A 1 417 ? 26.617 33.209 48.010 1.00 38.72 396 THR A N 1
ATOM 3089 C CA . THR A 1 417 ? 26.905 31.784 47.985 1.00 41.09 396 THR A CA 1
ATOM 3090 C C . THR A 1 417 ? 25.661 31.152 47.400 1.00 43.98 396 THR A C 1
ATOM 3091 O O . THR A 1 417 ? 25.718 30.218 46.600 1.00 44.20 396 THR A O 1
ATOM 3095 N N . SER A 1 418 ? 24.509 31.672 47.809 1.00 50.67 397 SER A N 1
ATOM 3096 C CA . SER A 1 418 ? 23.228 31.166 47.333 1.00 50.16 397 SER A CA 1
ATOM 3097 C C . SER A 1 418 ? 23.274 29.655 47.128 1.00 76.05 397 SER A C 1
ATOM 3098 O O . SER A 1 418 ? 22.390 29.078 46.495 1.00 74.60 397 SER A O 1
#

InterPro domains:
  IPR001128 Cytochrome P450 [PF00067] (31-389)
  IPR002397 Cytochrome P450, B-class [PR00359] (77-88)
  IPR002397 Cytochrome P450, B-class [PR00359] (123-139)
  IPR002397 Cytochrome P450, B-class [PR00359] (140-155)
  IPR002397 Cytochrome P450, B-class [PR00359] (190-212)
  IPR002397 Cytochrome P450, B-class [PR00359] (271-282)
  IPR002397 Cytochrome P450, B-class [PR00359] (288-315)
  IPR002397 Cytochrome P450, B-class [PR00359] (316-331)
  IPR002397 Cytochrome P450, B-class [PR00359] (337-346)
  IPR002397 Cytochrome P450, B-class [PR00359] (346-357)
  IPR017972 Cytochrome P450, conserved site [PS00086] (339-348)
  IPR036396 Cytochrome P450 superfamily [G3DSA:1.10.630.10] (2-397)
  IPR036396 Cytochrome P450 superfamily [SSF48264] (13-380)

Secondary structure (DSSP, 8-state):
--HHHHHT--TT-GGGGT---SSSEEE-SSS-EEEE--HHHHHHHHH-TTTEES--GGGS-TT--PPPPTT-GGG--TTHHHHHHHHHHHHS-HHHHHTTHHHHHHHHHHHHHTTTT-SEEEHIIIIITHHHHHHHHHHTT--GGGHHHHHHSHHHHHHHH----SSS--HHHHHHHHHHHHT-HHHHHHHHHHHHHHHHS--SSHHHHHHH--STT----HHHHHHHHHHHTTTTHHHHHHHHHHHHHHHHT-HHHHHHHHH-GGGHHHHHHHHHHHS-SS-EEEEEESS-EEETTEEE-TT-EEEEEHHHHTT-TTTSSSTTS--TT-SS---STT--STT--SSHHHHHHHHHHHHHHHHHH-S--EEBTTBPPEE-S-SS---EEE-EEE--

Organism: NCBI:txid457427

Solvent-accessible surface area: 17809 Å² total; per-residue (Å²): 130,45,8,0,74,113,47,98,1,24,76,125,16,100,13,2,66,35,103,65,58,177,32,27,5,61,74,38,146,113,79,46,3,25,21,1,33,0,13,52,17,2,44,93,1,4,64,54,53,102,8,6,25,3,52,2,61,125,29,36,72,154,90,30,86,34,36,139,32,111,16,24,28,66,35,25,40,45,101,140,4,135,50,14,54,53,5,3,48,122,0,20,33,102,150,20,6,62,103,42,66,98,77,0,32,45,2,0,130,115,33,2,79,73,12,74,68,93,106,59,7,23,5,14,68,39,6,0,92,19,0,6,33,15,1,13,8,42,7,0,17,8,72,59,76,40,72,123,55,12,90,152,38,33,110,44,9,49,64,2,12,70,28,42,34,40,45,66,35,59,55,123,28,14,84,58,26,100,59,2,74,124,128,7,174,81,2,50,105,34,0,40,39,36,0,68,61,15,111,165,85,76,141,131,24,0,0,0,38,0,7,92,6,96,16,117,47,91,127,7,78,60,88,36,0,6,10,5,0,0,16,28,12,14,75,33,8,45,32,13,8,0,13,6,2,1,0,9,0,2,5,30,15,56,99,147,31,17,58,111,0,55,92,62,74,90,28,0,55,19,0,4,28,0,1,5,0,5,1,1,4,37,0,13,48,20,17,0,3,47,115,112,14,116,12,56,65,28,74,0,56,118,60,51,16,0,5,0,24,1,2,0,0,0,4,2,81,141,75,8,103,89,22,45,80,24,48,6,64,46,135,115,22,57,20,2,13,28,12,108,30,56,36,74,44,48,24,0,60,12,19,89,14,4,1,77,13,1,5,30,26,5,10,99,62,6,101,66,27,119,15,17,97,88,96,66,9,64,44,52,128,32,54,26,47,0,0,5,58,36,0,47,0,65,24,88

Nearest PDB structures (foldseek):
  4ggv-assembly1_A  TM=1.003E+00  e=4.337E-67  Streptomyces himastatinicus ATCC 53653
  4e2p-assembly1_A  TM=9.280E-01  e=1.479E-40  Streptomyces himastatinicus ATCC 53653
  5z9i-assembly1_A  TM=9.131E-01  e=2.801E-37  Streptomyces himastatinicus ATCC 53653
  5z9j-assembly1_A  TM=8.929E-01  e=9.385E-37  Streptomyces himastatinicus ATCC 53653
  5l90-assembly2_B  TM=9.041E-01  e=1.149E-28  Priestia megaterium DSM 319